Protein AF-A0A842VKE0-F1 (afdb_monomer)

Solvent-accessible surface area (backbone atoms only — not comparable to full-atom values): 25740 Å² total; per-residue (Å²): 112,68,68,59,53,50,50,53,44,30,73,75,45,34,48,90,88,30,70,62,23,48,52,52,50,49,55,47,57,77,56,53,68,71,59,68,65,58,60,49,49,53,45,48,61,54,52,69,76,48,68,92,90,58,60,30,87,66,55,62,84,63,56,46,56,62,47,73,67,57,23,67,75,67,74,49,94,67,90,42,69,61,60,73,86,52,48,69,65,57,55,67,43,54,47,73,57,69,68,56,36,36,77,73,55,70,41,77,45,66,69,55,44,37,72,53,48,46,63,59,53,27,58,64,70,34,57,50,35,91,43,70,69,58,27,49,50,52,30,52,52,49,40,52,60,72,69,52,85,79,83,90,69,62,96,85,56,80,73,91,52,75,76,67,35,74,67,48,53,60,53,59,72,59,52,52,93,59,80,70,53,29,55,56,30,46,51,50,44,40,50,53,52,36,51,46,48,73,77,41,46,34,57,74,80,38,58,70,39,47,53,52,49,46,52,33,25,53,67,32,69,70,57,64,71,73,69,75,81,81,57,34,87,74,55,83,82,70,48,49,42,59,54,50,56,32,23,35,53,28,24,73,73,38,58,93,29,53,47,27,61,50,68,70,53,64,38,76,60,53,61,67,57,76,77,62,74,86,57,96,74,74,83,52,46,32,70,68,57,34,49,51,22,40,60,75,42,70,61,54,90,84,60,71,62,92,43,50,66,58,36,38,19,28,51,47,37,50,36,62,55,24,52,64,36,51,52,58,48,54,76,74,32,71,37,61,74,75,41,48,86,52,50,80,46,41,36,58,51,14,50,54,49,43,54,64,54,59,66,58,80,62,94,45,70,71,54,40,53,54,51,47,52,48,44,30,38,13,49,54,39,21,45,51,52,58,40,71,48,53,74,66,58,46,49,60,44,53,58,50,49,54,61,54,55,70,73,51,55,66,74,42,45,74,74,41,42,47,38,51,41,20,49,53,52,42,54,50,33,68,70,67,75,46,89,72,94,73,76,92,31,41,64,78,56,40,76,70,96

Structure (mmCIF, N/CA/C/O backbone):
data_AF-A0A842VKE0-F1
#
_entry.id   AF-A0A842VKE0-F1
#
loop_
_atom_site.group_PDB
_atom_site.id
_atom_site.type_symbol
_atom_site.label_atom_id
_atom_site.label_alt_id
_atom_site.label_comp_id
_atom_site.label_asym_id
_atom_site.label_entity_id
_atom_site.label_seq_id
_atom_site.pdbx_PDB_ins_code
_atom_site.Cartn_x
_atom_site.Cartn_y
_atom_site.Cartn_z
_atom_site.occupancy
_atom_site.B_iso_or_equiv
_atom_site.auth_seq_id
_atom_site.auth_comp_id
_atom_site.auth_asym_id
_atom_site.auth_atom_id
_atom_site.pdbx_PDB_model_num
ATOM 1 N N . MET A 1 1 ? 1.644 34.536 -25.561 1.00 58.44 1 MET A N 1
ATOM 2 C CA . MET A 1 1 ? 2.258 33.204 -25.348 1.00 58.44 1 MET A CA 1
ATOM 3 C C . MET A 1 1 ? 3.563 33.027 -26.131 1.00 58.44 1 MET A C 1
ATOM 5 O O . MET A 1 1 ? 4.592 32.814 -25.507 1.00 58.44 1 MET A O 1
ATOM 9 N N . ILE A 1 2 ? 3.570 33.200 -27.461 1.00 60.00 2 ILE A N 1
ATOM 10 C CA . ILE A 1 2 ? 4.775 33.033 -28.307 1.00 60.00 2 ILE A CA 1
ATOM 11 C C . ILE A 1 2 ? 5.905 34.017 -27.944 1.00 60.00 2 ILE A C 1
ATOM 13 O O . ILE A 1 2 ? 7.046 33.600 -27.776 1.00 60.00 2 ILE A O 1
ATOM 17 N N . ARG A 1 3 ? 5.594 35.303 -27.715 1.00 69.88 3 ARG A N 1
ATOM 18 C CA . ARG A 1 3 ? 6.595 36.310 -27.303 1.00 69.88 3 ARG A CA 1
ATOM 19 C C . ARG A 1 3 ? 7.316 35.951 -25.998 1.00 69.88 3 ARG A C 1
ATOM 21 O O . ARG A 1 3 ? 8.517 36.154 -25.889 1.00 69.88 3 ARG A O 1
ATOM 28 N N . THR A 1 4 ? 6.602 35.371 -25.035 1.00 72.56 4 THR A N 1
ATOM 29 C CA . THR A 1 4 ? 7.164 34.947 -23.743 1.00 72.56 4 THR A CA 1
ATOM 30 C C . THR A 1 4 ? 8.094 33.745 -23.902 1.00 72.56 4 THR A C 1
ATOM 32 O O . THR A 1 4 ? 9.155 33.708 -23.287 1.00 72.56 4 THR A O 1
ATOM 35 N N . ILE A 1 5 ? 7.729 32.792 -24.767 1.00 71.81 5 ILE A N 1
ATOM 36 C CA . ILE A 1 5 ? 8.565 31.630 -25.100 1.00 71.81 5 ILE A CA 1
ATOM 37 C C . ILE A 1 5 ? 9.848 32.083 -25.803 1.00 71.81 5 ILE A C 1
ATOM 39 O O . ILE A 1 5 ? 10.933 31.645 -25.430 1.00 71.81 5 ILE A O 1
ATOM 43 N N . ILE A 1 6 ? 9.739 33.000 -26.769 1.00 79.19 6 ILE A N 1
ATOM 44 C CA . ILE A 1 6 ? 10.893 33.558 -27.485 1.00 79.19 6 ILE A CA 1
ATOM 45 C C . ILE A 1 6 ? 11.800 34.331 -26.521 1.00 79.19 6 ILE A C 1
ATOM 47 O O . ILE A 1 6 ? 13.007 34.113 -26.528 1.00 79.19 6 ILE A O 1
ATOM 51 N N . ALA A 1 7 ? 11.240 35.165 -25.639 1.00 81.75 7 ALA A N 1
ATOM 52 C CA . ALA A 1 7 ? 12.020 35.895 -24.642 1.00 81.75 7 ALA A CA 1
ATOM 53 C C . ALA A 1 7 ? 12.785 34.941 -23.712 1.00 81.75 7 ALA A C 1
ATOM 55 O O . ALA A 1 7 ? 13.997 35.063 -23.577 1.00 81.75 7 ALA A O 1
ATOM 56 N N . GLN A 1 8 ? 12.116 33.926 -23.154 1.00 78.69 8 GLN A N 1
ATOM 57 C CA . GLN A 1 8 ? 12.760 32.912 -22.309 1.00 78.69 8 GLN A CA 1
ATOM 58 C C . GLN A 1 8 ? 13.832 32.115 -23.062 1.00 78.69 8 GLN A C 1
ATOM 60 O O . GLN A 1 8 ? 14.882 31.798 -22.497 1.00 78.69 8 GLN A O 1
ATOM 65 N N . PHE A 1 9 ? 13.587 31.802 -24.337 1.00 80.38 9 PHE A N 1
ATOM 66 C CA . PHE A 1 9 ? 14.554 31.125 -25.191 1.00 80.38 9 PHE A CA 1
ATOM 67 C C . PHE A 1 9 ? 15.798 31.989 -25.411 1.00 80.38 9 PHE A C 1
ATOM 69 O O . PHE A 1 9 ? 16.907 31.503 -25.211 1.00 80.38 9 PHE A O 1
ATOM 76 N N . ILE A 1 10 ? 15.630 33.274 -25.731 1.00 87.31 10 ILE A N 1
ATOM 77 C CA . ILE A 1 10 ? 16.735 34.222 -25.922 1.00 87.31 10 ILE A CA 1
ATOM 78 C C . ILE A 1 10 ? 17.513 34.421 -24.613 1.00 87.31 10 ILE A C 1
ATOM 80 O O . ILE A 1 10 ? 18.742 34.385 -24.622 1.00 87.31 10 ILE A O 1
ATOM 84 N N . THR A 1 11 ? 16.839 34.547 -23.465 1.00 84.62 11 THR A N 1
ATOM 85 C CA . THR A 1 11 ? 17.511 34.677 -22.159 1.00 84.62 11 THR A CA 1
ATOM 86 C C . THR A 1 11 ? 18.370 33.446 -21.848 1.00 84.62 11 THR A C 1
ATOM 88 O O . THR A 1 11 ? 19.532 33.560 -21.436 1.00 84.62 11 THR A O 1
ATOM 91 N N . LYS A 1 12 ? 17.819 32.249 -22.082 1.00 74.69 12 LYS A N 1
ATOM 92 C CA . LYS A 1 12 ? 18.468 30.978 -21.744 1.00 74.69 12 LYS A CA 1
ATOM 93 C C . LYS A 1 12 ? 19.563 30.583 -22.736 1.00 74.69 12 LYS A C 1
ATOM 95 O O . LYS A 1 12 ? 20.639 30.170 -22.312 1.00 74.69 12 LYS A O 1
ATOM 100 N N . TYR A 1 13 ? 19.307 30.726 -24.032 1.00 73.88 13 TYR A N 1
ATOM 101 C CA . TYR A 1 13 ? 20.141 30.187 -25.110 1.00 73.88 13 TYR A CA 1
ATOM 102 C C . TYR A 1 13 ? 20.822 31.258 -25.975 1.00 73.88 13 TYR A C 1
ATOM 104 O O . TYR A 1 13 ? 21.561 30.903 -26.886 1.00 73.88 13 TYR A O 1
ATOM 112 N N . GLY A 1 14 ? 20.608 32.546 -25.702 1.00 86.44 14 GLY A N 1
ATOM 113 C CA . GLY A 1 14 ? 21.052 33.640 -26.569 1.00 86.44 14 GLY A CA 1
ATOM 114 C C . GLY A 1 14 ? 20.153 33.810 -27.7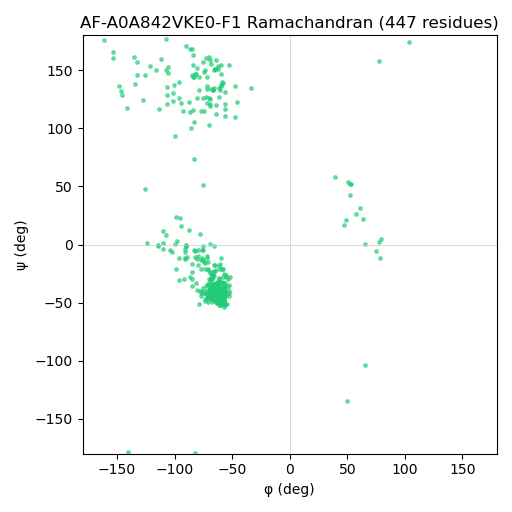97 1.00 86.44 14 GLY A C 1
ATOM 115 O O . GLY A 1 14 ? 19.449 32.883 -28.203 1.00 86.44 14 GLY A O 1
ATOM 116 N N . ALA A 1 15 ? 20.176 35.003 -28.395 1.00 86.81 15 ALA A N 1
ATOM 117 C CA . ALA A 1 15 ? 19.511 35.248 -29.674 1.00 86.81 15 ALA A CA 1
ATOM 118 C C . ALA A 1 15 ? 20.129 34.364 -30.775 1.00 86.81 15 ALA A C 1
ATOM 120 O O . ALA A 1 15 ? 21.317 34.027 -30.667 1.00 86.81 15 ALA A O 1
ATOM 121 N N . PRO A 1 16 ? 19.371 33.981 -31.818 1.00 81.25 16 PRO A N 1
ATOM 122 C CA . PRO A 1 16 ? 19.930 33.274 -32.968 1.00 81.25 16 PRO A CA 1
ATOM 123 C C . PRO A 1 16 ? 21.200 33.972 -33.469 1.00 81.25 16 PRO A C 1
ATOM 125 O O . PRO A 1 16 ? 21.240 35.198 -33.514 1.00 81.25 16 PRO A O 1
ATOM 128 N N . GLN A 1 17 ? 22.239 33.194 -33.782 1.00 80.88 17 GLN A N 1
ATOM 129 C CA . GLN A 1 17 ? 23.552 33.676 -34.250 1.00 80.88 17 GLN A CA 1
ATOM 130 C C . GLN A 1 17 ? 24.371 34.503 -33.238 1.00 80.88 17 GLN A C 1
ATOM 132 O O . GLN A 1 17 ? 25.493 34.902 -33.543 1.00 80.88 17 GLN A O 1
ATOM 137 N N . SER A 1 18 ? 23.880 34.731 -32.014 1.00 86.56 18 SER A N 1
ATOM 138 C CA . SER A 1 18 ? 24.685 35.370 -30.965 1.00 86.56 18 SER A CA 1
ATOM 139 C C . SER A 1 18 ? 25.830 34.465 -30.502 1.00 86.56 18 SER A C 1
ATOM 141 O O . SER A 1 18 ? 25.728 33.239 -30.542 1.00 86.56 18 SER A O 1
ATOM 143 N N . LYS A 1 19 ? 26.898 35.063 -29.961 1.00 83.62 19 LYS A N 1
ATOM 144 C CA . LYS A 1 19 ? 28.062 34.335 -29.430 1.00 83.62 19 LYS A CA 1
ATOM 145 C C . LYS A 1 19 ? 27.668 33.249 -28.414 1.00 83.62 19 LYS A C 1
ATOM 147 O O . LYS A 1 19 ? 28.083 32.106 -28.549 1.00 83.62 19 LYS A O 1
ATOM 152 N N . LYS A 1 20 ? 26.756 33.568 -27.485 1.00 81.69 20 LYS A N 1
ATOM 153 C CA . LYS A 1 20 ? 26.193 32.621 -26.500 1.00 81.69 20 LYS A CA 1
ATOM 154 C C . LYS A 1 20 ? 25.438 31.461 -27.163 1.00 81.69 20 LYS A C 1
ATOM 156 O O . LYS A 1 20 ? 25.545 30.320 -26.718 1.00 81.69 20 LYS A O 1
ATOM 161 N N . ASN A 1 21 ? 24.675 31.742 -28.219 1.00 85.25 21 ASN A N 1
ATOM 162 C CA . ASN A 1 21 ? 23.939 30.725 -28.967 1.00 85.25 21 ASN A CA 1
ATOM 163 C C . ASN A 1 21 ? 24.898 29.803 -29.725 1.00 85.25 21 ASN A C 1
ATOM 165 O O . ASN A 1 21 ? 24.792 28.587 -29.595 1.00 85.25 21 ASN A O 1
ATOM 169 N N . ASN A 1 22 ? 25.893 30.373 -30.405 1.00 81.81 22 ASN A N 1
ATOM 170 C CA . ASN A 1 22 ? 26.917 29.632 -31.138 1.00 81.81 22 ASN A CA 1
ATOM 171 C C . ASN A 1 22 ? 27.800 28.790 -30.206 1.00 81.81 22 ASN A C 1
ATOM 173 O O . ASN A 1 22 ? 28.094 27.650 -30.534 1.00 81.81 22 ASN A O 1
ATOM 177 N N . GLU A 1 23 ? 28.151 29.279 -29.013 1.00 81.06 23 GLU A N 1
ATOM 178 C CA . GLU A 1 23 ? 28.877 28.503 -27.994 1.00 81.06 23 GLU A CA 1
ATOM 179 C C . GLU A 1 23 ? 28.044 27.329 -27.453 1.00 81.06 23 GLU A C 1
ATOM 181 O O . GLU A 1 23 ? 28.564 26.231 -27.255 1.00 81.06 23 GLU A O 1
ATOM 186 N N . ILE A 1 24 ? 26.735 27.518 -27.242 1.00 76.50 24 ILE A N 1
ATOM 187 C CA . ILE A 1 24 ? 25.822 26.433 -26.848 1.00 76.50 24 ILE A CA 1
ATOM 188 C C . ILE A 1 24 ? 25.649 25.425 -27.989 1.00 76.50 24 ILE A C 1
ATOM 190 O O . ILE A 1 24 ? 25.610 24.224 -27.728 1.00 76.50 24 ILE A O 1
ATOM 194 N N . TYR A 1 25 ? 25.550 25.883 -29.238 1.00 70.25 25 TYR A N 1
ATOM 195 C CA . TYR A 1 25 ? 25.484 25.013 -30.412 1.00 70.25 25 TYR A CA 1
ATOM 196 C C . TYR A 1 25 ? 26.795 24.261 -30.648 1.00 70.25 25 TYR A C 1
ATOM 198 O O . TYR A 1 25 ? 26.734 23.072 -30.925 1.00 70.25 25 TYR A O 1
ATOM 206 N N . ALA A 1 26 ? 27.954 24.891 -30.447 1.00 68.44 26 ALA A N 1
ATOM 207 C CA . ALA A 1 26 ? 29.266 24.251 -30.525 1.00 68.44 26 ALA A CA 1
ATOM 208 C C . ALA A 1 26 ? 29.463 23.210 -29.410 1.00 68.44 26 ALA A C 1
ATOM 210 O O . ALA A 1 26 ? 29.939 22.108 -29.661 1.00 68.44 26 ALA A O 1
ATOM 211 N N . LYS A 1 27 ? 29.006 23.498 -28.181 1.00 64.56 27 LYS A N 1
ATOM 212 C CA . LYS A 1 27 ? 28.965 22.500 -27.097 1.00 64.56 27 LYS A CA 1
ATOM 213 C C . LYS A 1 27 ? 28.010 21.347 -27.417 1.00 64.56 27 LYS A C 1
ATOM 215 O O . LYS A 1 27 ? 28.341 20.197 -27.157 1.00 64.56 27 LYS A O 1
ATOM 220 N N . LYS A 1 28 ? 26.844 21.631 -28.007 1.00 60.09 28 LYS A N 1
ATOM 221 C CA . LYS A 1 28 ? 25.885 20.606 -28.457 1.00 60.09 28 LYS A CA 1
ATOM 222 C C . LYS A 1 28 ? 26.377 19.807 -29.661 1.00 60.09 28 LYS A C 1
ATOM 224 O O . LYS A 1 28 ? 25.973 18.660 -29.786 1.00 60.09 28 LYS A O 1
ATOM 229 N N . SER A 1 29 ? 27.201 20.386 -30.534 1.00 52.88 29 SER A N 1
ATOM 230 C CA . SER A 1 29 ? 27.765 19.698 -31.695 1.00 52.88 29 SER A CA 1
ATOM 231 C C . SER A 1 29 ? 28.983 18.854 -31.322 1.00 52.88 29 SER A C 1
ATOM 233 O O . SER A 1 29 ? 29.134 17.758 -31.841 1.00 52.88 29 SER A O 1
ATOM 235 N N . GLN A 1 30 ? 29.792 19.276 -30.348 1.00 53.59 30 GLN A N 1
ATOM 236 C CA . GLN A 1 30 ? 30.797 18.405 -29.722 1.00 53.59 30 GLN A CA 1
ATOM 237 C C . GLN A 1 30 ? 30.153 17.272 -28.909 1.00 53.59 30 GLN A C 1
ATOM 239 O O . GLN A 1 30 ? 30.709 16.185 -28.803 1.00 53.59 30 GLN A O 1
ATOM 244 N N . GLN A 1 31 ? 28.956 17.511 -28.370 1.00 49.97 31 GLN A N 1
ATOM 245 C CA . GLN A 1 31 ? 28.090 16.505 -27.755 1.00 49.97 31 GLN A CA 1
ATOM 246 C C . GLN A 1 31 ? 27.045 15.955 -28.732 1.00 49.97 31 GLN A C 1
ATOM 248 O O . GLN A 1 31 ? 26.003 15.493 -28.260 1.00 49.97 31 GLN A O 1
ATOM 253 N N . LEU A 1 32 ? 27.259 16.031 -30.060 1.00 48.62 32 LEU A N 1
ATOM 254 C CA . LEU A 1 32 ? 26.327 15.430 -31.014 1.00 48.62 32 LEU A CA 1
ATOM 255 C C . LEU A 1 32 ? 26.226 13.956 -30.624 1.00 48.62 32 LEU A C 1
ATOM 257 O O . LEU A 1 32 ? 27.218 13.231 -30.733 1.00 48.62 32 LEU A O 1
ATOM 261 N N . PRO A 1 33 ? 25.076 13.507 -30.093 1.00 56.03 33 PRO A N 1
ATOM 262 C CA . PRO A 1 33 ? 24.927 12.106 -29.792 1.00 56.03 33 PRO A CA 1
ATOM 263 C C . PRO A 1 33 ? 25.130 11.386 -31.121 1.00 56.03 33 PRO A C 1
ATOM 265 O O . PRO A 1 33 ? 24.614 11.843 -32.148 1.00 56.03 33 PRO A O 1
ATOM 268 N N . LEU A 1 34 ? 25.830 10.247 -31.098 1.00 60.06 34 LEU A N 1
ATOM 269 C CA . LEU A 1 34 ? 25.581 9.202 -32.088 1.00 60.06 34 LEU A CA 1
ATOM 270 C C . LEU A 1 34 ? 24.095 9.233 -32.427 1.00 60.06 34 LEU A C 1
ATOM 272 O O . LEU A 1 34 ? 23.281 9.350 -31.501 1.00 60.06 34 LEU A O 1
ATOM 276 N N . ASN A 1 35 ? 23.744 9.162 -33.713 1.00 72.38 35 ASN A N 1
ATOM 277 C CA . ASN A 1 35 ? 22.347 9.150 -34.120 1.00 72.38 35 ASN A CA 1
ATOM 278 C C . ASN A 1 35 ? 21.634 8.130 -33.226 1.00 72.38 35 ASN A C 1
ATOM 280 O O . ASN A 1 35 ? 21.928 6.940 -33.283 1.00 72.38 35 ASN A O 1
ATOM 284 N N . ARG A 1 36 ? 20.780 8.606 -32.310 1.00 78.94 36 ARG A N 1
ATOM 285 C CA . ARG A 1 36 ? 20.167 7.788 -31.250 1.00 78.94 36 ARG A CA 1
ATOM 286 C C . ARG A 1 36 ? 19.504 6.543 -31.843 1.00 78.94 36 ARG A C 1
ATOM 288 O O . ARG A 1 36 ? 19.414 5.514 -31.182 1.00 78.94 36 ARG A O 1
ATOM 295 N N . LYS A 1 37 ? 19.067 6.666 -33.096 1.00 82.62 37 LYS A N 1
ATOM 296 C CA . LYS A 1 37 ? 18.563 5.596 -33.942 1.00 82.62 37 LYS A CA 1
ATOM 297 C C . LYS A 1 37 ? 19.587 4.473 -34.159 1.00 82.62 37 LYS A C 1
ATOM 299 O O . LYS A 1 37 ? 19.248 3.334 -33.896 1.00 82.62 37 LYS A O 1
ATOM 304 N N . ILE A 1 38 ? 20.830 4.788 -34.523 1.00 86.19 38 ILE A N 1
ATOM 305 C CA . ILE A 1 38 ? 21.912 3.814 -34.753 1.00 86.19 38 ILE A CA 1
ATOM 306 C C . ILE A 1 38 ? 22.204 3.000 -33.487 1.00 86.19 38 ILE A C 1
ATOM 308 O O . ILE A 1 38 ? 22.204 1.776 -33.536 1.00 86.19 38 ILE A O 1
ATOM 312 N N . ILE A 1 39 ? 22.388 3.646 -32.327 1.00 86.56 39 ILE A N 1
ATOM 313 C CA . ILE A 1 39 ? 22.603 2.899 -31.071 1.00 86.56 39 ILE A CA 1
ATOM 314 C C . ILE A 1 39 ? 21.383 2.051 -30.714 1.00 86.56 39 ILE A C 1
ATOM 316 O O . ILE A 1 39 ? 21.537 0.916 -30.272 1.00 86.56 39 ILE A O 1
ATOM 320 N N . ALA A 1 40 ? 20.171 2.574 -30.913 1.00 89.38 40 ALA A N 1
ATOM 321 C CA . ALA A 1 40 ? 18.965 1.790 -30.687 1.00 89.38 40 ALA A CA 1
ATOM 322 C C . ALA A 1 40 ? 18.908 0.560 -31.610 1.00 89.38 40 ALA A C 1
ATOM 324 O O . ALA A 1 40 ? 18.595 -0.520 -31.128 1.00 89.38 40 ALA A O 1
ATOM 325 N N . GLU A 1 41 ? 19.257 0.697 -32.890 1.00 90.62 41 GLU A N 1
ATOM 326 C CA . GLU A 1 41 ? 19.316 -0.412 -33.852 1.00 90.62 41 GLU A CA 1
ATOM 327 C C . GLU A 1 41 ? 20.370 -1.458 -33.467 1.00 90.62 41 GLU A C 1
ATOM 329 O O . GLU A 1 41 ? 20.082 -2.651 -33.529 1.00 90.62 41 GLU A O 1
ATOM 334 N N . ILE A 1 42 ? 21.551 -1.033 -33.001 1.00 91.88 42 ILE A N 1
ATOM 335 C CA . ILE A 1 42 ? 22.578 -1.945 -32.472 1.00 91.88 42 ILE A CA 1
ATOM 336 C C . ILE A 1 42 ? 22.023 -2.733 -31.279 1.00 91.88 42 ILE A C 1
ATOM 338 O O . ILE A 1 42 ? 22.126 -3.958 -31.246 1.00 91.88 42 ILE A O 1
ATOM 342 N N . LEU A 1 43 ? 21.400 -2.054 -30.310 1.00 93.50 43 LEU A N 1
ATOM 343 C CA . LEU A 1 43 ? 20.818 -2.716 -29.138 1.00 93.50 43 LEU A CA 1
ATOM 344 C C . LEU A 1 43 ? 19.682 -3.673 -29.525 1.00 93.50 43 LEU A C 1
ATOM 346 O O . LEU A 1 43 ? 19.618 -4.772 -28.982 1.00 93.50 43 LEU A O 1
ATOM 350 N N . VAL A 1 44 ? 18.827 -3.299 -30.483 1.00 93.31 44 VAL A N 1
ATOM 351 C CA . VAL A 1 44 ? 17.764 -4.172 -31.008 1.00 93.31 44 VAL A CA 1
ATOM 352 C C . VAL A 1 44 ? 18.362 -5.425 -31.645 1.00 93.31 44 VAL A C 1
ATOM 354 O O . VAL A 1 44 ? 17.975 -6.520 -31.260 1.00 93.31 44 VAL A O 1
ATOM 357 N N . GLN A 1 45 ? 19.367 -5.299 -32.516 1.00 93.12 45 GLN A N 1
ATOM 358 C CA . GLN A 1 45 ? 20.025 -6.460 -33.134 1.00 93.12 45 GLN A CA 1
ATOM 359 C C . GLN A 1 45 ? 20.725 -7.365 -32.117 1.00 93.12 45 GLN A C 1
ATOM 361 O O . GLN A 1 45 ? 20.810 -8.576 -32.313 1.00 93.12 45 GLN A O 1
ATOM 366 N N . ARG A 1 46 ? 21.257 -6.800 -31.026 1.00 94.12 46 ARG A N 1
ATOM 367 C CA . ARG A 1 46 ? 21.819 -7.597 -29.927 1.00 94.12 46 ARG A CA 1
ATOM 368 C C . ARG A 1 46 ? 20.728 -8.377 -29.195 1.00 94.12 46 ARG A C 1
ATOM 370 O O . ARG A 1 46 ? 20.942 -9.546 -28.898 1.00 94.12 46 ARG A O 1
ATOM 377 N N . LEU A 1 47 ? 19.581 -7.748 -28.935 1.00 93.50 47 LEU A N 1
ATOM 378 C CA . LEU A 1 47 ? 18.435 -8.364 -28.261 1.00 93.50 47 LEU A CA 1
ATOM 379 C C . LEU A 1 47 ? 17.722 -9.410 -29.130 1.00 93.50 47 LEU A C 1
ATOM 381 O O . LEU A 1 47 ? 17.284 -10.423 -28.603 1.00 93.50 47 LEU A O 1
ATOM 385 N N . GLU A 1 48 ? 17.659 -9.224 -30.451 1.00 93.38 48 GLU A N 1
ATOM 386 C CA . GLU A 1 48 ? 17.047 -10.178 -31.396 1.00 93.38 48 GLU A CA 1
ATOM 387 C C . GLU A 1 48 ? 17.708 -11.564 -31.398 1.00 93.38 48 GLU A C 1
ATOM 389 O O . GLU A 1 48 ? 17.108 -12.526 -31.869 1.00 93.38 48 GLU A O 1
ATOM 394 N N . LYS A 1 49 ? 18.925 -11.679 -30.854 1.00 92.12 49 LYS A N 1
ATOM 395 C CA . LYS A 1 49 ? 19.636 -12.955 -30.685 1.00 92.12 49 LYS A CA 1
ATOM 396 C C . LYS A 1 49 ? 19.107 -13.799 -29.525 1.00 92.12 49 LYS A C 1
ATOM 398 O O . LYS A 1 49 ? 19.508 -14.952 -29.404 1.00 92.12 49 LYS A O 1
ATOM 403 N N . TYR A 1 50 ? 18.268 -13.227 -28.666 1.00 91.50 50 TYR A N 1
ATOM 404 C CA . TYR A 1 50 ? 17.718 -13.896 -27.493 1.00 91.50 50 TYR A CA 1
ATOM 405 C C . TYR A 1 50 ? 16.244 -14.269 -27.715 1.00 91.50 50 TYR A C 1
ATOM 407 O O . TYR A 1 50 ? 15.547 -13.602 -28.490 1.00 91.50 50 TYR A O 1
ATOM 415 N N . PRO A 1 51 ? 15.742 -15.325 -27.048 1.00 89.31 51 PRO A N 1
ATOM 416 C CA . PRO A 1 51 ? 14.335 -15.701 -27.122 1.00 89.31 51 PRO A CA 1
ATOM 417 C C . PRO A 1 51 ? 13.418 -14.544 -26.705 1.00 89.31 51 PRO A C 1
ATOM 419 O O . PRO A 1 51 ? 13.588 -13.946 -25.650 1.00 89.31 51 PRO A O 1
ATOM 422 N N . LYS A 1 52 ? 12.395 -14.244 -27.515 1.00 84.44 52 LYS A N 1
ATOM 423 C CA . LYS A 1 52 ? 11.463 -13.126 -27.251 1.00 84.44 52 LYS A CA 1
ATOM 424 C C . LYS A 1 52 ? 10.490 -13.375 -26.090 1.00 84.44 52 LYS A C 1
ATOM 426 O O . LYS A 1 52 ? 9.784 -12.453 -25.697 1.00 84.44 52 LYS A O 1
ATOM 431 N N . HIS A 1 53 ? 10.408 -14.612 -25.604 1.00 80.69 53 HIS A N 1
ATOM 432 C CA . HIS A 1 53 ? 9.454 -15.056 -24.585 1.00 80.69 53 HIS A CA 1
ATOM 433 C C . HIS A 1 53 ? 10.104 -15.304 -23.213 1.00 80.69 53 HIS A C 1
ATOM 435 O O . HIS A 1 53 ? 9.440 -15.822 -22.322 1.00 80.69 53 HIS A O 1
ATOM 441 N N . GLN A 1 54 ? 11.382 -14.949 -23.043 1.00 82.25 54 GLN A N 1
ATOM 442 C CA . GLN A 1 54 ? 12.131 -15.090 -21.791 1.00 82.25 54 GLN A CA 1
ATOM 443 C C . GLN A 1 54 ? 12.876 -13.792 -21.481 1.00 82.25 54 GLN A C 1
ATOM 445 O O . GLN A 1 54 ? 13.116 -12.976 -22.379 1.00 82.25 54 GLN A O 1
ATOM 450 N N . GLY A 1 55 ? 13.207 -13.580 -20.209 1.00 86.94 55 GLY A N 1
ATOM 451 C CA . GLY A 1 55 ? 14.081 -12.482 -19.837 1.00 86.94 55 GLY A CA 1
ATOM 452 C C . GLY A 1 55 ? 15.551 -12.861 -20.026 1.00 86.94 55 GLY A C 1
ATOM 453 O O . GLY A 1 55 ? 15.909 -13.933 -20.509 1.00 86.94 55 GLY A O 1
ATOM 454 N N . LEU A 1 56 ? 16.429 -11.924 -19.695 1.00 91.62 56 LEU A N 1
ATOM 455 C CA . LEU A 1 56 ? 17.873 -12.072 -19.763 1.00 91.62 56 LEU A CA 1
ATOM 456 C C . LEU A 1 56 ? 18.414 -12.211 -18.345 1.00 91.62 56 LEU A C 1
ATOM 458 O O . LEU A 1 56 ? 18.184 -11.334 -17.518 1.00 91.62 56 LEU A O 1
ATOM 462 N N . GLU A 1 57 ? 19.224 -13.233 -18.087 1.00 90.06 57 GLU A N 1
ATOM 463 C CA . GLU A 1 57 ? 19.953 -13.358 -16.814 1.00 90.06 57 GLU A CA 1
ATOM 464 C C . GLU A 1 57 ? 20.923 -12.181 -16.585 1.00 90.06 57 GLU A C 1
ATOM 466 O O . GLU A 1 57 ? 21.209 -11.786 -15.457 1.00 90.06 57 GLU A O 1
ATOM 471 N N . SER A 1 58 ? 21.437 -11.611 -17.679 1.00 89.44 58 SER A N 1
ATOM 472 C CA . SER A 1 58 ? 22.474 -10.580 -17.693 1.00 89.44 58 SER A CA 1
ATOM 473 C C . SER A 1 58 ? 22.282 -9.633 -18.881 1.00 89.44 58 SER A C 1
ATOM 475 O O . SER A 1 58 ? 22.039 -10.054 -20.014 1.00 89.44 58 SER A O 1
ATOM 477 N N . VAL A 1 59 ? 22.429 -8.328 -18.636 1.00 91.88 59 VAL A N 1
ATOM 478 C CA . VAL A 1 59 ? 22.355 -7.282 -19.678 1.00 91.88 59 VAL A CA 1
ATOM 479 C C . VAL A 1 59 ? 23.720 -6.735 -20.079 1.00 91.88 59 VAL A C 1
ATOM 481 O O . VAL A 1 59 ? 23.818 -5.943 -21.017 1.00 91.88 59 VAL A O 1
ATOM 484 N N . GLU A 1 60 ? 24.793 -7.160 -19.420 1.00 91.88 60 GLU A N 1
ATOM 485 C CA . GLU A 1 60 ? 26.156 -6.680 -19.652 1.00 91.88 60 GLU A CA 1
ATOM 486 C C . GLU A 1 60 ? 26.603 -6.963 -21.091 1.00 91.88 60 GLU A C 1
ATOM 488 O O . GLU A 1 60 ? 27.217 -6.113 -21.734 1.00 91.88 60 GLU A O 1
ATOM 493 N N . ARG A 1 61 ? 26.212 -8.118 -21.647 1.00 90.38 61 ARG A N 1
ATOM 494 C CA . ARG A 1 61 ? 26.477 -8.472 -23.053 1.00 90.38 61 ARG A CA 1
ATOM 495 C C . ARG A 1 61 ? 25.749 -7.563 -24.044 1.00 90.38 61 ARG A C 1
ATOM 497 O O . ARG A 1 61 ? 26.224 -7.377 -25.160 1.00 90.38 61 ARG A O 1
ATOM 504 N N . ILE A 1 62 ? 24.615 -6.986 -23.648 1.00 92.75 62 ILE A N 1
ATOM 505 C CA . ILE A 1 62 ? 23.847 -6.050 -24.478 1.00 92.75 62 ILE A CA 1
ATOM 506 C C . ILE A 1 62 ? 24.385 -4.626 -24.331 1.00 92.75 62 ILE A C 1
ATOM 508 O O . ILE A 1 62 ? 24.409 -3.876 -25.304 1.00 92.75 62 ILE A O 1
ATOM 512 N N . LEU A 1 63 ? 24.838 -4.261 -23.131 1.00 92.88 63 LEU A N 1
ATOM 513 C CA . LEU A 1 63 ? 25.338 -2.928 -22.786 1.00 92.88 63 LEU A CA 1
ATOM 514 C C . LEU A 1 63 ? 26.844 -2.749 -23.013 1.00 92.88 63 LEU A C 1
ATOM 516 O O . LEU A 1 63 ? 27.361 -1.652 -22.792 1.00 92.88 63 LEU A O 1
ATOM 520 N N . CYS A 1 64 ? 27.548 -3.786 -23.472 1.00 91.12 64 CYS A N 1
ATOM 521 C CA . CYS A 1 64 ? 28.971 -3.706 -23.775 1.00 91.12 64 CYS A CA 1
ATOM 522 C C . CYS A 1 64 ? 29.257 -2.643 -24.858 1.00 91.12 64 CYS A C 1
ATOM 524 O O . CYS A 1 64 ? 28.381 -2.342 -25.677 1.00 91.12 64 CYS A O 1
ATOM 526 N N . PRO A 1 65 ? 30.466 -2.057 -24.901 1.00 89.50 65 PRO A N 1
ATOM 527 C CA . PRO A 1 65 ? 30.830 -1.102 -25.946 1.00 89.50 65 PRO A CA 1
ATOM 528 C C . PRO A 1 65 ? 30.590 -1.643 -27.367 1.00 89.50 65 PRO A C 1
ATOM 530 O O . PRO A 1 65 ? 30.583 -2.853 -27.599 1.00 89.50 65 PRO A O 1
ATOM 533 N N . VAL A 1 66 ? 30.385 -0.744 -28.330 1.00 87.56 66 VAL A N 1
ATOM 534 C CA . VAL A 1 66 ? 30.194 -1.099 -29.746 1.00 87.56 66 VAL A CA 1
ATOM 535 C C . VAL A 1 66 ? 31.444 -1.816 -30.276 1.00 87.56 66 VAL A C 1
ATOM 537 O O . VAL A 1 66 ? 32.560 -1.306 -30.129 1.00 87.56 66 VAL A O 1
ATOM 540 N N . ASN A 1 67 ? 31.263 -2.999 -30.870 1.00 87.69 67 ASN A N 1
ATOM 541 C CA . ASN A 1 67 ? 32.362 -3.834 -31.371 1.00 87.69 67 ASN A CA 1
ATOM 542 C C . ASN A 1 67 ? 32.805 -3.426 -32.791 1.00 87.69 67 ASN A C 1
ATOM 544 O O . ASN A 1 67 ? 32.117 -2.674 -33.476 1.00 87.69 67 ASN A O 1
ATOM 548 N N . GLU A 1 68 ? 33.947 -3.935 -33.262 1.00 84.62 68 GLU A N 1
ATOM 549 C CA . GLU A 1 68 ? 34.510 -3.563 -34.574 1.00 84.62 68 GLU A CA 1
ATOM 550 C C . GLU A 1 68 ? 33.600 -3.906 -35.766 1.00 84.62 68 GLU A C 1
ATOM 552 O O . GLU A 1 68 ? 33.580 -3.183 -36.761 1.00 84.62 68 GLU A O 1
ATOM 557 N N . HIS A 1 69 ? 32.809 -4.978 -35.676 1.00 84.94 69 HIS A N 1
ATOM 558 C CA . HIS A 1 69 ? 31.870 -5.346 -36.736 1.00 84.94 69 HIS A CA 1
ATOM 559 C C . HIS A 1 69 ? 30.708 -4.346 -36.826 1.00 84.94 69 HIS A C 1
ATOM 561 O O . HIS A 1 69 ? 30.347 -3.891 -37.910 1.00 84.94 69 HIS A O 1
ATOM 567 N N . GLU A 1 70 ? 30.134 -3.969 -35.684 1.00 87.56 70 GLU A N 1
ATOM 568 C CA . GLU A 1 70 ? 29.094 -2.942 -35.595 1.00 87.56 70 GLU A CA 1
ATOM 569 C C . GLU A 1 70 ? 29.626 -1.576 -36.039 1.00 87.56 70 GLU A C 1
ATOM 571 O O . GLU A 1 70 ? 28.926 -0.856 -36.747 1.00 87.56 70 GLU A O 1
ATOM 576 N N . LYS A 1 71 ? 30.880 -1.245 -35.702 1.00 82.38 71 LYS A N 1
ATOM 577 C CA . LYS A 1 71 ? 31.524 -0.017 -36.179 1.00 82.38 71 LYS A CA 1
ATOM 578 C C . LYS A 1 71 ? 31.607 0.042 -37.696 1.00 82.38 71 LYS A C 1
ATOM 580 O O . LYS A 1 71 ? 31.201 1.041 -38.273 1.00 82.38 71 LYS A O 1
ATOM 585 N N . LYS A 1 72 ? 32.067 -1.036 -38.339 1.00 84.25 72 LYS A N 1
ATOM 586 C CA . LYS A 1 72 ? 32.130 -1.124 -39.807 1.00 84.25 72 LYS A CA 1
ATOM 587 C C . LYS A 1 72 ? 30.744 -1.056 -40.446 1.00 84.25 72 LYS A C 1
ATOM 589 O O . LYS A 1 72 ? 30.567 -0.367 -41.440 1.00 84.25 72 LYS A O 1
ATOM 594 N N . LYS A 1 73 ? 29.754 -1.742 -39.866 1.00 84.88 73 LYS A N 1
ATOM 595 C CA . LYS A 1 73 ? 28.376 -1.777 -40.382 1.00 84.88 73 LYS A CA 1
ATOM 596 C C . LYS A 1 73 ? 27.685 -0.410 -40.340 1.00 84.88 73 LYS A C 1
ATOM 598 O O . LYS A 1 73 ? 26.876 -0.119 -41.215 1.00 84.88 73 LYS A O 1
ATOM 603 N N . TYR A 1 74 ? 27.973 0.394 -39.319 1.00 79.69 74 TYR A N 1
ATOM 604 C CA . TYR A 1 74 ? 27.312 1.678 -39.070 1.00 79.69 74 TYR A CA 1
ATOM 605 C C . TYR A 1 74 ? 28.212 2.902 -39.304 1.00 79.69 74 TYR A C 1
ATOM 607 O O . TYR A 1 74 ? 27.823 4.003 -38.919 1.00 79.69 74 TYR A O 1
ATOM 615 N N . ASP A 1 75 ? 29.386 2.707 -39.915 1.00 77.50 75 ASP A N 1
ATOM 616 C CA . ASP A 1 75 ? 30.392 3.743 -40.201 1.00 77.50 75 ASP A CA 1
ATOM 617 C C . ASP A 1 75 ? 30.753 4.598 -38.964 1.00 77.50 75 ASP A C 1
ATOM 619 O O . ASP A 1 75 ? 30.616 5.822 -38.926 1.00 77.50 75 ASP A O 1
ATOM 623 N N . LEU A 1 76 ? 31.145 3.920 -37.877 1.00 74.56 76 LEU A N 1
ATOM 624 C CA . LEU A 1 76 ? 31.465 4.534 -36.585 1.00 74.56 76 LEU A CA 1
ATOM 625 C C . LEU A 1 76 ? 32.980 4.526 -36.326 1.00 74.56 76 LEU A C 1
ATOM 627 O O . LEU A 1 76 ? 33.591 3.470 -36.188 1.00 74.56 76 LEU A O 1
ATOM 631 N N . ASN A 1 77 ? 33.575 5.707 -36.144 1.00 63.47 77 ASN A N 1
ATOM 632 C CA . ASN A 1 77 ? 35.037 5.874 -36.110 1.00 63.47 77 ASN A CA 1
ATOM 633 C C . ASN A 1 77 ? 35.714 5.750 -34.723 1.00 63.47 77 ASN A C 1
ATOM 635 O O . ASN A 1 77 ? 36.934 5.862 -34.640 1.00 63.47 77 ASN A O 1
ATOM 639 N N . LEU A 1 78 ? 34.986 5.525 -33.617 1.00 63.91 78 LEU A N 1
ATOM 640 C CA . LEU A 1 78 ? 35.566 5.468 -32.257 1.00 63.91 78 LEU A CA 1
ATOM 641 C C . LEU A 1 78 ? 35.034 4.288 -31.428 1.00 63.91 78 LEU A C 1
ATOM 643 O O . LEU A 1 78 ? 34.001 3.695 -31.733 1.00 63.91 78 LEU A O 1
ATOM 647 N N . ARG A 1 79 ? 35.749 3.922 -30.353 1.00 61.00 79 ARG A N 1
ATOM 648 C CA . ARG A 1 79 ? 35.255 2.980 -29.332 1.00 61.00 79 ARG A CA 1
ATOM 649 C C . ARG A 1 79 ? 34.142 3.671 -28.543 1.00 61.00 79 ARG A C 1
ATOM 651 O O . ARG A 1 79 ? 34.416 4.531 -27.714 1.00 61.00 79 ARG A O 1
ATOM 658 N N . PHE A 1 80 ? 32.895 3.313 -28.836 1.00 74.19 80 PHE A N 1
ATOM 659 C CA . PHE A 1 80 ? 31.725 3.942 -28.229 1.00 74.19 80 PHE A CA 1
ATOM 660 C C . PHE A 1 80 ? 31.146 3.077 -27.115 1.00 74.19 80 PHE A C 1
ATOM 662 O O . PHE A 1 80 ? 30.767 1.926 -27.333 1.00 74.19 80 PHE A O 1
ATOM 669 N N . GLU A 1 81 ? 31.049 3.654 -25.924 1.00 83.75 81 GLU A N 1
ATOM 670 C CA . GLU A 1 81 ? 30.244 3.098 -24.843 1.00 83.75 81 GLU A CA 1
ATOM 671 C C . GLU A 1 81 ? 28.756 3.326 -25.117 1.00 83.75 81 GLU A C 1
ATOM 673 O O . GLU A 1 81 ? 28.363 4.336 -25.711 1.00 83.75 81 GLU A O 1
ATOM 678 N N . ILE A 1 82 ? 27.910 2.398 -24.664 1.00 86.31 82 ILE A N 1
ATOM 679 C CA . ILE A 1 82 ? 26.460 2.576 -24.735 1.00 86.31 82 ILE A CA 1
ATOM 680 C C . ILE A 1 82 ? 26.051 3.681 -23.750 1.00 86.31 82 ILE A C 1
ATOM 682 O O . ILE A 1 82 ? 26.258 3.520 -22.542 1.00 86.31 82 ILE A O 1
ATOM 686 N N . PRO A 1 83 ? 25.424 4.779 -24.217 1.00 86.06 83 PRO A N 1
ATOM 687 C CA . PRO A 1 83 ? 25.046 5.879 -23.342 1.00 86.06 83 PRO A CA 1
ATOM 688 C C . PRO A 1 83 ? 24.127 5.443 -22.196 1.00 86.06 83 PRO A C 1
ATOM 690 O O . PRO A 1 83 ? 23.161 4.703 -22.400 1.00 86.06 83 PRO A O 1
ATOM 693 N N . SER A 1 84 ? 24.367 5.987 -21.001 1.00 86.62 84 SER A N 1
ATOM 694 C CA . SER A 1 84 ? 23.660 5.621 -19.762 1.00 86.62 84 SER A CA 1
ATOM 695 C C . SER A 1 84 ? 22.134 5.749 -19.839 1.00 86.62 84 SER A C 1
ATOM 697 O O . SER A 1 84 ? 21.419 5.019 -19.159 1.00 86.62 84 SER A O 1
ATOM 699 N N . TYR A 1 85 ? 21.597 6.612 -20.707 1.00 86.12 85 TYR A N 1
ATOM 700 C CA . TYR A 1 85 ? 20.150 6.767 -20.887 1.00 86.12 85 TYR A CA 1
ATOM 701 C C . TYR A 1 85 ? 19.468 5.574 -21.589 1.00 86.12 85 TYR A C 1
ATOM 703 O O . TYR A 1 85 ? 18.241 5.465 -21.534 1.00 86.12 85 TYR A O 1
ATOM 711 N N . PHE A 1 86 ? 20.221 4.675 -22.238 1.00 89.31 86 PHE A N 1
ATOM 712 C CA . PHE A 1 86 ? 19.697 3.405 -22.758 1.00 89.31 86 PHE A CA 1
ATOM 713 C C . PHE A 1 86 ? 19.681 2.292 -21.711 1.00 89.31 86 PHE A C 1
ATOM 715 O O . PHE A 1 86 ? 18.864 1.379 -21.821 1.00 89.31 86 PHE A O 1
ATOM 722 N N . HIS A 1 87 ? 20.522 2.381 -20.676 1.00 90.56 87 HIS A N 1
ATOM 723 C CA . HIS A 1 87 ? 20.667 1.322 -19.673 1.00 90.56 87 HIS A CA 1
ATOM 724 C C . HIS A 1 87 ? 19.337 0.976 -18.995 1.00 90.56 87 HIS A C 1
ATOM 726 O O . HIS A 1 87 ? 19.016 -0.208 -18.955 1.00 90.56 87 HIS A O 1
ATOM 732 N N . PRO A 1 88 ? 18.499 1.940 -18.549 1.00 89.88 88 PRO A N 1
ATOM 733 C CA . PRO A 1 88 ? 17.210 1.611 -17.947 1.00 89.88 88 PRO A CA 1
ATOM 734 C C . PRO A 1 88 ? 16.285 0.828 -18.876 1.00 89.88 88 PRO A C 1
ATOM 736 O O . PRO A 1 88 ? 15.513 0.019 -18.391 1.00 89.88 88 PRO A O 1
ATOM 739 N N . LYS A 1 89 ? 16.357 1.053 -20.196 1.00 91.31 89 LYS A N 1
ATOM 740 C CA . LYS A 1 89 ? 15.506 0.356 -21.169 1.00 91.31 89 LYS A CA 1
ATOM 741 C C . LYS A 1 89 ? 15.950 -1.081 -21.384 1.00 91.31 89 LYS A C 1
ATOM 743 O O . LYS A 1 89 ? 15.105 -1.957 -21.452 1.00 91.31 89 LYS A O 1
ATOM 748 N N . VAL A 1 90 ? 17.259 -1.305 -21.477 1.00 92.50 90 VAL A N 1
ATOM 749 C CA . VAL A 1 90 ? 17.818 -2.654 -21.626 1.00 92.50 90 VAL A CA 1
ATOM 750 C C . VAL A 1 90 ? 17.632 -3.456 -20.337 1.00 92.50 90 VAL A C 1
ATOM 752 O O . VAL A 1 90 ? 17.293 -4.628 -20.396 1.00 92.50 90 VAL A O 1
ATOM 755 N N . LYS A 1 91 ? 17.757 -2.814 -19.168 1.00 92.06 91 LYS A N 1
ATOM 756 C CA . LYS A 1 91 ? 17.492 -3.444 -17.865 1.00 92.06 91 LYS A CA 1
ATOM 757 C C . LYS A 1 91 ? 16.057 -3.952 -17.699 1.00 92.06 91 LYS A C 1
ATOM 759 O O . LYS A 1 91 ? 15.853 -4.837 -16.884 1.00 92.06 91 LYS A O 1
ATOM 764 N N . LEU A 1 92 ? 15.081 -3.459 -18.472 1.00 89.94 92 LEU A N 1
ATOM 765 C CA . LEU A 1 92 ? 13.720 -4.020 -18.469 1.00 89.94 92 LEU A CA 1
ATOM 766 C C . LEU A 1 92 ? 13.665 -5.462 -18.986 1.00 89.94 92 LEU A C 1
ATOM 768 O O . LEU A 1 92 ? 12.672 -6.138 -18.753 1.00 89.94 92 LEU A O 1
ATOM 772 N N . CYS A 1 93 ? 14.700 -5.917 -19.694 1.00 91.38 93 CYS A N 1
ATOM 773 C CA . CYS A 1 93 ? 14.802 -7.290 -20.165 1.00 91.38 93 CYS A CA 1
ATOM 774 C C . CYS A 1 93 ? 15.326 -8.249 -19.091 1.00 91.38 93 CYS A C 1
ATOM 776 O O . CYS A 1 93 ? 15.399 -9.431 -19.382 1.00 91.38 93 CYS A O 1
ATOM 778 N N . LEU A 1 94 ? 15.736 -7.781 -17.905 1.00 91.44 94 LEU A N 1
ATOM 779 C CA . LEU A 1 94 ? 16.310 -8.652 -16.877 1.00 91.44 94 LEU A CA 1
ATOM 780 C C . LEU A 1 94 ? 15.277 -9.635 -16.318 1.00 91.44 94 LEU A C 1
ATOM 782 O O . LEU A 1 94 ? 14.181 -9.236 -15.928 1.00 91.44 94 LEU A O 1
ATOM 786 N N . GLU A 1 95 ? 15.676 -10.898 -16.225 1.00 91.31 95 GLU A N 1
ATOM 787 C CA . GLU A 1 95 ? 14.976 -11.934 -15.473 1.00 91.31 95 GLU A CA 1
ATOM 788 C C . GLU A 1 95 ? 15.587 -12.032 -14.078 1.00 91.31 95 GLU A C 1
ATOM 790 O O . GLU A 1 95 ? 16.798 -12.208 -13.928 1.00 91.31 95 GLU A O 1
ATOM 795 N N . ASN A 1 96 ? 14.773 -11.846 -13.040 1.00 90.69 96 ASN A N 1
ATOM 796 C CA . ASN A 1 96 ? 15.225 -11.962 -11.658 1.00 90.69 96 ASN A CA 1
ATOM 797 C C . ASN A 1 96 ? 14.045 -12.162 -10.698 1.00 90.69 96 ASN A C 1
ATOM 799 O O . ASN A 1 96 ? 12.884 -12.080 -11.109 1.00 90.69 96 ASN A O 1
ATOM 803 N N . SER A 1 97 ? 14.337 -12.369 -9.410 1.00 91.44 97 SER A N 1
ATOM 804 C CA . SER A 1 97 ? 13.308 -12.346 -8.368 1.00 91.44 97 SER A CA 1
ATOM 805 C C . SER A 1 97 ? 12.641 -10.971 -8.280 1.00 91.44 97 SER A C 1
ATOM 807 O O . SER A 1 97 ? 13.238 -9.941 -8.616 1.00 91.44 97 SER A O 1
ATOM 809 N N . MET A 1 98 ? 11.393 -10.929 -7.808 1.00 92.12 98 MET A N 1
ATOM 810 C CA . MET A 1 98 ? 10.660 -9.665 -7.695 1.00 92.12 98 MET A CA 1
ATOM 811 C C . MET A 1 98 ? 11.367 -8.672 -6.770 1.00 92.12 98 MET A C 1
ATOM 813 O O . MET A 1 98 ? 11.445 -7.491 -7.104 1.00 92.12 98 MET A O 1
ATOM 817 N N . GLU A 1 99 ? 11.934 -9.137 -5.657 1.00 92.62 99 GLU A N 1
ATOM 818 C CA . GLU A 1 99 ? 12.753 -8.342 -4.739 1.00 92.62 99 GLU A CA 1
ATOM 819 C C . GLU A 1 99 ? 13.902 -7.659 -5.478 1.00 92.62 99 GLU A C 1
ATOM 821 O O . GLU A 1 99 ? 14.034 -6.435 -5.417 1.00 92.62 99 GLU A O 1
ATOM 826 N N . MET A 1 100 ? 14.679 -8.421 -6.251 1.00 92.50 100 MET A N 1
ATOM 827 C CA . MET A 1 100 ? 15.812 -7.885 -7.006 1.00 92.50 100 MET A CA 1
ATOM 828 C C . MET A 1 100 ? 15.354 -6.878 -8.063 1.00 92.50 100 MET A C 1
ATOM 830 O O . MET A 1 100 ? 15.960 -5.814 -8.216 1.00 92.50 100 MET A O 1
ATOM 834 N N . LEU A 1 101 ? 14.241 -7.144 -8.754 1.00 93.44 101 LEU A N 1
ATOM 835 C CA . LEU A 1 101 ? 13.666 -6.200 -9.718 1.00 93.44 101 LEU A CA 1
ATOM 836 C C . LEU A 1 101 ? 13.196 -4.896 -9.047 1.00 93.44 101 LEU A C 1
ATOM 838 O O . LEU A 1 101 ? 13.286 -3.818 -9.650 1.00 93.44 101 LEU A O 1
ATOM 842 N N . ILE A 1 102 ? 12.720 -4.950 -7.801 1.00 94.75 102 ILE A N 1
ATOM 843 C CA . ILE A 1 102 ? 12.361 -3.760 -7.020 1.00 94.75 102 ILE A CA 1
ATOM 844 C C . ILE A 1 102 ? 13.616 -2.995 -6.580 1.00 94.75 102 ILE A C 1
ATOM 846 O O . ILE A 1 102 ? 13.692 -1.774 -6.755 1.00 94.75 102 ILE A O 1
ATOM 850 N N . GLU A 1 103 ? 14.623 -3.688 -6.046 1.00 92.00 103 GLU A N 1
ATOM 851 C CA . GLU A 1 103 ? 15.888 -3.092 -5.595 1.00 92.00 103 GLU A CA 1
ATOM 852 C C . GLU A 1 103 ? 16.643 -2.402 -6.736 1.00 92.00 103 GLU A C 1
ATOM 854 O O . GLU A 1 103 ? 17.145 -1.281 -6.585 1.00 92.00 103 GLU A O 1
ATOM 859 N N . GLN A 1 104 ? 16.625 -3.010 -7.923 1.00 89.94 104 GLN A N 1
ATOM 860 C CA . GLN A 1 104 ? 17.186 -2.448 -9.151 1.00 89.94 104 GLN A CA 1
ATOM 861 C C . GLN A 1 104 ? 16.326 -1.332 -9.768 1.00 89.94 104 GLN A C 1
ATOM 863 O O . GLN A 1 104 ? 16.728 -0.720 -10.763 1.00 89.94 104 GLN A O 1
ATOM 868 N N . LYS A 1 105 ? 15.174 -1.009 -9.161 1.00 90.94 105 LYS A N 1
ATOM 869 C CA . LYS A 1 105 ? 14.218 0.023 -9.599 1.00 90.94 105 LYS A CA 1
ATOM 870 C C . LYS A 1 105 ? 13.633 -0.244 -10.989 1.00 90.94 105 LYS A C 1
ATOM 872 O O . LYS A 1 105 ? 13.306 0.705 -11.704 1.00 90.94 105 LYS A O 1
ATOM 877 N N . ILE A 1 106 ? 13.490 -1.513 -11.361 1.00 91.62 106 ILE A N 1
ATOM 878 C CA . ILE A 1 106 ? 12.704 -1.939 -12.525 1.00 91.62 106 ILE A CA 1
ATOM 879 C C . ILE A 1 106 ? 11.223 -1.910 -12.136 1.00 91.62 106 ILE A C 1
ATOM 881 O O . ILE A 1 106 ? 10.423 -1.213 -12.764 1.00 91.62 106 ILE A O 1
ATOM 885 N N . ILE A 1 107 ? 10.876 -2.549 -11.014 1.00 93.69 107 ILE A N 1
ATOM 886 C CA . ILE A 1 107 ? 9.560 -2.418 -10.383 1.00 93.69 107 ILE A CA 1
ATOM 887 C C . ILE A 1 107 ? 9.594 -1.194 -9.463 1.00 93.69 107 ILE A C 1
ATOM 889 O O . ILE A 1 107 ? 10.136 -1.212 -8.362 1.00 93.69 107 ILE A O 1
ATOM 893 N N . THR A 1 108 ? 9.046 -0.078 -9.945 1.00 92.25 108 THR A N 1
ATOM 894 C CA . THR A 1 108 ? 9.174 1.232 -9.272 1.00 92.25 108 THR A CA 1
ATOM 895 C C . THR A 1 108 ? 8.002 1.604 -8.368 1.00 92.25 108 THR A C 1
ATOM 897 O O . THR A 1 108 ? 8.091 2.585 -7.622 1.00 92.25 108 THR A O 1
ATOM 900 N N . SER A 1 109 ? 6.897 0.866 -8.446 1.00 93.62 109 SER A N 1
ATOM 901 C CA . SER A 1 109 ? 5.680 1.123 -7.681 1.00 93.62 109 SER A CA 1
ATOM 902 C C . SER A 1 109 ? 4.881 -0.165 -7.483 1.00 93.62 109 SER A C 1
ATOM 904 O O . SER A 1 109 ? 5.037 -1.104 -8.270 1.00 93.62 109 SER A O 1
ATOM 906 N N . PRO A 1 110 ? 3.970 -0.201 -6.496 1.00 94.25 110 PRO A N 1
ATOM 907 C CA . PRO A 1 110 ? 3.079 -1.341 -6.335 1.00 94.25 110 PRO A CA 1
ATOM 908 C C . PRO A 1 110 ? 2.099 -1.495 -7.510 1.00 94.25 110 PRO A C 1
ATOM 910 O O . PRO A 1 110 ? 1.668 -2.607 -7.783 1.00 94.25 110 PRO A O 1
ATOM 913 N N . ASP A 1 111 ? 1.786 -0.427 -8.260 1.00 92.81 111 ASP A N 1
ATOM 914 C CA . ASP A 1 111 ? 0.998 -0.542 -9.502 1.00 92.81 111 ASP A CA 1
ATOM 915 C C . ASP A 1 111 ? 1.727 -1.361 -10.570 1.00 92.81 111 ASP A C 1
ATOM 917 O O . ASP A 1 111 ? 1.099 -2.124 -11.298 1.00 92.81 111 ASP A O 1
ATOM 921 N N . VAL A 1 112 ? 3.049 -1.180 -10.677 1.00 93.25 112 VAL A N 1
ATOM 922 C CA . VAL A 1 112 ? 3.887 -1.966 -11.586 1.00 93.25 112 VAL A CA 1
ATOM 923 C C . VAL A 1 112 ? 4.017 -3.386 -11.051 1.00 93.25 112 VAL A C 1
ATOM 925 O O . VAL A 1 112 ? 3.857 -4.322 -11.816 1.00 93.25 112 VAL A O 1
ATOM 928 N N . LEU A 1 113 ? 4.217 -3.570 -9.742 1.00 94.12 113 LEU A N 1
ATOM 929 C CA . LEU A 1 113 ? 4.243 -4.904 -9.133 1.00 94.12 113 LEU A CA 1
ATOM 930 C C . LEU A 1 113 ? 2.956 -5.688 -9.437 1.00 94.12 113 LEU A C 1
ATOM 932 O O . LEU A 1 113 ? 3.021 -6.847 -9.836 1.00 94.12 113 LEU A O 1
ATOM 936 N N . ALA A 1 114 ? 1.797 -5.031 -9.343 1.00 92.94 114 ALA A N 1
ATOM 937 C CA . ALA A 1 114 ? 0.490 -5.627 -9.607 1.00 92.94 114 ALA A CA 1
ATOM 938 C C . ALA A 1 114 ? 0.344 -6.222 -11.019 1.00 92.94 114 ALA A C 1
ATOM 940 O O . ALA A 1 114 ? -0.522 -7.066 -11.220 1.00 92.94 114 ALA A O 1
ATOM 941 N N . THR A 1 115 ? 1.159 -5.810 -12.000 1.00 90.62 115 THR A N 1
ATOM 942 C CA . THR A 1 115 ? 1.123 -6.408 -13.348 1.00 90.62 115 THR A CA 1
ATOM 943 C C . THR A 1 115 ? 1.862 -7.741 -13.436 1.00 90.62 115 THR A C 1
ATOM 945 O O . THR A 1 115 ? 1.645 -8.483 -14.387 1.00 90.62 115 THR A O 1
ATOM 948 N N . PHE A 1 116 ? 2.727 -8.049 -12.466 1.00 90.19 116 PHE A N 1
ATOM 949 C CA . PHE A 1 116 ? 3.491 -9.299 -12.411 1.00 90.19 116 PHE A CA 1
ATOM 950 C C . PHE A 1 116 ? 2.827 -10.349 -11.516 1.00 90.19 116 PHE A C 1
ATOM 952 O O . PHE A 1 116 ? 2.918 -11.537 -11.812 1.00 90.19 116 PHE A O 1
ATOM 959 N N . ILE A 1 117 ? 2.109 -9.923 -10.469 1.00 93.69 117 ILE A N 1
ATOM 960 C CA . ILE A 1 117 ? 1.473 -10.832 -9.500 1.00 93.69 117 ILE A CA 1
ATOM 961 C C . ILE A 1 117 ? 0.585 -11.913 -10.141 1.00 93.69 117 ILE A C 1
ATOM 963 O O . ILE A 1 117 ? 0.728 -13.066 -9.734 1.00 93.69 117 ILE A O 1
ATOM 967 N N . PRO A 1 118 ? -0.240 -11.635 -11.177 1.00 93.69 118 PRO A N 1
ATOM 968 C CA . PRO A 1 118 ? -1.050 -12.675 -11.808 1.00 93.69 118 PRO A CA 1
ATOM 969 C C . PRO A 1 118 ? -0.246 -13.877 -12.319 1.00 93.69 118 PRO A C 1
ATOM 971 O O . PRO A 1 118 ? -0.783 -14.979 -12.362 1.00 93.69 118 PRO A O 1
ATOM 974 N N . GLN A 1 119 ? 1.031 -13.694 -12.680 1.00 90.12 119 GLN A N 1
ATOM 975 C CA . GLN A 1 119 ? 1.897 -14.796 -13.110 1.00 90.12 119 GLN A CA 1
ATOM 976 C C . GLN A 1 119 ? 2.172 -15.772 -11.962 1.00 90.12 119 GLN A C 1
ATOM 978 O O . GLN A 1 119 ? 2.122 -16.980 -12.167 1.00 90.12 119 GLN A O 1
ATOM 983 N N . LEU A 1 120 ? 2.403 -15.261 -10.752 1.00 90.56 120 LEU A N 1
ATOM 984 C CA . LEU A 1 120 ? 2.616 -16.081 -9.558 1.00 90.56 120 LEU A CA 1
ATOM 985 C C . LEU A 1 120 ? 1.311 -16.701 -9.078 1.00 90.56 120 LEU A C 1
ATOM 987 O O . LEU A 1 120 ? 1.234 -17.910 -8.900 1.00 90.56 120 LEU A O 1
ATOM 991 N N . THR A 1 121 ? 0.269 -15.879 -8.961 1.00 91.62 121 THR A N 1
ATOM 992 C CA . THR A 1 121 ? -1.053 -16.317 -8.515 1.00 91.62 121 THR A CA 1
ATOM 993 C C . THR A 1 121 ? -1.619 -17.410 -9.421 1.00 91.62 121 THR A C 1
ATOM 995 O O . THR A 1 121 ? -2.162 -18.383 -8.912 1.00 91.62 121 THR A O 1
ATOM 998 N N . SER A 1 122 ? -1.434 -17.320 -10.745 1.00 91.75 122 SER A N 1
ATOM 999 C CA . SER A 1 122 ? -1.906 -18.362 -11.670 1.00 91.75 122 SER A CA 1
ATOM 1000 C C . SER A 1 122 ? -1.258 -19.731 -11.443 1.00 91.75 122 SER A C 1
ATOM 1002 O O . SER A 1 122 ? -1.962 -20.735 -11.477 1.00 91.75 122 SER A O 1
ATOM 1004 N N . LYS A 1 123 ? 0.049 -19.778 -11.142 1.00 87.38 123 LYS A N 1
ATOM 1005 C CA . LYS A 1 123 ? 0.766 -21.043 -10.916 1.00 87.38 123 LYS A CA 1
ATOM 1006 C C . LYS A 1 123 ? 0.222 -21.795 -9.706 1.00 87.38 123 LYS A C 1
ATOM 1008 O O . LYS A 1 123 ? 0.079 -23.007 -9.768 1.00 87.38 123 LYS A O 1
ATOM 1013 N N . THR A 1 124 ? -0.103 -21.079 -8.632 1.00 88.62 124 THR A N 1
ATOM 1014 C CA . THR A 1 124 ? -0.679 -21.692 -7.428 1.00 88.62 124 THR A CA 1
ATOM 1015 C C . THR A 1 124 ? -2.162 -22.015 -7.633 1.00 88.62 124 THR A C 1
ATOM 1017 O O . THR A 1 124 ? -2.603 -23.100 -7.276 1.00 88.62 124 THR A O 1
ATOM 1020 N N . LEU A 1 125 ? -2.939 -21.122 -8.269 1.00 87.31 125 LEU A N 1
ATOM 1021 C CA . LEU A 1 125 ? -4.390 -21.311 -8.468 1.00 87.31 125 LEU A CA 1
ATOM 1022 C C . LEU A 1 125 ? -4.721 -22.549 -9.283 1.00 87.31 125 LEU A C 1
ATOM 1024 O O . LEU A 1 125 ? -5.677 -23.248 -8.961 1.00 87.31 125 LEU A O 1
ATOM 1028 N N . PHE A 1 126 ? -3.961 -22.795 -10.343 1.00 89.44 126 PHE A N 1
ATOM 1029 C CA . PHE A 1 126 ? -4.287 -23.862 -11.276 1.00 89.44 126 PHE A CA 1
ATOM 1030 C C . PHE A 1 126 ? -3.506 -25.144 -11.009 1.00 89.44 126 PHE A C 1
ATOM 1032 O O . PHE A 1 126 ? -3.711 -26.106 -11.726 1.00 89.44 126 PHE A O 1
ATOM 1039 N N . LYS A 1 127 ? -2.677 -25.212 -9.960 1.00 87.38 127 LYS A N 1
ATOM 1040 C CA . LYS A 1 127 ? -1.879 -26.405 -9.632 1.00 87.38 127 LYS A CA 1
ATOM 1041 C C . LYS A 1 127 ? -2.721 -27.673 -9.455 1.00 87.38 127 LYS A C 1
ATOM 1043 O O . LYS A 1 127 ? -2.298 -28.740 -9.877 1.00 87.38 127 LYS A O 1
ATOM 1048 N N . SER A 1 128 ? -3.928 -27.542 -8.905 1.00 86.06 128 SER A N 1
ATOM 1049 C CA . SER A 1 128 ? -4.836 -28.670 -8.651 1.00 86.06 128 SER A CA 1
ATOM 1050 C C . SER A 1 128 ? -5.575 -29.173 -9.902 1.00 86.06 128 SER A C 1
ATOM 1052 O O . SER A 1 128 ? -6.501 -29.975 -9.810 1.00 86.06 128 SER A O 1
ATOM 1054 N N . TYR A 1 129 ? -5.206 -28.698 -11.093 1.00 87.69 129 TYR A N 1
ATOM 1055 C CA . TYR A 1 129 ? -5.723 -29.233 -12.347 1.00 87.69 129 TYR A CA 1
ATOM 1056 C C . TYR A 1 129 ? -4.948 -30.487 -12.773 1.00 87.69 129 TYR A C 1
ATOM 1058 O O . TYR A 1 129 ? -3.731 -30.536 -12.602 1.00 87.69 129 TYR A O 1
ATOM 1066 N N . PRO A 1 130 ? -5.623 -31.478 -13.380 1.00 85.25 130 PRO A N 1
ATOM 1067 C CA . PRO A 1 130 ? -5.073 -32.822 -13.567 1.00 85.25 130 PRO A CA 1
ATOM 1068 C C . PRO A 1 130 ? -3.940 -32.928 -14.598 1.00 85.25 130 PRO A C 1
ATOM 1070 O O . PRO A 1 130 ? -3.197 -33.902 -14.562 1.00 85.25 130 PRO A O 1
ATOM 1073 N N . ASP A 1 131 ? -3.821 -31.972 -15.524 1.00 88.56 131 ASP A N 1
ATOM 1074 C CA . ASP A 1 131 ? -2.870 -32.009 -16.642 1.00 88.56 131 ASP A CA 1
ATOM 1075 C C . ASP A 1 131 ? -2.151 -30.661 -16.806 1.00 88.56 131 ASP A C 1
ATOM 1077 O O . ASP A 1 131 ? -2.785 -29.604 -16.729 1.00 88.56 131 ASP A O 1
ATOM 1081 N N . GLU A 1 132 ? -0.842 -30.703 -17.067 1.00 90.81 132 GLU A N 1
ATOM 1082 C CA . GLU A 1 132 ? 0.041 -29.548 -17.257 1.00 90.81 132 GLU A CA 1
ATOM 1083 C C . GLU A 1 132 ? -0.431 -28.632 -18.395 1.00 90.81 132 GLU A C 1
ATOM 1085 O O . GLU A 1 132 ? -0.382 -27.406 -18.260 1.00 90.81 132 GLU A O 1
ATOM 1090 N N . ASP A 1 133 ? -0.961 -29.196 -19.486 1.00 92.06 133 ASP A N 1
ATOM 1091 C CA . ASP A 1 133 ? -1.487 -28.406 -20.606 1.00 92.06 133 ASP A CA 1
ATOM 1092 C C . ASP A 1 133 ? -2.704 -27.569 -20.178 1.00 92.06 133 ASP A C 1
ATOM 1094 O O . ASP A 1 133 ? -2.852 -26.402 -20.563 1.00 92.06 133 ASP A O 1
ATOM 1098 N N . LEU A 1 134 ? -3.560 -28.133 -19.320 1.00 91.12 134 LEU A N 1
ATOM 1099 C CA . LEU A 1 134 ? -4.730 -27.444 -18.782 1.00 91.12 134 LEU A CA 1
ATOM 1100 C C . LEU A 1 134 ? -4.331 -26.381 -17.751 1.00 91.12 134 LEU A C 1
ATOM 1102 O O . LEU A 1 134 ? -4.870 -25.270 -17.778 1.00 91.12 134 LEU A O 1
ATOM 1106 N N . GLN A 1 135 ? -3.342 -26.680 -16.901 1.00 91.81 135 GLN A N 1
ATOM 1107 C CA . GLN A 1 135 ? -2.732 -25.710 -15.983 1.00 91.81 135 GLN A CA 1
ATOM 1108 C C . GLN A 1 135 ? -2.165 -24.509 -16.747 1.00 91.81 135 GLN A C 1
ATOM 1110 O O . GLN A 1 135 ? -2.408 -23.350 -16.383 1.00 91.81 135 GLN A O 1
ATOM 1115 N N . TYR A 1 136 ? -1.437 -24.774 -17.835 1.00 92.62 136 TYR A N 1
ATOM 1116 C CA . TYR A 1 136 ? -0.865 -23.750 -18.697 1.00 92.62 136 TYR A CA 1
ATOM 1117 C C . TYR A 1 136 ? -1.954 -22.913 -19.371 1.00 92.62 136 TYR A C 1
ATOM 1119 O O . TYR A 1 136 ? -1.920 -21.682 -19.281 1.00 92.62 136 TYR A O 1
ATOM 1127 N N . LEU A 1 137 ? -2.953 -23.555 -19.987 1.00 92.69 137 LEU A N 1
ATOM 1128 C CA . LEU A 1 137 ? -4.071 -22.873 -20.639 1.00 92.69 137 LEU A CA 1
ATOM 1129 C C . LEU A 1 137 ? -4.801 -21.942 -19.662 1.00 92.69 137 LEU A C 1
ATOM 1131 O O . LEU A 1 137 ? -4.967 -20.754 -19.949 1.00 92.69 137 LEU A O 1
ATOM 1135 N N . MET A 1 138 ? -5.186 -22.449 -18.489 1.00 93.00 138 MET A N 1
ATOM 1136 C CA . MET A 1 138 ? -5.883 -21.662 -17.468 1.00 93.00 138 MET A CA 1
ATOM 1137 C C . MET A 1 138 ? -5.028 -20.506 -16.953 1.00 93.00 138 MET A C 1
ATOM 1139 O O . MET A 1 138 ? -5.521 -19.382 -16.820 1.00 93.00 138 MET A O 1
ATOM 1143 N N . SER A 1 139 ? -3.725 -20.735 -16.776 1.00 93.06 139 SER A N 1
ATOM 1144 C CA . SER A 1 139 ? -2.778 -19.684 -16.406 1.00 93.06 139 SER A CA 1
ATOM 1145 C C . SER A 1 139 ? -2.711 -18.570 -17.453 1.00 93.06 139 SER A C 1
ATOM 1147 O O . SER A 1 139 ? -2.764 -17.390 -17.097 1.00 93.06 139 SER A O 1
ATOM 1149 N N . GLN A 1 140 ? -2.655 -18.912 -18.744 1.00 92.69 140 GLN A N 1
ATOM 1150 C CA . GLN A 1 140 ? -2.629 -17.927 -19.831 1.00 92.69 140 GLN A CA 1
ATOM 1151 C C . GLN A 1 140 ? -3.940 -17.138 -19.932 1.00 92.69 140 GLN A C 1
ATOM 1153 O O . GLN A 1 140 ? -3.909 -15.910 -20.079 1.00 92.69 140 GLN A O 1
ATOM 1158 N N . ILE A 1 141 ? -5.094 -17.806 -19.810 1.00 93.38 141 ILE A N 1
ATOM 1159 C CA . ILE A 1 141 ? -6.406 -17.141 -19.814 1.00 93.38 141 ILE A CA 1
ATOM 1160 C C . ILE A 1 141 ? -6.495 -16.182 -18.622 1.00 93.38 141 ILE A C 1
ATOM 1162 O O . ILE A 1 141 ? -6.873 -15.024 -18.804 1.00 93.38 141 ILE A O 1
ATOM 1166 N N . TYR A 1 142 ? -6.088 -16.612 -17.424 1.00 93.75 142 TYR A N 1
ATOM 1167 C CA . TYR A 1 142 ? -6.098 -15.780 -16.220 1.00 93.75 142 TYR A CA 1
ATOM 1168 C C . TYR A 1 142 ? -5.214 -14.544 -16.363 1.00 93.75 142 TYR A C 1
ATOM 1170 O O . TYR A 1 142 ? -5.681 -13.419 -16.176 1.00 93.75 142 TYR A O 1
ATOM 1178 N N . GLN A 1 143 ? -3.953 -14.720 -16.761 1.00 92.38 143 GLN A N 1
ATOM 1179 C CA . GLN A 1 143 ? -3.017 -13.609 -16.943 1.00 92.38 143 GLN A CA 1
ATOM 1180 C C . GLN A 1 143 ? -3.511 -12.623 -18.010 1.00 92.38 143 GLN A C 1
ATOM 1182 O O . GLN A 1 143 ? -3.471 -11.406 -17.808 1.00 92.38 143 GLN A O 1
ATOM 1187 N N . THR A 1 144 ? -4.042 -13.131 -19.125 1.00 91.19 144 THR A N 1
ATOM 1188 C CA . THR A 1 144 ? -4.631 -12.299 -20.184 1.00 91.19 144 THR A CA 1
ATOM 1189 C C . THR A 1 144 ? -5.837 -11.522 -19.664 1.00 91.19 144 THR A C 1
ATOM 1191 O O . THR A 1 144 ? -5.945 -10.310 -19.869 1.00 91.19 144 THR A O 1
ATOM 1194 N N . PHE A 1 145 ? -6.718 -12.193 -18.923 1.00 91.75 145 PHE A N 1
ATOM 1195 C CA . PHE A 1 145 ? -7.906 -11.589 -18.340 1.00 91.75 145 PHE A CA 1
ATOM 1196 C C . PHE A 1 145 ? -7.551 -10.488 -17.337 1.00 91.75 145 PHE A C 1
ATOM 1198 O O . PHE A 1 145 ? -8.156 -9.416 -17.377 1.00 91.75 145 PHE A O 1
ATOM 1205 N N . ARG A 1 146 ? -6.545 -10.692 -16.478 1.00 90.44 146 ARG A N 1
ATOM 1206 C CA . ARG A 1 146 ? -6.073 -9.685 -15.509 1.00 90.44 146 ARG A CA 1
ATOM 1207 C C . ARG A 1 146 ? -5.406 -8.475 -16.163 1.00 90.44 146 ARG A C 1
ATOM 1209 O O . ARG A 1 146 ? -5.478 -7.368 -15.627 1.00 90.44 146 ARG A O 1
ATOM 1216 N N . ASN A 1 147 ? -4.826 -8.651 -17.347 1.00 85.12 147 ASN A N 1
ATOM 1217 C CA . ASN A 1 147 ? -4.222 -7.567 -18.120 1.00 85.12 147 ASN A CA 1
ATOM 1218 C C . ASN A 1 147 ? -5.224 -6.760 -18.961 1.00 85.12 147 ASN A C 1
ATOM 1220 O O . ASN A 1 147 ? -4.847 -5.742 -19.554 1.00 85.12 147 ASN A O 1
ATOM 1224 N N . ARG A 1 148 ? -6.505 -7.154 -18.993 1.00 87.31 148 ARG A N 1
ATOM 1225 C CA . ARG A 1 148 ? -7.533 -6.411 -19.729 1.00 87.31 148 ARG A CA 1
ATOM 1226 C C . ARG A 1 148 ? -7.752 -5.019 -19.138 1.00 87.31 148 ARG A C 1
ATOM 1228 O O . ARG A 1 148 ? -7.600 -4.777 -17.939 1.00 87.31 148 ARG A O 1
ATOM 1235 N N . ARG A 1 149 ? -8.158 -4.081 -19.992 1.00 81.50 149 ARG A N 1
ATOM 1236 C CA . ARG A 1 149 ? -8.668 -2.788 -19.525 1.00 81.50 149 ARG A CA 1
ATOM 1237 C C . ARG A 1 149 ? -10.076 -2.997 -18.987 1.00 81.50 149 ARG A C 1
ATOM 1239 O O . ARG A 1 149 ? -10.920 -3.528 -19.699 1.00 81.50 149 ARG A O 1
ATOM 1246 N N . SER A 1 150 ? -10.315 -2.576 -17.753 1.00 76.88 150 SER A N 1
ATOM 1247 C CA . SER A 1 150 ? -11.653 -2.541 -17.180 1.00 76.88 150 SER A CA 1
ATOM 1248 C C . SER A 1 150 ? -12.392 -1.274 -17.621 1.00 76.88 150 SER A C 1
ATOM 1250 O O . SER A 1 150 ? -11.791 -0.214 -17.810 1.00 76.88 150 SER A O 1
ATOM 1252 N N . LEU A 1 151 ? -13.707 -1.386 -17.779 1.00 77.75 151 LEU A N 1
ATOM 1253 C CA . LEU A 1 151 ? -14.621 -0.256 -17.918 1.00 77.75 151 LEU A CA 1
ATOM 1254 C C . LEU A 1 151 ? -14.854 0.424 -16.564 1.00 77.75 151 LEU A C 1
ATOM 1256 O O . LEU A 1 151 ? -14.674 -0.179 -15.506 1.00 77.75 151 LEU A O 1
ATOM 1260 N N . LEU A 1 152 ? -15.246 1.692 -16.597 1.00 76.81 152 LEU A N 1
ATOM 1261 C CA . LEU A 1 152 ? -15.701 2.395 -15.408 1.00 76.81 152 LEU A CA 1
ATOM 1262 C C . LEU A 1 152 ? -17.218 2.239 -15.339 1.00 76.81 152 LEU A C 1
ATOM 1264 O O . LEU A 1 152 ? -17.915 2.724 -16.227 1.00 76.81 152 LEU A O 1
ATOM 1268 N N . LEU A 1 153 ? -17.699 1.541 -14.314 1.00 77.56 153 LEU A N 1
ATOM 1269 C CA . LEU A 1 153 ? -19.125 1.349 -14.073 1.00 77.56 153 LEU A CA 1
ATOM 1270 C C . LEU A 1 153 ? -19.581 2.190 -12.877 1.00 77.56 153 LEU A C 1
ATOM 1272 O O . LEU A 1 153 ? -18.794 2.475 -11.970 1.00 77.56 153 LEU A O 1
ATOM 1276 N N . LEU A 1 154 ? -20.844 2.610 -12.903 1.00 75.19 154 LEU A N 1
ATOM 1277 C CA . LEU A 1 154 ? -21.485 3.402 -11.849 1.00 75.19 154 LEU A CA 1
ATOM 1278 C C . LEU A 1 154 ? -22.487 2.531 -11.080 1.00 75.19 154 LEU A C 1
ATOM 1280 O O . LEU A 1 154 ? -22.674 1.364 -11.404 1.00 75.19 154 LEU A O 1
ATOM 1284 N N . ASN A 1 155 ? -23.116 3.078 -10.035 1.00 71.19 155 ASN A N 1
ATOM 1285 C CA . ASN A 1 155 ? -24.179 2.401 -9.273 1.00 71.19 155 ASN A CA 1
ATOM 1286 C C . ASN A 1 155 ? -23.782 1.045 -8.664 1.00 71.19 155 ASN A C 1
ATOM 1288 O O . ASN A 1 155 ? -24.642 0.207 -8.408 1.00 71.19 155 ASN A O 1
ATOM 1292 N N . LEU A 1 156 ? -22.485 0.844 -8.400 1.00 66.81 156 LEU A N 1
ATOM 1293 C CA . LEU A 1 156 ? -21.936 -0.404 -7.857 1.00 66.81 156 LEU A CA 1
ATOM 1294 C C . LEU A 1 156 ? -22.115 -1.617 -8.795 1.00 66.81 156 LEU A C 1
ATOM 1296 O O . LEU A 1 156 ? -22.066 -2.760 -8.342 1.00 66.81 156 LEU A O 1
ATOM 1300 N N . GLU A 1 157 ? -22.295 -1.380 -10.096 1.00 74.19 157 GLU A N 1
ATOM 1301 C CA . GLU A 1 157 ? -22.284 -2.432 -11.112 1.00 74.19 157 GLU A CA 1
ATOM 1302 C C . GLU A 1 157 ? -20.896 -3.088 -11.227 1.00 74.19 157 GLU A C 1
ATOM 1304 O O . GLU A 1 157 ? -19.858 -2.459 -10.991 1.00 74.19 157 GLU A O 1
ATOM 1309 N N . HIS A 1 158 ? -20.867 -4.364 -11.619 1.00 77.88 158 HIS A N 1
ATOM 1310 C CA . HIS A 1 158 ? -19.638 -5.129 -11.828 1.00 77.88 158 HIS A CA 1
ATOM 1311 C C . HIS A 1 158 ? -19.495 -5.551 -13.291 1.00 77.88 158 HIS A C 1
ATOM 1313 O O . HIS A 1 158 ? -20.469 -5.737 -14.014 1.00 77.88 158 HIS A O 1
ATOM 1319 N N . GLN A 1 159 ? -18.246 -5.678 -13.734 1.00 84.94 159 GLN A N 1
ATOM 1320 C CA . GLN A 1 159 ? -17.929 -6.297 -15.018 1.00 84.94 159 GLN A CA 1
ATOM 1321 C C . GLN A 1 159 ? -17.859 -7.806 -14.875 1.00 84.94 159 GLN A C 1
ATOM 1323 O O . GLN A 1 159 ? -17.612 -8.298 -13.774 1.00 84.94 159 GLN A O 1
ATOM 1328 N N . VAL A 1 160 ? -17.934 -8.481 -16.026 1.00 86.94 160 VAL A N 1
ATOM 1329 C CA . VAL A 1 160 ? -17.685 -9.918 -16.142 1.00 86.94 160 VAL A CA 1
ATOM 1330 C C . VAL A 1 160 ? -16.415 -10.292 -15.372 1.00 86.94 160 VAL A C 1
ATOM 1332 O O . VAL A 1 160 ? -15.342 -9.716 -15.620 1.00 86.94 160 VAL A O 1
ATOM 1335 N N . GLN A 1 161 ? -16.557 -11.213 -14.424 1.00 89.62 161 GLN A N 1
ATOM 1336 C CA . GLN A 1 161 ? -15.504 -11.799 -13.597 1.00 89.62 161 GLN A CA 1
ATOM 1337 C C . GLN A 1 161 ? -14.868 -13.000 -14.304 1.00 89.62 161 GLN A C 1
ATOM 1339 O O . GLN A 1 161 ? -15.329 -13.443 -15.353 1.00 89.62 161 GLN A O 1
ATOM 1344 N N . PHE A 1 162 ? -13.738 -13.486 -13.790 1.00 90.69 162 PHE A N 1
ATOM 1345 C CA . PHE A 1 162 ? -12.979 -14.538 -14.476 1.00 90.69 162 PHE A CA 1
ATOM 1346 C C . PHE A 1 162 ? -13.775 -15.844 -14.506 1.00 90.69 162 PHE A C 1
ATOM 1348 O O . PHE A 1 162 ? -13.879 -16.509 -15.531 1.00 90.69 162 PHE A O 1
ATOM 1355 N N . GLU A 1 163 ? -14.404 -16.131 -13.377 1.00 89.25 163 GLU A N 1
ATOM 1356 C CA . GLU A 1 163 ? -15.234 -17.291 -13.083 1.00 89.25 163 GLU A CA 1
ATOM 1357 C C . GLU A 1 163 ? -16.585 -17.243 -13.820 1.00 89.25 163 GLU A C 1
ATOM 1359 O O . GLU A 1 163 ? -17.329 -18.219 -13.845 1.00 89.25 163 GLU A O 1
ATOM 1364 N N . GLU A 1 164 ? -16.923 -16.109 -14.438 1.00 91.38 164 GLU A N 1
ATOM 1365 C CA . GLU A 1 164 ? -18.133 -15.937 -15.252 1.00 91.38 164 GLU A CA 1
ATOM 1366 C C . GLU A 1 164 ? -17.889 -16.259 -16.733 1.00 91.38 164 GLU A C 1
ATOM 1368 O O . GLU A 1 164 ? -18.829 -16.284 -17.528 1.00 91.38 164 GLU A O 1
ATOM 1373 N N . LEU A 1 165 ? -16.638 -16.516 -17.130 1.00 93.19 165 LEU A N 1
ATOM 1374 C CA . LEU A 1 165 ? -16.324 -16.905 -18.500 1.00 93.19 165 LEU A CA 1
ATOM 1375 C C . LEU A 1 165 ? -16.857 -18.324 -18.775 1.00 93.19 165 LEU A C 1
ATOM 1377 O O . LEU A 1 165 ? -16.483 -19.256 -18.060 1.00 93.19 165 LEU A O 1
ATOM 1381 N N . PRO A 1 166 ? -17.665 -18.539 -19.836 1.00 93.44 166 PRO A N 1
ATOM 1382 C CA . PRO A 1 166 ? -18.328 -19.825 -20.059 1.00 93.44 166 PRO A CA 1
ATOM 1383 C C . PRO A 1 166 ? -17.375 -21.022 -20.135 1.00 93.44 166 PRO A C 1
ATOM 1385 O O . PRO A 1 166 ? -17.678 -22.087 -19.607 1.00 93.44 166 PRO A O 1
ATOM 1388 N N . TRP A 1 167 ? -16.211 -20.856 -20.771 1.00 91.19 167 TRP A N 1
ATOM 1389 C CA . TRP A 1 167 ? -15.201 -21.915 -20.870 1.00 91.19 167 TRP A CA 1
ATOM 1390 C C . TRP A 1 167 ? -14.472 -22.158 -19.545 1.00 91.19 167 TRP A C 1
ATOM 1392 O O . TRP A 1 167 ? -14.199 -23.311 -19.231 1.00 91.19 167 TRP A O 1
ATOM 1402 N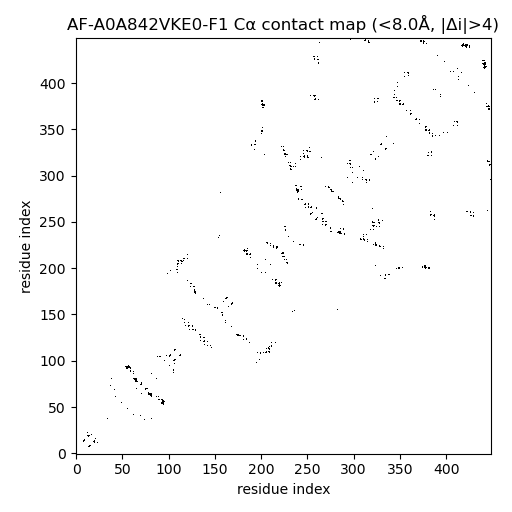 N . VAL A 1 168 ? -14.223 -21.114 -18.743 1.00 92.56 168 VAL A N 1
ATOM 1403 C CA . VAL A 1 168 ? -13.643 -21.253 -17.393 1.00 92.56 168 VAL A CA 1
ATOM 1404 C C . VAL A 1 168 ? -14.575 -22.083 -16.520 1.00 92.56 168 VAL A C 1
ATOM 1406 O O . VAL A 1 168 ? -14.133 -23.059 -15.935 1.00 92.56 168 VAL A O 1
ATOM 1409 N N . GLN A 1 169 ? -15.880 -21.803 -16.544 1.00 91.69 169 GLN A N 1
ATOM 1410 C CA . GLN A 1 169 ? -16.868 -22.572 -15.777 1.00 91.69 169 GLN A CA 1
ATOM 1411 C C . GLN A 1 169 ? -16.931 -24.056 -16.149 1.00 91.69 169 GLN A C 1
ATOM 1413 O O . GLN A 1 169 ? -17.255 -24.887 -15.303 1.00 91.69 169 GLN A O 1
ATOM 1418 N N . GLN A 1 170 ? -16.689 -24.409 -17.416 1.00 91.69 170 GLN A N 1
ATOM 1419 C CA . GLN A 1 170 ? -16.639 -25.820 -17.809 1.00 91.69 170 GLN A CA 1
ATOM 1420 C C . GLN A 1 170 ? -15.334 -26.479 -17.370 1.00 91.69 170 GLN A C 1
ATOM 1422 O O . GLN A 1 170 ? -15.363 -27.620 -16.918 1.00 91.69 170 GLN A O 1
ATOM 1427 N N . ILE A 1 171 ? -14.217 -25.762 -17.487 1.00 89.62 171 ILE A N 1
ATOM 1428 C CA . ILE A 1 171 ? -12.886 -26.254 -17.134 1.00 89.62 171 ILE A CA 1
ATOM 1429 C C . ILE A 1 171 ? -12.733 -26.402 -15.610 1.00 89.62 171 ILE A C 1
ATOM 1431 O O . ILE A 1 171 ? -12.211 -27.418 -15.162 1.00 89.62 171 ILE A O 1
ATOM 1435 N N . ASP A 1 172 ? -13.277 -25.476 -14.813 1.00 87.19 172 ASP A N 1
ATOM 1436 C CA . ASP A 1 172 ? -13.245 -25.506 -13.340 1.00 87.19 172 ASP A CA 1
ATOM 1437 C C . ASP A 1 172 ? -13.854 -26.794 -12.754 1.00 87.19 172 ASP A C 1
ATOM 1439 O O . ASP A 1 172 ? -13.463 -27.227 -11.672 1.00 87.19 172 ASP A O 1
ATOM 1443 N N . LYS A 1 173 ? -14.764 -27.465 -13.478 1.00 88.19 173 LYS A N 1
ATOM 1444 C CA . LYS A 1 173 ? -15.343 -28.760 -13.066 1.00 88.19 173 LYS A CA 1
ATOM 1445 C C . LYS A 1 173 ? -14.326 -29.901 -13.028 1.00 88.19 173 LYS A C 1
ATOM 1447 O O . LYS A 1 173 ? -14.620 -30.944 -12.454 1.00 88.19 173 LYS A O 1
ATOM 1452 N N . LEU A 1 174 ? -13.180 -29.727 -13.681 1.00 86.19 174 LEU A N 1
ATOM 1453 C CA . LEU A 1 174 ? -12.099 -30.709 -13.745 1.00 86.19 174 LEU A CA 1
ATOM 1454 C C . LEU A 1 174 ? -11.070 -30.521 -12.619 1.00 86.19 174 LEU A C 1
ATOM 1456 O O . LEU A 1 174 ? -10.135 -31.311 -12.527 1.00 86.19 174 LEU A O 1
ATOM 1460 N N . CYS A 1 175 ? -11.217 -29.481 -11.792 1.00 82.38 175 CYS A N 1
ATOM 1461 C CA . CYS A 1 175 ? -10.307 -29.182 -10.692 1.00 82.38 175 CYS A CA 1
ATOM 1462 C C . CYS A 1 175 ? -10.383 -30.262 -9.600 1.00 82.38 175 CYS A C 1
ATOM 1464 O O . CYS A 1 175 ? -11.473 -30.652 -9.171 1.00 82.38 175 CYS A O 1
ATOM 1466 N N . LEU A 1 176 ? -9.224 -30.733 -9.140 1.00 78.62 176 LEU A N 1
ATOM 1467 C CA . LEU A 1 176 ? -9.111 -31.680 -8.036 1.00 78.62 176 LEU A CA 1
ATOM 1468 C C . LEU A 1 176 ? -9.141 -30.925 -6.699 1.00 78.62 176 LEU A C 1
ATOM 1470 O O . LEU A 1 176 ? -8.627 -29.814 -6.582 1.00 78.62 176 LEU A O 1
ATOM 1474 N N . ILE A 1 177 ? -9.754 -31.518 -5.674 1.00 68.06 177 ILE A N 1
ATOM 1475 C CA . ILE A 1 177 ? -9.757 -30.945 -4.322 1.00 68.06 177 ILE A CA 1
ATOM 1476 C C . ILE A 1 177 ? -8.464 -31.374 -3.625 1.00 68.06 177 ILE A C 1
ATOM 1478 O O . ILE A 1 177 ? -8.275 -32.561 -3.371 1.00 68.06 177 ILE A O 1
ATOM 1482 N N . GLU A 1 178 ? -7.603 -30.415 -3.288 1.00 66.94 178 GLU A N 1
ATOM 1483 C CA . GLU A 1 178 ? -6.344 -30.655 -2.575 1.00 66.94 178 GLU A CA 1
ATOM 1484 C C . GLU A 1 178 ? -6.238 -29.750 -1.341 1.00 66.94 178 GLU A C 1
ATOM 1486 O O . GLU A 1 178 ? -6.318 -28.525 -1.447 1.00 66.94 178 GLU A O 1
ATOM 1491 N N . GLU A 1 179 ? -6.034 -30.346 -0.162 1.00 65.00 179 GLU A N 1
ATOM 1492 C CA . GLU A 1 179 ? -5.905 -29.610 1.108 1.00 65.00 179 GLU A CA 1
ATOM 1493 C C . GLU A 1 179 ? -4.618 -28.762 1.175 1.00 65.00 179 GLU A C 1
ATOM 1495 O O . GLU A 1 179 ? -4.638 -27.657 1.723 1.00 65.00 179 GLU A O 1
ATOM 1500 N N . ASP A 1 180 ? -3.523 -29.215 0.552 1.00 70.00 180 ASP A N 1
ATOM 1501 C CA . ASP A 1 180 ? -2.222 -28.521 0.562 1.00 70.00 180 ASP A CA 1
ATOM 1502 C C . ASP A 1 180 ? -2.246 -27.161 -0.163 1.00 70.00 180 ASP A C 1
ATOM 1504 O O . ASP A 1 180 ? -1.459 -26.260 0.150 1.00 70.00 180 ASP A O 1
ATOM 1508 N N . ASN A 1 181 ? -3.194 -26.954 -1.081 1.00 81.62 181 ASN A N 1
ATOM 1509 C CA . ASN A 1 181 ? -3.282 -25.730 -1.875 1.00 81.62 181 ASN A CA 1
ATOM 1510 C C . ASN A 1 181 ? -3.619 -24.499 -1.003 1.00 81.62 181 ASN A C 1
ATOM 1512 O O . ASN A 1 181 ? -3.046 -23.422 -1.171 1.00 81.62 181 ASN A O 1
ATOM 1516 N N . ALA A 1 182 ? -4.474 -24.648 0.016 1.00 86.19 182 ALA A N 1
ATOM 1517 C CA . ALA A 1 182 ? -4.859 -23.531 0.888 1.00 86.19 182 ALA A CA 1
ATOM 1518 C C . ALA A 1 182 ? -3.670 -22.950 1.683 1.00 86.19 182 ALA A C 1
ATOM 1520 O O . ALA A 1 182 ? -3.600 -21.735 1.925 1.00 86.19 182 ALA A O 1
ATOM 1521 N N . LYS A 1 183 ? -2.709 -23.803 2.061 1.00 88.75 183 LYS A N 1
ATOM 1522 C CA . LYS A 1 183 ? -1.490 -23.384 2.759 1.00 88.75 183 LYS A CA 1
ATOM 1523 C C . LYS A 1 183 ? -0.553 -22.617 1.826 1.00 88.75 183 LYS A C 1
ATOM 1525 O O . LYS A 1 183 ? -0.168 -21.500 2.168 1.00 88.75 183 LYS A O 1
ATOM 1530 N N . GLU A 1 184 ? -0.273 -23.148 0.633 1.00 90.50 184 GLU A N 1
ATOM 1531 C CA . GLU A 1 184 ? 0.544 -22.460 -0.383 1.00 90.50 184 GLU A CA 1
ATOM 1532 C C . GLU A 1 184 ? -0.048 -21.087 -0.752 1.00 90.50 184 GLU A C 1
ATOM 1534 O O . GLU A 1 184 ? 0.677 -20.102 -0.902 1.00 90.50 184 GLU A O 1
ATOM 1539 N N . MET A 1 185 ? -1.379 -20.982 -0.817 1.00 91.31 185 MET A N 1
ATOM 1540 C CA . MET A 1 185 ? -2.079 -19.713 -1.041 1.00 91.31 185 MET A CA 1
ATOM 1541 C C . MET A 1 185 ? -1.891 -18.712 0.096 1.00 91.31 185 MET A C 1
ATOM 1543 O O . MET A 1 185 ? -1.735 -17.515 -0.155 1.00 91.31 185 MET A O 1
ATOM 1547 N N . THR A 1 186 ? -1.903 -19.185 1.344 1.00 93.19 186 THR A N 1
ATOM 1548 C CA . THR A 1 186 ? -1.650 -18.343 2.522 1.00 93.19 186 THR A CA 1
ATOM 1549 C C . THR A 1 186 ? -0.210 -17.838 2.530 1.00 93.19 186 THR A C 1
ATOM 1551 O O . THR A 1 186 ? 0.022 -16.651 2.764 1.00 93.19 186 THR A O 1
ATOM 1554 N N . GLU A 1 187 ? 0.752 -18.706 2.217 1.00 93.75 187 GLU A N 1
ATOM 1555 C CA . GLU A 1 187 ? 2.170 -18.353 2.117 1.00 93.75 187 GLU A CA 1
ATOM 1556 C C . GLU A 1 187 ? 2.409 -17.334 0.998 1.00 93.75 187 GLU A C 1
ATOM 1558 O O . GLU A 1 187 ? 3.044 -16.304 1.231 1.00 93.75 187 GLU A O 1
ATOM 1563 N N . LEU A 1 188 ? 1.819 -17.545 -0.186 1.00 95.19 188 LEU A N 1
ATOM 1564 C CA . LEU A 1 188 ? 1.898 -16.599 -1.299 1.00 95.19 188 LEU A CA 1
ATOM 1565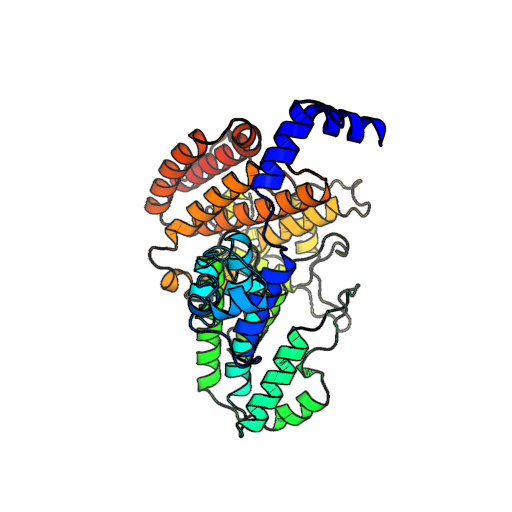 C C . LEU A 1 188 ? 1.241 -15.252 -0.955 1.00 95.19 188 LEU A C 1
ATOM 1567 O O . LEU A 1 188 ? 1.809 -14.195 -1.242 1.00 95.19 188 LEU A O 1
ATOM 1571 N N . LEU A 1 189 ? 0.068 -15.268 -0.314 1.00 96.50 189 LEU A N 1
ATOM 1572 C CA . LEU A 1 189 ? -0.615 -14.063 0.160 1.00 96.50 189 LEU A CA 1
ATOM 1573 C C . LEU A 1 189 ? 0.262 -13.278 1.143 1.00 96.50 189 LEU A C 1
ATOM 1575 O O . LEU A 1 189 ? 0.442 -12.068 0.980 1.00 96.50 189 LEU A O 1
ATOM 1579 N N . SER A 1 190 ? 0.832 -13.963 2.137 1.00 96.69 190 SER A N 1
ATOM 1580 C CA . SER A 1 190 ? 1.736 -13.367 3.120 1.00 96.69 190 SER A CA 1
ATOM 1581 C C . SER A 1 190 ? 2.985 -12.794 2.451 1.00 96.69 190 SER A C 1
ATOM 1583 O O . SER A 1 190 ? 3.341 -11.643 2.696 1.00 96.69 190 SER A O 1
ATOM 1585 N N . TYR A 1 191 ? 3.610 -13.549 1.547 1.00 96.06 191 TYR A N 1
ATOM 1586 C CA . TYR A 1 191 ? 4.785 -13.121 0.795 1.00 96.06 191 TYR A CA 1
ATOM 1587 C C . TYR A 1 191 ? 4.529 -11.832 -0.001 1.00 96.06 191 TYR A C 1
ATOM 1589 O O . TYR A 1 191 ? 5.283 -10.866 0.132 1.00 96.06 191 TYR A O 1
ATOM 1597 N N . ILE A 1 192 ? 3.435 -11.762 -0.770 1.00 96.56 192 ILE A N 1
ATOM 1598 C CA . ILE A 1 192 ? 3.105 -10.574 -1.575 1.00 96.56 192 ILE A CA 1
ATOM 1599 C C . ILE A 1 192 ? 2.821 -9.363 -0.675 1.00 96.56 192 ILE A C 1
ATOM 1601 O O . ILE A 1 192 ? 3.301 -8.261 -0.956 1.00 96.56 192 ILE A O 1
ATOM 1605 N N . CYS A 1 193 ? 2.066 -9.544 0.413 1.00 97.25 193 CYS A N 1
ATOM 1606 C CA . CYS A 1 193 ? 1.794 -8.477 1.377 1.00 97.25 193 CYS A CA 1
ATOM 1607 C C . CYS A 1 193 ? 3.087 -7.943 2.006 1.00 97.25 193 CYS A C 1
ATOM 1609 O O . CYS A 1 193 ? 3.321 -6.729 1.990 1.00 97.25 193 CYS A O 1
ATOM 1611 N N . THR A 1 194 ? 3.956 -8.838 2.485 1.00 97.31 194 THR A N 1
ATOM 1612 C CA . THR A 1 194 ? 5.264 -8.484 3.045 1.00 97.31 194 THR A CA 1
ATOM 1613 C C . THR A 1 194 ? 6.120 -7.753 2.019 1.00 97.31 194 THR A C 1
ATOM 1615 O O . THR A 1 194 ? 6.675 -6.706 2.339 1.00 97.31 194 THR A O 1
ATOM 1618 N N . LEU A 1 195 ? 6.185 -8.223 0.770 1.00 96.50 195 LEU A N 1
ATOM 1619 C CA . LEU A 1 195 ? 6.944 -7.577 -0.304 1.00 96.50 195 LEU A CA 1
ATOM 1620 C C . LEU A 1 195 ? 6.494 -6.127 -0.534 1.00 96.50 195 LEU A C 1
ATOM 1622 O O . LEU A 1 195 ? 7.307 -5.201 -0.631 1.00 96.50 195 LEU A O 1
ATOM 1626 N N . VAL A 1 196 ? 5.181 -5.907 -0.596 1.00 97.00 196 VAL A N 1
ATOM 1627 C CA . VAL A 1 196 ? 4.596 -4.583 -0.839 1.00 97.00 196 VAL A CA 1
ATOM 1628 C C . VAL A 1 196 ? 4.893 -3.643 0.320 1.00 97.00 196 VAL A C 1
ATOM 1630 O O . VAL A 1 196 ? 5.351 -2.522 0.094 1.00 97.00 196 VAL A O 1
ATOM 1633 N N . ILE A 1 197 ? 4.682 -4.097 1.554 1.00 97.62 197 ILE A N 1
ATOM 1634 C CA . ILE A 1 197 ? 4.900 -3.296 2.762 1.00 97.62 197 ILE A CA 1
ATOM 1635 C C . ILE A 1 197 ? 6.393 -3.020 2.960 1.00 97.62 197 ILE A C 1
ATOM 1637 O O . ILE A 1 197 ? 6.778 -1.874 3.198 1.00 97.62 197 ILE A O 1
ATOM 1641 N N . ARG A 1 198 ? 7.252 -4.025 2.753 1.00 96.88 198 ARG A N 1
ATOM 1642 C CA . ARG A 1 198 ? 8.712 -3.897 2.804 1.00 96.88 198 ARG A CA 1
ATOM 1643 C C . ARG A 1 198 ? 9.194 -2.839 1.833 1.00 96.88 198 ARG A C 1
ATOM 1645 O O . ARG A 1 198 ? 9.938 -1.948 2.228 1.00 96.88 198 ARG A O 1
ATOM 1652 N N . HIS A 1 199 ? 8.814 -2.890 0.558 1.00 96.56 199 HIS A N 1
ATOM 1653 C CA . HIS A 1 199 ? 9.426 -2.011 -0.443 1.00 96.56 199 HIS A CA 1
ATOM 1654 C C . HIS A 1 199 ? 8.686 -0.686 -0.651 1.00 96.56 199 HIS A C 1
ATOM 1656 O O . HIS A 1 199 ? 9.321 0.346 -0.918 1.00 96.56 199 HIS A O 1
ATOM 1662 N N . PHE A 1 200 ? 7.372 -0.670 -0.440 1.00 97.06 200 PHE A N 1
ATOM 1663 C CA . PHE A 1 200 ? 6.488 0.458 -0.715 1.00 97.06 200 PHE A CA 1
ATOM 1664 C C . PHE A 1 200 ? 5.637 0.886 0.500 1.00 97.06 200 PHE A C 1
ATOM 1666 O O . PHE A 1 200 ? 4.463 1.198 0.310 1.00 97.06 200 PHE A O 1
ATOM 1673 N N . PRO A 1 201 ? 6.207 1.063 1.714 1.00 97.50 201 PRO A N 1
ATOM 1674 C CA . PRO A 1 201 ? 5.435 1.329 2.944 1.00 97.50 201 PRO A CA 1
ATOM 1675 C C . PRO A 1 201 ? 4.694 2.677 2.963 1.00 97.50 201 PRO A C 1
ATOM 1677 O O . PRO A 1 201 ? 4.067 3.048 3.939 1.00 97.50 201 PRO A O 1
ATOM 1680 N N . HIS A 1 202 ? 4.829 3.484 1.919 1.00 96.94 202 HIS A N 1
ATOM 1681 C CA . HIS A 1 202 ? 4.222 4.807 1.793 1.00 96.94 202 HIS A CA 1
ATOM 1682 C C . HIS A 1 202 ? 3.107 4.833 0.739 1.00 96.94 202 HIS A C 1
ATOM 1684 O O . HIS A 1 202 ? 2.494 5.880 0.523 1.00 96.94 202 HIS A O 1
ATOM 1690 N N . PHE A 1 203 ? 2.887 3.718 0.037 1.00 95.25 203 PHE A N 1
ATOM 1691 C CA . PHE A 1 203 ? 1.875 3.589 -1.001 1.00 95.25 203 PHE A CA 1
ATOM 1692 C C . PHE A 1 203 ? 0.711 2.754 -0.514 1.00 95.25 203 PHE A C 1
ATOM 1694 O O . PHE A 1 203 ? 0.890 1.681 0.053 1.00 95.25 203 PHE A O 1
ATOM 1701 N N . ILE A 1 204 ? -0.496 3.229 -0.800 1.00 93.31 204 ILE A N 1
ATOM 1702 C CA . ILE A 1 204 ? -1.698 2.413 -0.684 1.00 93.31 204 ILE A CA 1
ATOM 1703 C C . ILE A 1 204 ? -1.581 1.191 -1.607 1.00 93.31 204 ILE A C 1
ATOM 1705 O O . ILE A 1 204 ? -0.966 1.286 -2.673 1.00 93.31 204 ILE A O 1
ATOM 1709 N N . ILE A 1 205 ? -2.152 0.058 -1.200 1.00 95.81 205 ILE A N 1
ATOM 1710 C CA . ILE A 1 205 ? -2.189 -1.142 -2.039 1.00 95.81 205 ILE A CA 1
ATOM 1711 C C . ILE A 1 205 ? -3.140 -0.857 -3.214 1.00 95.81 205 ILE A C 1
ATOM 1713 O O . ILE A 1 205 ? -4.313 -0.577 -2.973 1.00 95.81 205 ILE A O 1
ATOM 1717 N N . PRO A 1 206 ? -2.677 -0.891 -4.477 1.00 94.50 206 PRO A N 1
ATOM 1718 C CA . PRO A 1 206 ? -3.523 -0.556 -5.618 1.00 94.50 206 PRO A CA 1
ATOM 1719 C C . PRO A 1 206 ? -4.664 -1.554 -5.808 1.00 94.50 206 PRO A C 1
ATOM 1721 O O . PRO A 1 206 ? -4.484 -2.749 -5.581 1.00 94.50 206 PRO A O 1
ATOM 1724 N N . ASN A 1 207 ? -5.799 -1.104 -6.353 1.00 93.31 207 ASN A N 1
ATOM 1725 C CA . ASN A 1 207 ? -6.971 -1.963 -6.585 1.00 93.31 207 ASN A CA 1
ATOM 1726 C C . ASN A 1 207 ? -6.667 -3.233 -7.393 1.00 93.31 207 ASN A C 1
ATOM 1728 O O . ASN A 1 207 ? -7.216 -4.285 -7.092 1.00 93.31 207 ASN A O 1
ATOM 1732 N N . LYS A 1 208 ? -5.769 -3.167 -8.386 1.00 92.12 208 LYS A N 1
ATOM 1733 C CA . LYS A 1 208 ? -5.353 -4.359 -9.147 1.00 92.12 208 LYS A CA 1
ATOM 1734 C C . LYS A 1 208 ? -4.680 -5.404 -8.262 1.00 92.12 208 LYS A C 1
ATOM 1736 O O . LYS A 1 208 ? -4.938 -6.588 -8.410 1.00 92.12 208 LYS A O 1
ATOM 1741 N N . LEU A 1 209 ? -3.843 -4.953 -7.334 1.00 94.75 209 LEU A N 1
ATOM 1742 C CA . LEU A 1 209 ? -3.194 -5.832 -6.379 1.00 94.75 209 LEU A CA 1
ATOM 1743 C C . LEU A 1 209 ? -4.198 -6.348 -5.343 1.00 94.75 209 LEU A C 1
ATOM 1745 O O . LEU A 1 209 ? -4.215 -7.540 -5.072 1.00 94.75 209 LEU A O 1
ATOM 1749 N N . LEU A 1 210 ? -5.090 -5.489 -4.833 1.00 95.06 210 LEU A N 1
ATOM 1750 C CA . LEU A 1 210 ? -6.158 -5.902 -3.913 1.00 95.06 210 LEU A CA 1
ATOM 1751 C C . LEU A 1 210 ? -7.053 -6.999 -4.504 1.00 95.06 210 LEU A C 1
ATOM 1753 O O . LEU A 1 210 ? -7.466 -7.885 -3.767 1.00 95.06 210 LEU A O 1
ATOM 1757 N N . GLN A 1 211 ? -7.323 -6.979 -5.812 1.00 92.19 211 GLN A N 1
ATOM 1758 C CA . GLN A 1 211 ? -8.077 -8.046 -6.481 1.00 92.19 211 GLN A CA 1
ATOM 1759 C C . GLN A 1 211 ? -7.369 -9.405 -6.396 1.00 92.19 211 GLN A C 1
ATOM 1761 O O . GLN A 1 211 ? -8.028 -10.407 -6.120 1.00 92.19 211 GLN A O 1
ATOM 1766 N N . GLU A 1 212 ? -6.049 -9.443 -6.597 1.00 94.12 212 GLU A N 1
ATOM 1767 C CA . GLU A 1 212 ? -5.260 -10.673 -6.445 1.00 94.12 212 GLU A CA 1
ATOM 1768 C C . GLU A 1 212 ? -5.212 -11.118 -4.979 1.00 94.12 212 GLU A C 1
ATOM 1770 O O . GLU A 1 212 ? -5.483 -12.279 -4.682 1.00 94.12 212 GLU A O 1
ATOM 1775 N N . LEU A 1 213 ? -4.960 -10.192 -4.046 1.00 95.56 213 LEU A N 1
ATOM 1776 C CA . LEU A 1 213 ? -4.931 -10.496 -2.610 1.00 95.56 213 LEU A CA 1
ATOM 1777 C C . LEU A 1 213 ? -6.285 -11.014 -2.109 1.00 95.56 213 LEU A C 1
ATOM 1779 O O . LEU A 1 213 ? -6.330 -11.959 -1.328 1.00 95.56 213 LEU A O 1
ATOM 1783 N N . GLN A 1 214 ? -7.395 -10.438 -2.579 1.00 93.88 214 GLN A N 1
ATOM 1784 C CA . GLN A 1 214 ? -8.739 -10.900 -2.237 1.00 93.88 214 GLN A CA 1
ATOM 1785 C C . GLN A 1 214 ? -8.995 -12.306 -2.784 1.00 93.88 214 GLN A C 1
ATOM 1787 O O . GLN A 1 214 ? -9.574 -13.125 -2.073 1.00 93.88 214 GLN A O 1
ATOM 1792 N N . LYS A 1 215 ? -8.554 -12.603 -4.017 1.00 91.38 215 LYS A N 1
ATOM 1793 C CA . LYS A 1 215 ? -8.684 -13.943 -4.603 1.00 91.38 215 LYS A CA 1
ATOM 1794 C C . LYS A 1 215 ? -7.892 -14.968 -3.791 1.00 91.38 215 LYS A C 1
ATOM 1796 O O . LYS A 1 215 ? -8.477 -15.964 -3.379 1.00 91.38 215 LYS A O 1
ATOM 1801 N N . LEU A 1 216 ? -6.619 -14.691 -3.503 1.00 93.75 216 LE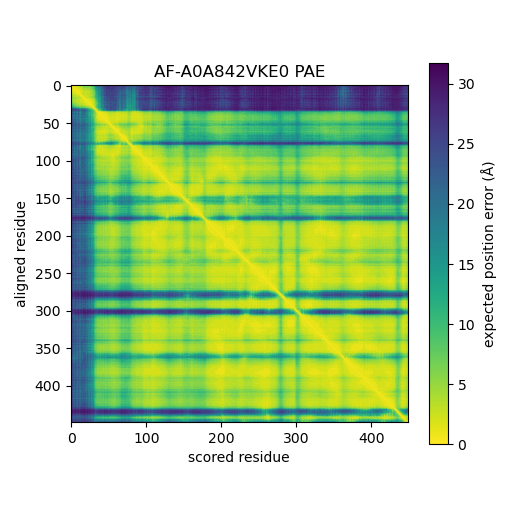U A N 1
ATOM 1802 C CA . LEU A 1 216 ? -5.774 -15.548 -2.662 1.00 93.75 216 LEU A CA 1
ATOM 1803 C C . LEU A 1 216 ? -6.385 -15.748 -1.273 1.00 93.75 216 LEU A C 1
ATOM 1805 O O . LEU A 1 216 ? -6.465 -16.869 -0.795 1.00 93.75 216 LEU A O 1
ATOM 1809 N N . SER A 1 217 ? -6.889 -14.676 -0.660 1.00 94.12 217 SER A N 1
ATOM 1810 C CA . SER A 1 217 ? -7.480 -14.724 0.675 1.00 94.12 217 SER A CA 1
ATOM 1811 C C . SER A 1 217 ? -8.760 -15.559 0.761 1.00 94.12 217 SER A C 1
ATOM 1813 O O . SER A 1 217 ? -8.999 -16.197 1.784 1.00 94.12 217 SER A O 1
ATOM 1815 N N . VAL A 1 218 ? -9.592 -15.550 -0.284 1.00 91.12 218 VAL A N 1
ATOM 1816 C CA . VAL A 1 218 ? -10.786 -16.407 -0.344 1.00 91.12 218 VAL A CA 1
ATOM 1817 C C . VAL A 1 218 ? -10.381 -17.864 -0.556 1.00 91.12 218 VAL A C 1
ATOM 1819 O O . VAL A 1 218 ? -10.889 -18.741 0.133 1.00 91.12 218 VAL A O 1
ATOM 1822 N N . GLN A 1 219 ? -9.446 -18.120 -1.475 1.00 87.81 219 GLN A N 1
ATOM 1823 C CA . GLN A 1 219 ? -8.985 -19.477 -1.793 1.00 87.81 219 GLN A CA 1
ATOM 1824 C C . GLN A 1 219 ? -8.208 -20.124 -0.642 1.00 87.81 219 GLN A C 1
ATOM 1826 O O . GLN A 1 219 ? -8.284 -21.330 -0.455 1.00 87.81 219 GLN A O 1
ATOM 1831 N N . SER A 1 220 ? -7.521 -19.327 0.174 1.00 89.75 220 SER A N 1
ATOM 1832 C CA . SER A 1 220 ? -6.845 -19.815 1.372 1.00 89.75 220 SER A CA 1
ATOM 1833 C C . SER A 1 220 ? -7.769 -20.024 2.577 1.00 89.75 220 SER A C 1
ATOM 1835 O O . SER A 1 220 ? -7.312 -20.447 3.634 1.00 89.75 220 SER A O 1
ATOM 1837 N N . GLY A 1 221 ? -9.057 -19.671 2.476 1.00 89.69 221 GLY A N 1
ATOM 1838 C CA . GLY A 1 221 ? -10.011 -19.735 3.590 1.00 89.69 221 GLY A CA 1
ATOM 1839 C C . GLY A 1 221 ? -9.845 -18.635 4.649 1.00 89.69 221 GLY A C 1
ATOM 1840 O O . GLY A 1 221 ? -10.698 -18.494 5.527 1.00 89.69 221 GLY A O 1
ATOM 1841 N N . VAL A 1 222 ? -8.808 -17.798 4.543 1.00 91.06 222 VAL A N 1
ATOM 1842 C CA . VAL A 1 222 ? -8.504 -16.718 5.497 1.00 91.06 222 VAL A CA 1
ATOM 1843 C C . VAL A 1 222 ? -9.564 -15.603 5.462 1.00 91.06 222 VAL A C 1
ATOM 1845 O O . VAL A 1 222 ? -9.896 -15.016 6.491 1.00 91.06 222 VAL A O 1
ATOM 1848 N N . ASN A 1 223 ? -10.136 -15.322 4.286 1.00 90.62 223 ASN A N 1
ATOM 1849 C CA . ASN A 1 223 ? -11.282 -14.422 4.095 1.00 90.62 223 ASN A CA 1
ATOM 1850 C C . ASN A 1 223 ? -11.116 -13.012 4.716 1.00 90.62 223 ASN A C 1
ATOM 1852 O O . ASN A 1 223 ? -11.978 -12.505 5.448 1.00 90.62 223 ASN A O 1
ATOM 1856 N N . ILE A 1 224 ? -10.011 -12.337 4.391 1.00 93.06 224 ILE A N 1
ATOM 1857 C CA . ILE A 1 224 ? -9.740 -10.949 4.777 1.00 93.06 224 ILE A CA 1
ATOM 1858 C C . ILE A 1 224 ? -10.705 -10.021 4.011 1.00 93.06 224 ILE A C 1
ATOM 1860 O O . ILE A 1 224 ? -10.753 -10.064 2.778 1.00 93.06 224 ILE A O 1
ATOM 1864 N N . PRO A 1 225 ? -11.479 -9.154 4.695 1.00 90.81 225 PRO A N 1
ATOM 1865 C CA . PRO A 1 225 ? -12.429 -8.253 4.043 1.00 90.81 225 PRO A CA 1
ATOM 1866 C C . PRO A 1 225 ? -11.731 -6.978 3.535 1.00 90.81 225 PRO A C 1
ATOM 1868 O O . PRO A 1 225 ? -11.880 -5.906 4.120 1.00 90.81 225 PRO A O 1
ATOM 1871 N N . LEU A 1 226 ? -10.960 -7.091 2.449 1.00 94.44 226 LEU A N 1
ATOM 1872 C CA . LEU A 1 226 ? -10.105 -6.014 1.926 1.00 94.44 226 LEU A CA 1
ATOM 1873 C C . LEU A 1 226 ? -10.894 -4.949 1.158 1.00 94.44 226 LEU A C 1
ATOM 1875 O O . LEU A 1 226 ? -11.414 -5.243 0.092 1.00 94.44 226 LEU A O 1
ATOM 1879 N N . VAL A 1 227 ? -10.961 -3.705 1.626 1.00 95.31 227 VAL A N 1
ATOM 1880 C CA . VAL A 1 227 ? -11.680 -2.604 0.953 1.00 95.31 227 VAL A CA 1
ATOM 1881 C C . VAL A 1 227 ? -10.876 -1.954 -0.174 1.00 95.31 227 VAL A C 1
ATOM 1883 O O . VAL A 1 227 ? -9.657 -1.836 -0.092 1.00 95.31 227 VAL A O 1
ATOM 1886 N N . GLU A 1 228 ? -11.566 -1.492 -1.214 1.00 93.56 228 GLU A N 1
ATOM 1887 C CA . GLU A 1 228 ? -10.974 -0.874 -2.401 1.00 93.56 228 GLU A CA 1
ATOM 1888 C C . GLU A 1 228 ? -10.686 0.621 -2.213 1.00 93.56 228 GLU A C 1
ATOM 1890 O O . GLU A 1 228 ? -11.341 1.339 -1.449 1.00 93.56 228 GLU A O 1
ATOM 1895 N N . GLU A 1 229 ? -9.713 1.132 -2.964 1.00 92.81 229 GLU A N 1
ATOM 1896 C CA . GLU A 1 229 ? -9.490 2.563 -3.125 1.00 92.81 229 GLU A CA 1
ATOM 1897 C C . GLU A 1 229 ? -10.568 3.152 -4.047 1.00 92.81 229 GLU A C 1
ATOM 1899 O O . GLU A 1 229 ? -10.629 2.842 -5.239 1.00 92.81 229 GLU A O 1
ATOM 1904 N N . LEU A 1 230 ? -11.416 4.025 -3.501 1.00 91.44 230 LEU A N 1
ATOM 1905 C CA . LEU A 1 230 ? -12.484 4.680 -4.257 1.00 91.44 230 LEU A CA 1
ATOM 1906 C C . LEU A 1 230 ? -11.984 5.933 -4.986 1.00 91.44 230 LEU A C 1
ATOM 1908 O O . LEU A 1 230 ? -11.145 6.683 -4.479 1.00 91.44 230 LEU A O 1
ATOM 1912 N N . ALA A 1 231 ? -12.549 6.189 -6.166 1.00 87.38 231 ALA A N 1
ATOM 1913 C CA . ALA A 1 231 ? -12.263 7.375 -6.964 1.00 87.38 231 ALA A CA 1
ATOM 1914 C C . ALA A 1 231 ? -13.318 8.471 -6.718 1.00 87.38 231 ALA A C 1
ATOM 1916 O O . ALA A 1 231 ? -14.523 8.241 -6.809 1.00 87.38 231 ALA A O 1
ATOM 1917 N N . ALA A 1 232 ? -12.858 9.672 -6.356 1.00 86.69 232 ALA A N 1
ATOM 1918 C CA . ALA A 1 232 ? -13.717 10.757 -5.873 1.00 86.69 232 ALA A CA 1
ATOM 1919 C C . ALA A 1 232 ? -14.673 11.332 -6.933 1.00 86.69 232 ALA A C 1
ATOM 1921 O O . ALA A 1 232 ? -15.728 11.859 -6.590 1.00 86.69 232 ALA A O 1
ATOM 1922 N N . ASP A 1 233 ? -14.309 11.233 -8.207 1.00 85.19 233 ASP A N 1
ATOM 1923 C CA . ASP A 1 233 ? -15.088 11.669 -9.368 1.00 85.19 233 ASP A CA 1
ATOM 1924 C C . ASP A 1 233 ? -16.279 10.758 -9.689 1.00 85.19 233 ASP A C 1
ATOM 1926 O O . ASP A 1 233 ? -17.186 11.186 -10.394 1.00 85.19 233 ASP A O 1
ATOM 1930 N N . ILE A 1 234 ? -16.309 9.543 -9.140 1.00 82.62 234 ILE A N 1
ATOM 1931 C CA . ILE A 1 234 ? -17.390 8.564 -9.357 1.00 82.62 234 ILE A CA 1
ATOM 1932 C C . ILE A 1 234 ? -18.036 8.096 -8.051 1.00 82.62 234 ILE A C 1
ATOM 1934 O O . ILE A 1 234 ? -18.925 7.248 -8.048 1.00 82.62 234 ILE A O 1
ATOM 1938 N N . PHE A 1 235 ? -17.581 8.635 -6.921 1.00 86.88 235 PHE A N 1
ATOM 1939 C CA . PHE A 1 235 ? -18.119 8.302 -5.614 1.00 86.88 235 PHE A CA 1
ATOM 1940 C C . PHE A 1 235 ? -19.507 8.914 -5.427 1.00 86.88 235 PHE A C 1
ATOM 1942 O O . PHE A 1 235 ? -19.704 10.120 -5.578 1.00 86.88 235 PHE A O 1
ATOM 1949 N N . MET A 1 236 ? -20.464 8.064 -5.060 1.00 82.75 236 MET A N 1
ATOM 1950 C CA . MET A 1 236 ? -21.881 8.420 -4.941 1.00 82.75 236 MET A CA 1
ATOM 1951 C C . MET A 1 236 ? -22.294 8.811 -3.513 1.00 82.75 236 MET A C 1
ATOM 1953 O O . MET A 1 236 ? -23.477 8.809 -3.191 1.00 82.75 236 MET A O 1
ATOM 1957 N N . GLY A 1 237 ? -21.334 9.106 -2.631 1.00 84.06 237 GLY A N 1
ATOM 1958 C CA . GLY A 1 237 ? -21.621 9.519 -1.252 1.00 84.06 237 GLY A CA 1
ATOM 1959 C C . GLY A 1 237 ? -21.965 8.375 -0.291 1.00 84.06 237 GLY A C 1
ATOM 1960 O O . GLY A 1 237 ? -22.288 8.639 0.863 1.00 84.06 237 GLY A O 1
ATOM 1961 N N . THR A 1 238 ? -21.884 7.113 -0.724 1.00 87.12 238 THR A N 1
ATOM 1962 C CA . THR A 1 238 ? -22.206 5.947 0.111 1.00 87.12 238 THR A CA 1
ATOM 1963 C C . THR A 1 238 ? -21.143 4.860 0.024 1.00 87.12 238 THR A C 1
ATOM 1965 O O . THR A 1 238 ? -20.560 4.627 -1.034 1.00 87.12 238 THR A O 1
ATOM 1968 N N . PHE A 1 239 ? -20.930 4.157 1.134 1.00 88.81 239 PHE A N 1
ATOM 1969 C CA . PHE A 1 239 ? -20.061 2.992 1.233 1.00 88.81 239 PHE A CA 1
ATOM 1970 C C . PHE A 1 239 ? -20.878 1.702 1.327 1.00 88.81 239 PHE A C 1
ATOM 1972 O O . PHE A 1 239 ? -21.965 1.669 1.914 1.00 88.81 239 PHE A O 1
ATOM 1979 N N . SER A 1 240 ? -20.335 0.616 0.775 1.00 88.62 240 SER A N 1
ATOM 1980 C CA . SER A 1 240 ? -20.874 -0.724 1.004 1.00 88.62 240 SER A CA 1
ATOM 1981 C C . SER A 1 240 ? -20.623 -1.169 2.450 1.00 88.62 240 SER A C 1
ATOM 1983 O O . SER A 1 240 ? -19.713 -0.687 3.130 1.00 88.62 240 SER A O 1
ATOM 1985 N N . SER A 1 241 ? -21.406 -2.134 2.927 1.00 89.00 241 SER A N 1
ATOM 1986 C CA . SER A 1 241 ? -21.304 -2.712 4.274 1.00 89.00 241 SER A CA 1
ATOM 1987 C C . SER A 1 241 ? -19.933 -3.333 4.568 1.00 89.00 241 SER A C 1
ATOM 1989 O O . SER A 1 241 ? -19.530 -3.427 5.728 1.00 89.00 241 SER A O 1
ATOM 1991 N N . LYS A 1 242 ? -19.179 -3.683 3.519 1.00 90.62 242 LYS A N 1
ATOM 1992 C CA . LYS A 1 242 ? -17.781 -4.123 3.585 1.00 90.62 242 LYS A CA 1
ATOM 1993 C C . LYS A 1 242 ? -16.881 -3.101 4.287 1.00 90.62 242 LYS A C 1
ATOM 1995 O O . LYS A 1 242 ? -16.053 -3.499 5.100 1.00 90.62 242 LYS A O 1
ATOM 2000 N N . PHE A 1 243 ? -17.078 -1.802 4.041 1.00 94.12 243 PHE A N 1
ATOM 2001 C CA . PHE A 1 243 ? -16.298 -0.746 4.696 1.00 94.12 243 PHE A CA 1
ATOM 2002 C C . PHE A 1 243 ? -16.573 -0.670 6.196 1.00 94.12 243 PHE A C 1
ATOM 2004 O O . PHE A 1 243 ? -15.629 -0.559 6.976 1.00 94.12 243 PHE A O 1
ATOM 2011 N N . LEU A 1 244 ? -17.838 -0.811 6.608 1.00 94.44 244 LEU A N 1
ATOM 2012 C CA . LEU A 1 244 ? -18.182 -0.911 8.025 1.00 94.44 244 LEU A CA 1
ATOM 2013 C C . LEU A 1 244 ? -17.540 -2.155 8.653 1.00 94.44 244 LEU A C 1
ATOM 2015 O O . LEU A 1 244 ? -16.929 -2.059 9.712 1.00 94.44 244 LEU A O 1
ATOM 2019 N N . GLY A 1 245 ? -17.639 -3.313 7.994 1.00 93.62 245 GLY A N 1
ATOM 2020 C CA . GLY A 1 245 ? -17.040 -4.554 8.487 1.00 93.62 245 GLY A CA 1
ATOM 2021 C C . GLY A 1 245 ? -15.522 -4.453 8.669 1.00 93.62 245 GLY A C 1
ATOM 2022 O O . GLY A 1 245 ? -14.998 -4.904 9.687 1.00 93.62 245 GLY A O 1
ATOM 2023 N N . ALA A 1 246 ? -14.827 -3.819 7.720 1.00 95.75 246 ALA A N 1
ATOM 2024 C CA . ALA A 1 246 ? -13.402 -3.527 7.828 1.00 95.75 246 ALA A CA 1
ATOM 2025 C C . ALA A 1 246 ? -13.108 -2.568 8.992 1.00 95.75 246 ALA A C 1
ATOM 2027 O O . ALA A 1 246 ? -12.269 -2.881 9.829 1.00 95.75 246 ALA A O 1
ATOM 2028 N N . ALA A 1 247 ? -13.846 -1.459 9.108 1.00 97.00 247 ALA A N 1
ATOM 2029 C CA . ALA A 1 247 ? -13.663 -0.484 10.184 1.00 97.00 247 ALA A CA 1
ATOM 2030 C C . ALA A 1 247 ? -13.918 -1.078 11.579 1.00 97.00 247 ALA A C 1
ATOM 2032 O O . ALA A 1 247 ? -13.185 -0.777 12.512 1.00 97.00 247 ALA A O 1
ATOM 2033 N N . GLN A 1 248 ? -14.906 -1.965 11.727 1.00 96.12 248 GLN A N 1
ATOM 2034 C CA . GLN A 1 248 ? -15.177 -2.671 12.985 1.00 96.12 248 GLN A CA 1
ATOM 2035 C C . GLN A 1 248 ? -14.047 -3.626 13.378 1.00 96.12 248 GLN A C 1
ATOM 2037 O O . GLN A 1 248 ? -13.730 -3.751 14.557 1.00 96.12 248 GLN A O 1
ATOM 2042 N N . LYS A 1 249 ? -13.431 -4.311 12.410 1.00 96.31 249 LYS A N 1
ATOM 2043 C CA . LYS A 1 249 ? -12.250 -5.141 12.679 1.00 96.31 249 LYS A CA 1
ATOM 2044 C C . LYS A 1 249 ? -11.038 -4.271 13.029 1.00 96.31 249 LYS A C 1
ATOM 2046 O O . LYS A 1 249 ? -10.379 -4.545 14.021 1.00 96.31 249 LYS A O 1
ATOM 2051 N N . THR A 1 250 ? -10.804 -3.185 12.291 1.00 97.62 250 THR A N 1
ATOM 2052 C CA . THR A 1 250 ? -9.763 -2.194 12.607 1.00 97.62 250 THR A CA 1
ATOM 2053 C C . THR A 1 250 ? -9.941 -1.606 14.007 1.00 97.62 250 THR A C 1
ATOM 2055 O O . THR A 1 250 ? -8.956 -1.451 14.721 1.00 97.62 250 THR A O 1
ATOM 2058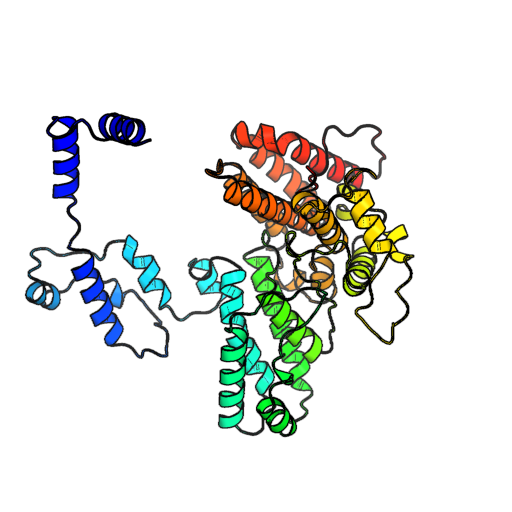 N N . ALA A 1 251 ? -11.181 -1.329 14.420 1.00 97.00 251 ALA A N 1
ATOM 2059 C CA . ALA A 1 251 ? -11.502 -0.822 15.749 1.00 97.00 251 ALA A CA 1
ATOM 2060 C C . ALA A 1 251 ? -11.008 -1.759 16.855 1.00 97.00 251 ALA A C 1
ATOM 2062 O O . ALA A 1 251 ? -10.334 -1.307 17.772 1.00 97.00 251 ALA A O 1
ATOM 2063 N N . LYS A 1 252 ? -11.246 -3.068 16.719 1.00 95.88 252 LYS A N 1
ATOM 2064 C CA . LYS A 1 252 ? -10.769 -4.069 17.685 1.00 95.88 252 LYS A CA 1
ATOM 2065 C C . LYS A 1 252 ? -9.246 -4.112 17.807 1.00 95.88 252 LYS A C 1
ATOM 2067 O O . LYS A 1 252 ? -8.741 -4.356 18.893 1.00 95.88 252 LYS A O 1
ATOM 2072 N N . ILE A 1 253 ? -8.543 -3.877 16.698 1.00 96.44 253 ILE A N 1
ATOM 2073 C CA . ILE A 1 253 ? -7.078 -3.960 16.617 1.00 96.44 253 ILE A CA 1
ATOM 2074 C C . ILE A 1 253 ? -6.418 -2.686 17.164 1.00 96.44 253 ILE A C 1
ATOM 2076 O O . ILE A 1 253 ? -5.387 -2.754 17.820 1.00 96.44 253 ILE A O 1
ATOM 2080 N N . LEU A 1 254 ? -6.990 -1.509 16.882 1.00 97.31 254 LEU A N 1
ATOM 2081 C CA . LEU A 1 254 ? -6.324 -0.220 17.118 1.00 97.31 254 LEU A CA 1
ATOM 2082 C C . LEU A 1 254 ? -6.912 0.616 18.253 1.00 97.31 254 LEU A C 1
ATOM 2084 O O . LEU A 1 254 ? -6.426 1.721 18.511 1.00 97.31 254 LEU A O 1
ATOM 2088 N N . LYS A 1 255 ? -7.931 0.119 18.945 1.00 95.69 255 LYS A N 1
ATOM 2089 C CA . LYS A 1 255 ? -8.460 0.755 20.150 1.00 95.69 255 LYS A CA 1
ATOM 2090 C C . LYS A 1 255 ? -7.388 0.852 21.236 1.00 95.69 255 LYS A C 1
ATOM 2092 O O . LYS A 1 255 ? -6.674 -0.103 21.513 1.00 95.69 255 LYS A O 1
ATOM 2097 N N . GLY A 1 256 ? -7.272 2.029 21.837 1.00 93.00 256 GLY A N 1
ATOM 2098 C CA . GLY A 1 256 ? -6.263 2.384 22.829 1.00 93.00 256 GLY A CA 1
ATOM 2099 C C . GLY A 1 256 ? -4.878 2.697 22.256 1.00 93.00 256 GLY A C 1
ATOM 2100 O O . GLY A 1 256 ? -3.963 2.965 23.029 1.00 93.00 256 GLY A O 1
ATOM 2101 N N . THR A 1 257 ? -4.689 2.670 20.932 1.00 95.19 257 THR A N 1
ATOM 2102 C CA . THR A 1 257 ? -3.367 2.887 20.318 1.00 95.19 257 THR A CA 1
ATOM 2103 C C . THR A 1 257 ? -3.087 4.359 19.994 1.00 95.19 257 THR A C 1
ATOM 2105 O O . THR A 1 257 ? -3.975 5.223 19.996 1.00 95.19 257 THR A O 1
ATOM 2108 N N . LEU A 1 258 ? -1.833 4.640 19.618 1.00 95.81 258 LEU A N 1
ATOM 2109 C CA . LEU A 1 258 ? -1.426 5.922 19.039 1.00 95.81 258 LEU A CA 1
ATOM 2110 C C . LEU A 1 258 ? -2.303 6.314 17.838 1.00 95.81 258 LEU A C 1
ATOM 2112 O O . LEU A 1 258 ? -2.586 7.496 17.666 1.00 95.81 258 LEU A O 1
ATOM 2116 N N . TYR A 1 259 ? -2.766 5.351 17.034 1.00 97.69 259 TYR A N 1
ATOM 2117 C CA . TYR A 1 259 ? -3.576 5.617 15.845 1.00 97.69 259 TYR A CA 1
ATOM 2118 C C . TYR A 1 259 ? -4.932 6.230 16.206 1.00 97.69 259 TYR A C 1
ATOM 2120 O O . TYR A 1 259 ? -5.342 7.222 15.598 1.00 97.69 259 TYR A O 1
ATOM 2128 N N . GLU A 1 260 ? -5.613 5.651 17.202 1.00 95.81 260 GLU A N 1
ATOM 2129 C CA . GLU A 1 260 ? -6.898 6.150 17.707 1.00 95.81 260 GLU A CA 1
ATOM 2130 C C . GLU A 1 260 ? -6.749 7.582 18.224 1.00 95.81 260 GLU A C 1
ATOM 2132 O O . GLU A 1 260 ? -7.507 8.475 17.834 1.00 95.81 260 GLU A O 1
ATOM 2137 N N . THR A 1 261 ? -5.713 7.801 19.037 1.00 94.44 261 THR A N 1
ATOM 2138 C CA . THR A 1 261 ? -5.431 9.094 19.667 1.00 94.44 261 THR A CA 1
ATOM 2139 C C . THR A 1 261 ? -5.063 10.148 18.623 1.00 94.44 261 THR A C 1
ATOM 2141 O O . THR A 1 261 ? -5.626 11.240 18.631 1.00 94.44 261 THR A O 1
ATOM 2144 N N . TYR A 1 262 ? -4.174 9.817 17.678 1.00 95.75 262 TYR A N 1
ATOM 2145 C CA . TYR A 1 262 ? -3.701 10.742 16.645 1.00 95.75 262 TYR A CA 1
ATOM 2146 C C . TYR A 1 262 ? -4.842 11.252 15.766 1.00 95.75 262 TYR A C 1
ATOM 2148 O O . TYR A 1 262 ? -4.917 12.438 15.455 1.00 95.75 262 TYR A O 1
ATOM 2156 N N . TYR A 1 263 ? -5.746 10.363 15.353 1.00 95.06 263 TYR A N 1
ATOM 2157 C CA . TYR A 1 263 ? -6.853 10.721 14.470 1.00 95.06 263 TYR A CA 1
ATOM 2158 C C . TYR A 1 263 ? -8.125 11.153 15.209 1.00 95.06 263 TYR A C 1
ATOM 2160 O O . TYR A 1 263 ? -9.115 11.476 14.541 1.00 95.06 263 TYR A O 1
ATOM 2168 N N . GLY A 1 264 ? -8.129 11.152 16.546 1.00 92.81 264 GLY A N 1
ATOM 2169 C CA . GLY A 1 264 ? -9.311 11.452 17.355 1.00 92.81 264 GLY A CA 1
ATOM 2170 C C . GLY A 1 264 ? -10.499 10.580 16.950 1.00 92.81 264 GLY A C 1
ATOM 2171 O O . GLY A 1 264 ? -11.548 11.093 16.552 1.00 92.81 264 GLY A O 1
ATOM 2172 N N . ILE A 1 265 ? -10.293 9.265 16.902 1.00 94.56 265 ILE A N 1
ATOM 2173 C CA . ILE A 1 265 ? -11.331 8.288 16.553 1.00 94.56 265 ILE A CA 1
ATOM 2174 C C . ILE A 1 265 ? -11.919 7.742 17.856 1.00 94.56 265 ILE A C 1
ATOM 2176 O O . ILE A 1 265 ? -11.180 7.506 18.799 1.00 94.56 265 ILE A O 1
ATOM 2180 N N . ASP A 1 266 ? -13.235 7.540 17.914 1.00 94.44 266 ASP A N 1
ATOM 2181 C CA . ASP A 1 266 ? -13.852 6.721 18.961 1.00 94.44 266 ASP A CA 1
ATOM 2182 C C . ASP A 1 266 ? -14.118 5.333 18.375 1.00 94.44 266 ASP A C 1
ATOM 2184 O O . ASP A 1 266 ? -15.138 5.098 17.716 1.00 94.44 266 ASP A O 1
ATOM 2188 N N . PHE A 1 267 ? -13.179 4.401 18.559 1.00 95.69 267 PHE A N 1
ATOM 2189 C CA . PHE A 1 267 ? -13.368 3.043 18.051 1.00 95.69 267 PHE A CA 1
ATOM 2190 C C . PHE A 1 267 ? -14.482 2.299 18.800 1.00 95.69 267 PHE A C 1
ATOM 2192 O O . PHE A 1 267 ? -15.126 1.426 18.216 1.00 95.69 267 PHE A O 1
ATOM 2199 N N . SER A 1 268 ? -14.797 2.695 20.039 1.00 94.12 268 SER A N 1
ATOM 2200 C CA . SER A 1 268 ? -15.903 2.109 20.808 1.00 94.12 268 SER A CA 1
ATOM 2201 C C . SER A 1 268 ? -17.275 2.454 20.228 1.00 94.12 268 SER A C 1
ATOM 2203 O O . SER A 1 268 ? -18.219 1.683 20.402 1.00 94.12 268 SER A O 1
ATOM 2205 N N . GLU A 1 269 ? -17.417 3.605 19.568 1.00 93.62 269 GLU A N 1
ATOM 2206 C CA . GLU A 1 269 ? -18.633 3.972 18.833 1.00 93.62 269 GLU A CA 1
ATOM 2207 C C . GLU A 1 269 ? -18.819 3.073 17.599 1.00 93.62 269 GLU A C 1
ATOM 2209 O O . GLU A 1 269 ? -19.892 2.502 17.395 1.00 93.62 269 GLU A O 1
ATOM 2214 N N . ILE A 1 270 ? -17.754 2.877 16.817 1.00 93.38 270 ILE A N 1
ATOM 2215 C CA . ILE A 1 270 ? -17.777 2.121 15.551 1.00 93.38 270 ILE A CA 1
ATOM 2216 C C . ILE A 1 270 ? -18.127 0.644 15.780 1.00 93.38 270 ILE A C 1
ATOM 2218 O O . ILE A 1 270 ? -18.886 0.050 15.007 1.00 93.38 270 ILE A O 1
ATOM 2222 N N . GLU A 1 271 ? -17.623 0.051 16.865 1.00 92.06 271 GLU A N 1
ATOM 2223 C CA . GLU A 1 271 ? -17.946 -1.326 17.268 1.00 92.06 271 GLU A CA 1
ATOM 2224 C C . GLU A 1 271 ? -19.454 -1.549 17.481 1.00 92.06 271 GLU A C 1
ATOM 2226 O O . GLU A 1 271 ? -19.943 -2.659 17.276 1.00 92.06 271 GLU A O 1
ATOM 2231 N N . LYS A 1 272 ? -20.202 -0.500 17.852 1.00 91.81 272 LYS A N 1
ATOM 2232 C CA . LYS A 1 272 ? -21.638 -0.572 18.171 1.00 91.81 272 LYS A CA 1
ATOM 2233 C C . LYS A 1 272 ? -22.547 -0.377 16.958 1.00 91.81 272 LYS A C 1
ATOM 2235 O O . LYS A 1 272 ? -23.754 -0.597 17.070 1.00 91.81 272 LYS A O 1
ATOM 2240 N N . PHE A 1 273 ? -22.010 0.049 15.815 1.00 91.31 273 PHE A N 1
ATOM 2241 C CA . PHE A 1 273 ? -22.813 0.263 14.612 1.00 91.31 273 PHE A CA 1
ATOM 2242 C C . PHE A 1 273 ? -23.468 -1.034 14.140 1.00 91.31 273 PHE A C 1
ATOM 2244 O O . PHE A 1 273 ? -22.843 -2.099 14.072 1.00 91.31 273 PHE A O 1
ATOM 2251 N N . LYS A 1 274 ? -24.754 -0.941 13.796 1.00 84.31 274 LYS A N 1
ATOM 2252 C CA . LYS A 1 274 ? -25.518 -2.091 13.327 1.00 84.31 274 LYS A CA 1
ATOM 2253 C C . LYS A 1 274 ? -25.049 -2.464 11.929 1.00 84.31 274 LYS A C 1
ATOM 2255 O O . LYS A 1 274 ? -24.911 -1.615 11.050 1.00 84.31 274 LYS A O 1
ATOM 2260 N N . LYS A 1 275 ? -24.821 -3.758 11.708 1.00 77.31 275 LYS A N 1
ATOM 2261 C CA . LYS A 1 275 ? -24.638 -4.256 10.346 1.00 77.31 275 LYS A CA 1
ATOM 2262 C C . LYS A 1 275 ? -25.980 -4.139 9.619 1.00 77.31 275 LYS A C 1
ATOM 2264 O O . LYS A 1 275 ? -26.997 -4.518 10.205 1.00 77.31 275 LYS A O 1
ATOM 2269 N N . PRO A 1 276 ? -26.003 -3.625 8.382 1.00 73.06 276 PRO A N 1
ATOM 2270 C CA . PRO A 1 276 ? -27.240 -3.534 7.624 1.00 73.06 276 PRO A CA 1
ATOM 2271 C C . PRO A 1 276 ? -27.836 -4.930 7.427 1.00 73.06 276 PRO A C 1
ATOM 2273 O O . PRO A 1 276 ? -27.114 -5.889 7.143 1.00 73.06 276 PRO A O 1
ATOM 2276 N N . THR A 1 277 ? -29.154 -5.042 7.588 1.00 63.12 277 THR A N 1
ATOM 2277 C CA . THR A 1 277 ? -29.915 -6.238 7.211 1.00 63.12 277 THR A CA 1
ATOM 2278 C C . THR A 1 277 ? -29.743 -6.505 5.719 1.00 63.12 277 THR A C 1
ATOM 2280 O O . THR A 1 277 ? -29.782 -5.571 4.919 1.00 63.12 277 THR A O 1
ATOM 2283 N N . LEU A 1 278 ? -29.537 -7.775 5.355 1.00 60.69 278 LEU A N 1
ATOM 2284 C CA . LEU A 1 278 ? -29.389 -8.204 3.964 1.00 60.69 278 LEU A CA 1
ATOM 2285 C C . LEU A 1 278 ? -30.629 -7.772 3.167 1.00 60.69 278 LEU A C 1
ATOM 2287 O O . LEU A 1 278 ? -31.735 -8.223 3.459 1.00 60.69 278 LEU A O 1
ATOM 2291 N N . SER A 1 279 ? -30.457 -6.895 2.179 1.00 55.59 279 SER A N 1
ATOM 2292 C CA . SER A 1 279 ? -31.509 -6.620 1.200 1.00 55.59 279 SER A CA 1
ATOM 2293 C C . SER A 1 279 ? -31.547 -7.739 0.154 1.00 55.59 279 SER A C 1
ATOM 2295 O O . SER A 1 279 ? -30.502 -8.278 -0.215 1.00 55.59 279 SER A O 1
ATOM 2297 N N . SER A 1 280 ? -32.742 -8.096 -0.329 1.00 50.06 280 SER A N 1
ATOM 2298 C CA . SER A 1 280 ? -32.908 -9.039 -1.447 1.00 50.06 280 SER A CA 1
ATOM 2299 C C . SER A 1 280 ? -32.581 -8.415 -2.810 1.00 50.06 280 SER A C 1
ATOM 2301 O O . SER A 1 280 ? -32.419 -9.141 -3.786 1.00 50.06 280 SER A O 1
ATOM 2303 N N . TYR A 1 281 ? -32.455 -7.084 -2.874 1.00 47.22 281 TYR A N 1
ATOM 2304 C CA . TYR A 1 281 ? -32.171 -6.322 -4.086 1.00 47.22 281 TYR A CA 1
ATOM 2305 C C . TYR A 1 281 ? -31.209 -5.163 -3.782 1.00 47.22 281 TYR A C 1
ATOM 2307 O O . TYR A 1 281 ? -31.563 -4.234 -3.058 1.00 47.22 281 TYR A O 1
ATOM 2315 N N . GLY A 1 282 ? -30.020 -5.188 -4.392 1.00 58.66 282 GLY A N 1
ATOM 2316 C CA . GLY A 1 282 ? -29.028 -4.108 -4.325 1.00 58.66 282 GLY A CA 1
ATOM 2317 C C . GLY A 1 282 ? -27.845 -4.371 -3.385 1.00 58.66 282 GLY A C 1
ATOM 2318 O O . GLY A 1 282 ? -27.772 -5.377 -2.681 1.00 58.66 282 GLY A O 1
ATOM 2319 N N . VAL A 1 283 ? -26.867 -3.460 -3.398 1.00 65.62 283 VAL A N 1
ATOM 2320 C CA . VAL A 1 283 ? -25.684 -3.551 -2.530 1.00 65.62 283 VAL A CA 1
ATOM 2321 C C . VAL A 1 283 ? -26.030 -3.052 -1.132 1.00 65.62 283 VAL A C 1
ATOM 2323 O O . VAL A 1 283 ? -26.473 -1.919 -0.962 1.00 65.62 283 VAL A O 1
ATOM 2326 N N . ASN A 1 284 ? -25.765 -3.873 -0.117 1.00 78.62 284 ASN A N 1
ATOM 2327 C CA . ASN A 1 284 ? -25.957 -3.480 1.277 1.00 78.62 284 ASN A CA 1
ATOM 2328 C C . ASN A 1 284 ? -25.009 -2.322 1.635 1.00 78.62 284 ASN A C 1
ATOM 2330 O O . ASN A 1 284 ? -23.788 -2.473 1.555 1.00 78.62 284 ASN A O 1
ATOM 2334 N N . THR A 1 285 ? -25.555 -1.178 2.045 1.00 81.50 285 THR A N 1
ATOM 2335 C CA . THR A 1 285 ? -24.814 0.022 2.476 1.00 81.50 285 THR A CA 1
ATOM 2336 C C . THR A 1 285 ? -24.999 0.269 3.976 1.00 81.50 285 THR A C 1
ATOM 2338 O O . THR A 1 285 ? -25.934 -0.255 4.577 1.00 81.50 285 THR A O 1
ATOM 2341 N N . SER A 1 286 ? -24.104 1.039 4.610 1.00 83.06 286 SER A N 1
ATOM 2342 C CA . SER A 1 286 ? -24.249 1.433 6.025 1.00 83.06 286 SER A CA 1
ATOM 2343 C C . SER A 1 286 ? -24.464 2.937 6.158 1.00 83.06 286 SER A C 1
ATOM 2345 O O . SER A 1 286 ? -23.580 3.734 5.841 1.00 83.06 286 SER A O 1
ATOM 2347 N N . VAL A 1 287 ? -25.633 3.317 6.675 1.00 86.25 287 VAL A N 1
ATOM 2348 C CA . VAL A 1 287 ? -26.009 4.719 6.897 1.00 86.25 287 VAL A CA 1
ATOM 2349 C C . VAL A 1 287 ? -25.155 5.344 8.001 1.00 86.25 287 VAL A C 1
ATOM 2351 O O . VAL A 1 287 ? -24.678 6.467 7.850 1.00 86.25 287 VAL A O 1
ATOM 2354 N N . GLU A 1 288 ? -24.903 4.609 9.082 1.00 89.06 288 GLU A N 1
ATOM 2355 C CA . GLU A 1 288 ? -24.111 5.062 10.227 1.00 89.06 288 GLU A CA 1
ATOM 2356 C C . GLU A 1 288 ? -22.656 5.321 9.830 1.00 89.06 288 GLU A C 1
ATOM 2358 O O . GLU A 1 288 ? -22.099 6.375 10.144 1.00 89.06 288 GLU A O 1
ATOM 2363 N N . PHE A 1 289 ? -22.056 4.404 9.062 1.00 92.19 289 PHE A N 1
ATOM 2364 C CA . PHE A 1 289 ? -20.690 4.574 8.573 1.00 92.19 289 PHE A CA 1
ATOM 2365 C C . PHE A 1 289 ? -20.572 5.760 7.609 1.00 92.19 289 PHE A C 1
ATOM 2367 O O . PHE A 1 289 ? -19.630 6.551 7.709 1.00 92.19 289 PHE A O 1
ATOM 2374 N N . ASN A 1 290 ? -21.553 5.936 6.715 1.00 90.44 290 ASN A N 1
ATOM 2375 C CA . ASN A 1 290 ? -21.619 7.110 5.847 1.00 90.44 290 ASN A CA 1
ATOM 2376 C C . ASN A 1 290 ? -21.668 8.396 6.676 1.00 90.44 290 ASN A C 1
ATOM 2378 O O . ASN A 1 290 ? -20.874 9.308 6.436 1.00 90.44 290 ASN A O 1
ATOM 2382 N N . HIS A 1 291 ? -22.571 8.468 7.658 1.00 90.06 291 HIS A N 1
ATOM 2383 C CA . HIS A 1 291 ? -22.745 9.644 8.504 1.00 90.06 291 HIS A CA 1
ATOM 2384 C C . HIS A 1 291 ? -21.462 9.989 9.269 1.00 90.06 291 HIS A C 1
ATOM 2386 O O . HIS A 1 291 ? -21.039 11.146 9.261 1.00 90.06 291 HIS A O 1
ATOM 2392 N N . LEU A 1 292 ? -20.789 8.987 9.846 1.00 93.00 292 LEU A N 1
ATOM 2393 C CA . LEU A 1 292 ? -19.507 9.175 10.521 1.00 93.00 292 LEU A CA 1
ATOM 2394 C C . LEU A 1 292 ? -18.441 9.754 9.578 1.00 93.00 292 LEU A C 1
ATOM 2396 O O . LEU A 1 292 ? -17.775 10.728 9.933 1.00 93.00 292 LEU A O 1
ATOM 2400 N N . CYS A 1 293 ? -18.300 9.214 8.362 1.00 93.12 293 CYS A N 1
ATOM 2401 C CA . CYS A 1 293 ? -17.334 9.734 7.389 1.00 93.12 293 CYS A CA 1
ATOM 2402 C C . CYS A 1 293 ? -17.639 11.187 6.988 1.00 93.12 293 CYS A C 1
ATOM 2404 O O . CYS A 1 293 ? -16.717 11.994 6.884 1.00 93.12 293 CYS A O 1
ATOM 2406 N N . HIS A 1 294 ? -18.916 11.542 6.808 1.00 90.75 294 HIS A N 1
ATOM 2407 C CA . HIS A 1 294 ? -19.326 12.915 6.488 1.00 90.75 294 HIS A CA 1
ATOM 2408 C C . HIS A 1 294 ? -19.046 13.879 7.643 1.00 90.75 294 HIS A C 1
ATOM 2410 O O . HIS A 1 294 ? -18.460 14.939 7.427 1.00 90.75 294 HIS A O 1
ATOM 2416 N N . LYS A 1 295 ? -19.404 13.488 8.873 1.00 90.25 295 LYS A N 1
ATOM 2417 C CA . LYS A 1 295 ? -19.141 14.270 10.087 1.00 90.25 295 LYS A CA 1
ATOM 2418 C C . LYS A 1 295 ? -17.646 14.544 10.241 1.00 90.25 295 LYS A C 1
ATOM 2420 O O . LYS A 1 295 ? -17.242 15.685 10.435 1.00 90.25 295 LYS A O 1
ATOM 2425 N N . ARG A 1 296 ? -16.810 13.514 10.079 1.00 91.25 296 ARG A N 1
ATOM 2426 C CA . ARG A 1 296 ? -15.346 13.641 10.162 1.00 91.25 296 ARG A CA 1
ATOM 2427 C C . ARG A 1 296 ? -14.728 14.428 9.004 1.00 91.25 296 ARG A C 1
ATOM 2429 O O . ARG A 1 296 ? -13.648 14.986 9.160 1.00 91.25 296 ARG A O 1
ATOM 2436 N N . ALA A 1 297 ? -15.391 14.492 7.850 1.00 89.94 297 ALA A N 1
ATOM 2437 C CA . ALA A 1 297 ? -14.962 15.321 6.724 1.00 89.94 297 ALA A CA 1
ATOM 2438 C C . ALA A 1 297 ? -15.249 16.824 6.933 1.00 89.94 297 ALA A C 1
ATOM 2440 O O . ALA A 1 297 ? -14.831 17.628 6.096 1.00 89.94 297 ALA A O 1
ATOM 2441 N N . ASN A 1 298 ? -15.925 17.189 8.035 1.00 85.62 298 ASN A N 1
ATOM 2442 C CA . ASN A 1 298 ? -16.336 18.547 8.397 1.00 85.62 298 ASN A CA 1
ATOM 2443 C C . ASN A 1 298 ? -17.101 19.262 7.271 1.00 85.62 298 ASN A C 1
ATOM 2445 O O . ASN A 1 298 ? -16.830 20.419 6.960 1.00 85.62 298 ASN A O 1
ATOM 2449 N N . LEU A 1 299 ? -18.008 18.537 6.612 1.00 75.75 299 LEU A N 1
ATOM 2450 C CA . LEU A 1 299 ? -18.875 19.098 5.579 1.00 75.75 299 LEU A CA 1
ATOM 2451 C C . LEU A 1 299 ? -20.127 19.674 6.240 1.00 75.75 299 LEU A C 1
ATOM 2453 O O . LEU A 1 299 ? -20.839 18.956 6.948 1.00 75.75 299 LEU A O 1
ATOM 2457 N N . SER A 1 300 ? -20.388 20.964 6.025 1.00 60.34 300 SER A N 1
ATOM 2458 C CA . SER A 1 300 ? -21.590 21.617 6.555 1.00 60.34 300 SER A CA 1
ATOM 2459 C C . SER A 1 300 ? -22.853 21.170 5.803 1.00 60.34 300 SER A C 1
ATOM 2461 O O . SER A 1 300 ? -22.792 20.660 4.682 1.00 60.34 300 SER A O 1
ATOM 2463 N N . SER A 1 301 ? -24.027 21.359 6.415 1.00 56.06 301 SER A N 1
ATOM 2464 C CA . SER A 1 301 ? -25.333 21.015 5.827 1.00 56.06 301 SER A CA 1
ATOM 2465 C C . SER A 1 301 ? -25.566 21.630 4.440 1.00 56.06 301 SER A C 1
ATOM 2467 O O . SER A 1 301 ? -26.254 21.013 3.626 1.00 56.06 301 SER A O 1
ATOM 2469 N N . ASP A 1 302 ? -24.964 22.795 4.180 1.00 50.19 302 ASP A N 1
ATOM 2470 C CA . ASP A 1 302 ? -25.103 23.586 2.951 1.00 50.19 302 ASP A CA 1
ATOM 2471 C C . ASP A 1 302 ? -24.052 23.226 1.878 1.00 50.19 302 ASP A C 1
ATOM 2473 O O . ASP A 1 302 ? -24.212 23.548 0.703 1.00 50.19 302 ASP A O 1
ATOM 2477 N N . GLU A 1 303 ? -23.004 22.472 2.236 1.00 55.41 303 GLU A N 1
ATOM 2478 C CA . GLU A 1 303 ? -21.952 21.972 1.329 1.00 55.41 303 GLU A CA 1
ATOM 2479 C C . GLU A 1 303 ? -22.301 20.622 0.670 1.00 55.41 303 GLU A C 1
ATOM 2481 O O . GLU A 1 303 ? -21.451 19.980 0.046 1.00 55.41 303 GLU A O 1
ATOM 2486 N N . LYS A 1 304 ? -23.565 20.190 0.774 1.00 54.81 304 LYS A N 1
ATOM 2487 C CA . LYS A 1 304 ? -24.090 18.931 0.208 1.00 54.81 304 LYS A CA 1
ATOM 2488 C C . LYS A 1 304 ? -24.178 18.903 -1.324 1.00 54.81 304 LYS A C 1
ATOM 2490 O O . LYS A 1 304 ? -24.601 17.896 -1.889 1.00 54.81 304 LYS A O 1
ATOM 2495 N N . LEU A 1 305 ? -23.787 19.977 -2.012 1.00 60.84 305 LEU A N 1
ATOM 2496 C CA . LEU A 1 305 ? -23.653 19.967 -3.467 1.00 60.84 305 LEU A CA 1
ATOM 2497 C C . LEU A 1 305 ? -22.516 19.020 -3.877 1.00 60.84 305 LEU A C 1
ATOM 2499 O O . LEU A 1 305 ? -21.429 19.026 -3.292 1.00 60.84 305 LEU A O 1
ATOM 2503 N N . TRP A 1 306 ? -22.771 18.198 -4.896 1.00 72.25 306 TRP A N 1
ATOM 2504 C CA . TRP A 1 306 ? -21.805 17.225 -5.400 1.00 72.25 306 TRP A CA 1
ATOM 2505 C C . TRP A 1 306 ? -20.492 17.919 -5.796 1.00 72.25 306 TRP A C 1
ATOM 2507 O O . TRP A 1 306 ? -20.468 18.813 -6.642 1.00 72.25 306 TRP A O 1
ATOM 2517 N N . SER A 1 307 ? -19.387 17.511 -5.169 1.00 82.50 307 SER A N 1
ATOM 2518 C CA . SER A 1 307 ? -18.052 18.051 -5.425 1.00 82.50 307 SER A CA 1
ATOM 2519 C C . SER A 1 307 ? -17.007 16.958 -5.265 1.00 82.50 307 SER A C 1
ATOM 2521 O O . SER A 1 307 ? -16.914 16.314 -4.219 1.00 82.50 307 SER A O 1
ATOM 2523 N N . VAL A 1 308 ? -16.146 16.808 -6.274 1.00 82.88 308 VAL A N 1
ATOM 2524 C CA . VAL A 1 308 ? -15.014 15.863 -6.256 1.00 82.88 308 VAL A CA 1
ATOM 2525 C C . VAL A 1 308 ? -14.101 16.107 -5.049 1.00 82.88 308 VAL A C 1
ATOM 2527 O O . VAL A 1 308 ? -13.546 15.171 -4.480 1.00 82.88 308 VAL A O 1
ATOM 2530 N N . SER A 1 309 ? -13.964 17.365 -4.617 1.00 84.50 309 SER A N 1
ATOM 2531 C CA . SER A 1 309 ? -13.176 17.711 -3.431 1.00 84.50 309 SER A CA 1
ATOM 2532 C C . SER A 1 309 ? -13.831 17.205 -2.142 1.00 84.50 309 SER A C 1
ATOM 2534 O O . SER A 1 309 ? -13.138 16.658 -1.286 1.00 84.50 309 SER A O 1
ATOM 2536 N N . ASN A 1 310 ? -15.155 17.344 -2.014 1.00 88.06 310 ASN A N 1
ATOM 2537 C CA . ASN A 1 310 ? -15.905 16.870 -0.846 1.00 88.06 310 ASN A CA 1
ATOM 2538 C C . ASN A 1 310 ? -15.908 15.339 -0.789 1.00 88.06 310 ASN A C 1
ATOM 2540 O O . ASN A 1 310 ? -15.591 14.764 0.249 1.00 88.06 310 ASN A O 1
ATOM 2544 N N . ASN A 1 311 ? -16.120 14.683 -1.932 1.00 89.69 311 ASN A N 1
ATOM 2545 C CA . ASN A 1 311 ? -15.984 13.234 -2.063 1.00 89.69 311 ASN A CA 1
ATOM 2546 C C . ASN A 1 311 ? -14.586 12.756 -1.655 1.00 89.69 311 ASN A C 1
ATOM 2548 O O . ASN A 1 311 ? -14.461 11.796 -0.901 1.00 89.69 311 ASN A O 1
ATOM 2552 N N . GLY A 1 312 ? -13.531 13.458 -2.085 1.00 90.25 312 GLY A N 1
ATOM 2553 C CA . GLY A 1 312 ? -12.157 13.159 -1.683 1.00 90.25 312 GLY A CA 1
ATOM 2554 C C . GLY A 1 312 ? -11.947 13.221 -0.166 1.00 90.25 312 GLY A C 1
ATOM 2555 O O . GLY A 1 312 ? -11.310 12.330 0.391 1.00 90.25 312 GLY A O 1
ATOM 2556 N N . LYS A 1 313 ? -12.527 14.218 0.518 1.00 91.06 313 LYS A N 1
ATOM 2557 C CA . LYS A 1 313 ? -12.484 14.321 1.988 1.00 91.06 313 LYS A CA 1
ATOM 2558 C C . LYS A 1 313 ? -13.218 13.164 2.674 1.00 91.06 313 LYS A C 1
ATOM 2560 O O . LYS A 1 313 ? -12.686 12.600 3.624 1.00 91.06 313 LYS A O 1
ATOM 2565 N N . ILE A 1 314 ? -14.407 12.794 2.190 1.00 92.69 314 ILE A N 1
ATOM 2566 C CA . ILE A 1 314 ? -15.201 11.682 2.746 1.00 92.69 314 ILE A CA 1
ATOM 2567 C C . ILE A 1 314 ? -14.462 10.348 2.567 1.00 92.69 314 ILE A C 1
ATOM 2569 O O . ILE A 1 314 ? -14.351 9.568 3.513 1.00 92.69 314 ILE A O 1
ATOM 2573 N N . ILE A 1 315 ? -13.909 10.101 1.374 1.00 93.69 315 ILE A N 1
ATOM 2574 C CA . ILE A 1 315 ? -13.116 8.899 1.078 1.00 93.69 315 ILE A CA 1
ATOM 2575 C C . ILE A 1 315 ? -11.876 8.834 1.974 1.00 93.69 315 ILE A C 1
ATOM 2577 O O . ILE A 1 315 ? -11.570 7.767 2.500 1.00 93.69 315 ILE A O 1
ATOM 2581 N N . GLU A 1 316 ? -11.181 9.956 2.193 1.00 94.00 316 GLU A N 1
ATOM 2582 C CA . GLU A 1 316 ? -10.023 10.006 3.096 1.00 94.00 316 GLU A CA 1
ATOM 2583 C C . GLU A 1 316 ? -10.399 9.558 4.518 1.00 94.00 316 GLU A C 1
ATOM 2585 O O . GLU A 1 316 ? -9.664 8.782 5.125 1.00 94.00 316 GLU A O 1
ATOM 2590 N N . GLN A 1 317 ? -11.573 9.955 5.028 1.00 95.12 317 GLN A N 1
ATOM 2591 C CA . GLN A 1 317 ? -12.036 9.498 6.342 1.00 95.12 317 GLN A CA 1
ATOM 2592 C C . GLN A 1 317 ? -12.300 7.993 6.375 1.00 95.12 317 GLN A C 1
ATOM 2594 O O . GLN A 1 317 ? -11.857 7.325 7.305 1.00 95.12 317 GLN A O 1
ATOM 2599 N N . ALA A 1 318 ? -12.928 7.427 5.344 1.00 95.81 318 ALA A N 1
ATOM 2600 C CA . ALA A 1 318 ? -13.097 5.978 5.263 1.00 95.81 318 ALA A CA 1
ATOM 2601 C C . ALA A 1 318 ? -11.749 5.237 5.219 1.00 95.81 318 ALA A C 1
ATOM 2603 O O . ALA A 1 318 ? -11.593 4.199 5.862 1.00 95.81 318 ALA A O 1
ATOM 2604 N N . GLN A 1 319 ? -10.745 5.776 4.520 1.00 96.12 319 GLN A N 1
ATOM 2605 C CA . GLN A 1 319 ? -9.392 5.208 4.506 1.00 96.12 319 GLN A CA 1
ATOM 2606 C C . GLN A 1 319 ? -8.696 5.296 5.870 1.00 96.12 319 GLN A C 1
ATOM 2608 O O . GLN A 1 319 ? -7.984 4.366 6.241 1.00 96.12 319 GLN A O 1
ATOM 2613 N N . ILE A 1 320 ? -8.902 6.380 6.624 1.00 96.88 320 ILE A N 1
ATOM 2614 C CA . ILE A 1 320 ? -8.405 6.511 8.001 1.00 96.88 320 ILE A CA 1
ATOM 2615 C C . ILE A 1 320 ? -9.057 5.455 8.903 1.00 96.88 320 ILE A C 1
ATOM 2617 O O . ILE A 1 320 ? -8.340 4.718 9.576 1.00 96.88 320 ILE A O 1
ATOM 2621 N N . LEU A 1 321 ? -10.388 5.337 8.875 1.00 97.12 321 LEU A N 1
ATOM 2622 C CA . LEU A 1 321 ? -11.154 4.435 9.748 1.00 97.12 321 LEU A CA 1
ATOM 2623 C C . LEU A 1 321 ? -10.906 2.945 9.471 1.00 97.12 321 LEU A C 1
ATOM 2625 O O . LEU A 1 321 ? -11.052 2.119 10.363 1.00 97.12 321 LEU A O 1
ATOM 2629 N N . THR A 1 322 ? -10.528 2.599 8.243 1.00 97.44 322 THR A N 1
ATOM 2630 C CA . THR A 1 322 ? -10.246 1.213 7.825 1.00 97.44 322 THR A CA 1
ATOM 2631 C C . THR A 1 322 ? -8.755 0.887 7.792 1.00 97.44 322 THR A C 1
ATOM 2633 O O . THR A 1 322 ? -8.395 -0.200 7.344 1.00 97.44 322 THR A O 1
ATOM 2636 N N . THR A 1 323 ? -7.891 1.855 8.147 1.00 97.31 323 THR A N 1
ATOM 2637 C CA . THR A 1 323 ? -6.435 1.874 7.858 1.00 97.31 323 THR A CA 1
ATOM 2638 C C . THR A 1 323 ? -6.070 1.524 6.418 1.00 97.31 323 THR A C 1
ATOM 2640 O O . THR A 1 323 ? -4.925 1.199 6.103 1.00 97.31 323 THR A O 1
ATOM 2643 N N . HIS A 1 324 ? -7.062 1.592 5.534 1.00 95.75 324 HIS A N 1
ATOM 2644 C CA . HIS A 1 324 ? -7.048 1.009 4.213 1.00 95.75 324 HIS A CA 1
ATOM 2645 C C . HIS A 1 324 ? -6.372 -0.372 4.168 1.00 95.75 324 HIS A C 1
ATOM 2647 O O . HIS A 1 324 ? -5.398 -0.583 3.445 1.00 95.75 324 HIS A O 1
ATOM 2653 N N . ASN A 1 325 ? -6.921 -1.294 4.964 1.00 97.62 325 ASN A N 1
ATOM 2654 C CA . ASN A 1 325 ? -6.565 -2.712 5.077 1.00 97.62 325 ASN A CA 1
ATOM 2655 C C . ASN A 1 325 ? -5.318 -3.049 5.893 1.00 97.62 325 ASN A C 1
ATOM 2657 O O . ASN A 1 325 ? -5.152 -4.221 6.212 1.00 97.62 325 ASN A O 1
ATOM 2661 N N . LEU A 1 326 ? -4.468 -2.089 6.270 1.00 98.19 326 LEU A N 1
ATOM 2662 C CA . LEU A 1 326 ? -3.222 -2.421 6.971 1.00 98.19 326 LEU A CA 1
ATOM 2663 C C . LEU A 1 326 ? -3.460 -3.169 8.287 1.00 98.19 326 LEU A C 1
ATOM 2665 O O . LEU A 1 326 ? -2.837 -4.199 8.504 1.00 98.19 326 LEU A O 1
ATOM 2669 N N . ALA A 1 327 ? -4.408 -2.721 9.114 1.00 97.88 327 ALA A N 1
ATOM 2670 C CA . ALA A 1 327 ? -4.727 -3.412 10.367 1.00 97.88 327 ALA A CA 1
ATOM 2671 C C . ALA A 1 327 ? -5.179 -4.855 10.107 1.00 97.88 327 ALA A C 1
ATOM 2673 O O . ALA A 1 327 ? -4.702 -5.777 10.751 1.00 97.88 327 ALA A O 1
ATOM 2674 N N . LEU A 1 328 ? -6.044 -5.058 9.108 1.00 97.31 328 LEU A N 1
ATOM 2675 C CA . LEU A 1 328 ? -6.539 -6.388 8.754 1.00 97.31 328 LEU A CA 1
ATOM 2676 C C . LEU A 1 328 ? -5.419 -7.307 8.264 1.00 97.31 328 LEU A C 1
ATOM 2678 O O . LEU A 1 328 ? -5.410 -8.485 8.602 1.00 97.31 328 LEU A O 1
ATOM 2682 N N . LEU A 1 329 ? -4.497 -6.779 7.460 1.00 97.62 329 LEU A N 1
ATOM 2683 C CA . LEU A 1 329 ? -3.374 -7.545 6.931 1.00 97.62 329 LEU A CA 1
ATOM 2684 C C . LEU A 1 329 ? -2.402 -7.953 8.040 1.00 97.62 329 LEU A C 1
ATOM 2686 O O . LEU A 1 329 ? -2.034 -9.118 8.087 1.00 97.62 329 LEU A O 1
ATOM 2690 N N . PHE A 1 330 ? -2.028 -7.030 8.929 1.00 97.12 330 PHE A N 1
ATOM 2691 C CA . PHE A 1 330 ? -1.110 -7.313 10.039 1.00 97.12 330 PHE A CA 1
ATOM 2692 C C . PHE A 1 330 ? -1.711 -8.249 11.089 1.00 97.12 330 PHE A C 1
ATOM 2694 O O . PHE A 1 330 ? -0.998 -9.085 11.620 1.00 97.12 330 PHE A O 1
ATOM 2701 N N . GLU A 1 331 ? -3.013 -8.145 11.354 1.00 96.25 331 GLU A N 1
ATOM 2702 C CA . GLU A 1 331 ? -3.701 -9.050 12.282 1.00 96.25 331 GLU A CA 1
ATOM 2703 C C . GLU A 1 331 ? -3.787 -10.480 11.737 1.00 96.25 331 GLU A C 1
ATOM 2705 O O . GLU A 1 331 ? -3.752 -11.448 12.488 1.00 96.25 331 GLU A O 1
ATOM 2710 N N . THR A 1 332 ? -3.957 -10.625 10.420 1.00 95.75 332 THR A N 1
ATOM 2711 C CA . THR A 1 332 ? -4.299 -11.925 9.827 1.00 95.75 332 THR A CA 1
ATOM 2712 C C . THR A 1 332 ? -3.090 -12.666 9.252 1.00 95.75 332 THR A C 1
ATOM 2714 O O . THR A 1 332 ? -3.152 -13.875 9.042 1.00 95.75 332 THR A O 1
ATOM 2717 N N . LEU A 1 333 ? -2.006 -11.957 8.940 1.00 96.31 333 LEU A N 1
ATOM 2718 C CA . LEU A 1 333 ? -0.820 -12.510 8.291 1.00 96.31 333 LEU A CA 1
ATOM 2719 C C . LEU A 1 333 ? 0.420 -12.188 9.136 1.00 96.31 333 LEU A C 1
ATOM 2721 O O . LEU A 1 333 ? 0.498 -11.079 9.666 1.00 96.31 333 LEU A O 1
ATOM 2725 N N . PRO A 1 334 ? 1.431 -13.074 9.184 1.00 95.31 334 PRO A N 1
ATOM 2726 C CA . PRO A 1 334 ? 2.666 -12.871 9.950 1.00 95.31 334 PRO A CA 1
ATOM 2727 C C . PRO A 1 334 ? 3.616 -11.869 9.256 1.00 95.31 334 PRO A C 1
ATOM 2729 O O . PRO A 1 334 ? 4.782 -12.144 8.986 1.00 95.31 334 PRO A O 1
ATOM 2732 N N . ILE A 1 335 ? 3.106 -10.692 8.884 1.00 96.19 335 ILE A N 1
ATOM 2733 C CA . ILE A 1 335 ? 3.856 -9.659 8.156 1.00 96.19 335 ILE A CA 1
ATOM 2734 C C . ILE A 1 335 ? 4.942 -9.063 9.047 1.00 96.19 335 ILE A C 1
ATOM 2736 O O . ILE A 1 335 ? 6.057 -8.855 8.578 1.00 96.19 335 ILE A O 1
ATOM 2740 N N . GLU A 1 336 ? 4.626 -8.782 10.311 1.00 93.88 336 GLU A N 1
ATOM 2741 C CA . GLU A 1 336 ? 5.591 -8.231 11.266 1.00 93.88 336 GLU A CA 1
ATOM 2742 C C . GLU A 1 336 ? 6.764 -9.195 11.484 1.00 93.88 336 GLU A C 1
ATOM 2744 O O . GLU A 1 336 ? 7.915 -8.797 11.315 1.00 93.88 336 GLU A O 1
ATOM 2749 N N . GLU A 1 337 ? 6.471 -10.479 11.712 1.00 93.88 337 GLU A N 1
ATOM 2750 C CA . GLU A 1 337 ? 7.475 -11.544 11.846 1.00 93.88 337 GLU A CA 1
ATOM 2751 C C . GLU A 1 337 ? 8.370 -11.649 10.604 1.00 93.88 337 GLU A C 1
ATOM 2753 O O . GLU A 1 337 ? 9.591 -11.725 10.711 1.00 93.88 337 GLU A O 1
ATOM 2758 N N . HIS A 1 338 ? 7.786 -11.584 9.402 1.00 95.50 338 HIS A N 1
ATOM 2759 C CA . HIS A 1 338 ? 8.553 -11.636 8.157 1.00 95.50 338 HIS A CA 1
ATOM 2760 C C . HIS A 1 338 ? 9.384 -10.379 7.874 1.00 95.50 338 HIS A C 1
ATOM 2762 O O . HIS A 1 338 ? 10.310 -10.435 7.058 1.00 95.50 338 HIS A O 1
ATOM 2768 N N . LEU A 1 339 ? 9.031 -9.234 8.464 1.00 95.44 339 LEU A N 1
ATOM 2769 C CA . LEU A 1 339 ? 9.787 -7.988 8.347 1.00 95.44 339 LEU A CA 1
ATOM 2770 C C . LEU A 1 339 ? 10.928 -7.912 9.363 1.00 95.44 339 LEU A C 1
ATOM 2772 O O . LEU A 1 339 ? 11.943 -7.282 9.052 1.00 95.44 339 LEU A O 1
ATOM 2776 N N . ASP A 1 340 ? 10.773 -8.544 10.528 1.00 91.56 340 ASP A N 1
ATOM 2777 C CA . ASP A 1 340 ? 11.772 -8.591 11.599 1.00 91.56 340 ASP A CA 1
ATOM 2778 C C . ASP A 1 340 ? 12.307 -7.171 11.917 1.00 91.56 340 ASP A C 1
ATOM 2780 O O . ASP A 1 340 ? 11.545 -6.196 11.950 1.00 91.56 340 ASP A O 1
ATOM 2784 N N . ALA A 1 341 ? 13.622 -6.988 12.063 1.00 90.06 341 ALA A N 1
ATOM 2785 C CA . ALA A 1 341 ? 14.256 -5.699 12.335 1.00 90.06 341 ALA A CA 1
ATOM 2786 C C . ALA A 1 341 ? 13.999 -4.611 11.264 1.00 90.06 341 ALA A C 1
ATOM 2788 O O . ALA A 1 341 ? 14.319 -3.432 11.471 1.00 90.06 341 ALA A O 1
ATOM 2789 N N . GLU A 1 342 ? 13.456 -4.951 10.089 1.00 93.12 342 GLU A N 1
ATOM 2790 C CA . GLU A 1 342 ? 13.067 -3.949 9.096 1.00 93.12 342 GLU A CA 1
ATOM 2791 C C . GLU A 1 342 ? 11.760 -3.236 9.436 1.00 93.12 342 GLU A C 1
ATOM 2793 O O . GLU A 1 342 ? 11.547 -2.118 8.946 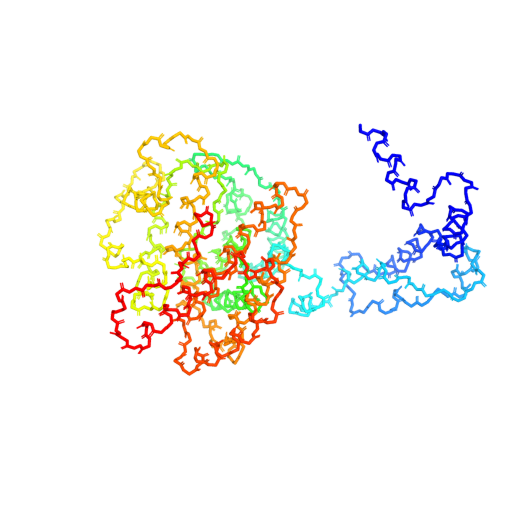1.00 93.12 342 GLU A O 1
ATOM 2798 N N . PHE A 1 343 ? 10.913 -3.834 10.276 1.00 95.50 343 PHE A N 1
ATOM 2799 C CA . PHE A 1 343 ? 9.625 -3.265 10.654 1.00 95.50 343 PHE A CA 1
ATOM 2800 C C . PHE A 1 343 ? 9.777 -1.868 11.275 1.00 95.50 343 PHE A C 1
ATOM 2802 O O . PHE A 1 343 ? 9.189 -0.892 10.797 1.00 95.50 343 PHE A O 1
ATOM 2809 N N . GLU A 1 344 ? 10.698 -1.716 12.230 1.00 95.50 344 GLU A N 1
ATOM 2810 C CA . GLU A 1 344 ? 11.003 -0.432 12.879 1.00 95.50 344 GLU A CA 1
ATOM 2811 C C . GLU A 1 344 ? 11.527 0.639 11.904 1.00 95.50 344 GLU A C 1
ATOM 2813 O O . GLU A 1 344 ? 11.515 1.847 12.174 1.00 95.50 344 GLU A O 1
ATOM 2818 N N . ARG A 1 345 ? 11.999 0.226 10.721 1.00 96.31 345 ARG A N 1
ATOM 2819 C CA . ARG A 1 345 ? 12.488 1.141 9.683 1.00 96.31 345 ARG A CA 1
ATOM 2820 C C . ARG A 1 345 ? 11.361 1.668 8.799 1.00 96.31 345 ARG A C 1
ATOM 2822 O O . ARG A 1 345 ? 11.582 2.679 8.118 1.00 96.31 345 ARG A O 1
ATOM 2829 N N . LEU A 1 346 ? 10.174 1.053 8.790 1.00 98.00 346 LEU A N 1
ATOM 2830 C CA . LEU A 1 346 ? 9.066 1.464 7.922 1.00 98.00 346 LEU A CA 1
ATOM 2831 C C . LEU A 1 346 ? 8.611 2.911 8.177 1.00 98.00 346 LEU A C 1
ATOM 2833 O O . LEU A 1 346 ? 8.605 3.680 7.206 1.00 98.00 346 LEU A O 1
ATOM 2837 N N . PRO A 1 347 ? 8.356 3.369 9.425 1.00 98.19 347 PRO A N 1
ATOM 2838 C CA . PRO A 1 347 ? 8.000 4.768 9.674 1.00 98.19 347 PRO A CA 1
ATOM 2839 C C . PRO A 1 347 ? 9.059 5.749 9.159 1.00 98.19 347 PRO A C 1
ATOM 2841 O O . PRO A 1 347 ? 8.744 6.750 8.506 1.00 98.19 347 PRO A O 1
ATOM 2844 N N . ARG A 1 348 ? 10.346 5.430 9.369 1.00 98.06 348 ARG A N 1
ATOM 2845 C CA . ARG A 1 348 ? 11.474 6.248 8.892 1.00 98.06 348 ARG A CA 1
ATOM 2846 C C . ARG A 1 348 ? 11.489 6.333 7.365 1.00 98.06 348 ARG A C 1
ATOM 2848 O O . ARG A 1 348 ? 11.768 7.396 6.803 1.00 98.06 348 ARG A O 1
ATOM 2855 N N . ARG A 1 349 ? 11.180 5.236 6.665 1.00 97.75 349 ARG A N 1
ATOM 2856 C CA . ARG A 1 349 ? 11.077 5.205 5.196 1.00 97.75 349 ARG A CA 1
ATOM 2857 C C . ARG A 1 349 ? 9.904 6.041 4.692 1.00 97.75 349 ARG A C 1
ATOM 2859 O O . ARG A 1 349 ? 10.095 6.798 3.735 1.00 97.75 349 ARG A O 1
ATOM 2866 N N . CYS A 1 350 ? 8.747 5.967 5.348 1.00 98.25 350 CYS A N 1
ATOM 2867 C CA . CYS A 1 350 ? 7.600 6.821 5.042 1.00 98.25 350 CYS A CA 1
ATOM 2868 C C . CYS A 1 350 ? 7.961 8.298 5.188 1.00 98.25 350 CYS A C 1
ATOM 2870 O O . CYS A 1 350 ? 7.792 9.066 4.240 1.00 98.25 350 CYS A O 1
ATOM 2872 N N . PHE A 1 351 ? 8.564 8.687 6.314 1.00 97.69 351 PHE A N 1
ATOM 2873 C CA . PHE A 1 351 ? 8.937 10.078 6.559 1.00 97.69 351 PHE A CA 1
ATOM 2874 C C . PHE A 1 351 ? 9.988 10.602 5.575 1.00 97.69 351 PHE A C 1
ATOM 2876 O O . PHE A 1 351 ? 9.819 11.672 4.988 1.00 97.69 351 PHE A O 1
ATOM 2883 N N . LYS A 1 352 ? 11.042 9.821 5.292 1.00 97.25 352 LYS A N 1
ATOM 2884 C CA . LYS A 1 352 ? 12.032 10.162 4.250 1.00 97.25 352 LYS A CA 1
ATOM 2885 C C . LYS A 1 352 ? 11.356 10.398 2.898 1.00 97.25 352 LYS A C 1
ATOM 2887 O O . LYS A 1 352 ? 11.709 11.334 2.172 1.00 97.25 352 LYS A O 1
ATOM 2892 N N . TRP A 1 353 ? 10.378 9.563 2.547 1.00 96.62 353 TRP A N 1
ATOM 2893 C CA . TRP A 1 353 ? 9.619 9.724 1.315 1.00 96.62 353 TRP A CA 1
ATOM 2894 C C . TRP A 1 353 ? 8.754 10.993 1.329 1.00 96.62 353 TRP A C 1
ATOM 2896 O O . TRP A 1 353 ? 8.796 11.748 0.352 1.00 96.62 353 TRP A O 1
ATOM 2906 N N . ILE A 1 354 ? 8.054 11.269 2.436 1.00 95.75 354 ILE A N 1
ATOM 2907 C CA . ILE A 1 354 ? 7.248 12.481 2.656 1.00 95.75 354 ILE A CA 1
ATOM 2908 C C . ILE A 1 354 ? 8.116 13.728 2.486 1.00 95.75 354 ILE A C 1
ATOM 2910 O O . ILE A 1 354 ? 7.768 14.603 1.696 1.00 95.75 354 ILE A O 1
ATOM 2914 N N . CYS A 1 355 ? 9.289 13.788 3.122 1.00 94.56 355 CYS A N 1
ATOM 2915 C CA . CYS A 1 355 ? 10.226 14.902 2.971 1.00 94.56 355 CYS A CA 1
ATOM 2916 C C . CYS A 1 355 ? 10.698 15.068 1.522 1.00 94.56 355 CYS A C 1
ATOM 2918 O O . CYS A 1 355 ? 10.702 16.177 0.985 1.00 94.56 355 CYS A O 1
ATOM 2920 N N . ARG A 1 356 ? 11.073 13.973 0.848 1.00 92.56 356 ARG A N 1
ATOM 2921 C CA . ARG A 1 356 ? 11.525 14.018 -0.552 1.00 92.56 356 ARG A CA 1
ATOM 2922 C C . ARG A 1 356 ? 10.436 14.535 -1.491 1.00 92.56 356 ARG A C 1
ATOM 2924 O O . ARG A 1 356 ? 10.735 15.308 -2.398 1.00 92.56 356 ARG A O 1
ATOM 2931 N N . LYS A 1 357 ? 9.187 14.111 -1.296 1.00 90.19 357 LYS A N 1
ATOM 2932 C CA . LYS A 1 357 ? 8.049 14.527 -2.129 1.00 90.19 357 LYS A CA 1
ATOM 2933 C C . LYS A 1 357 ? 7.549 15.919 -1.778 1.00 90.19 357 LYS A C 1
ATOM 2935 O O . LYS A 1 357 ? 7.289 16.706 -2.681 1.00 90.19 357 LYS A O 1
ATOM 2940 N N . GLY A 1 358 ? 7.496 16.249 -0.492 1.00 83.50 358 GLY A N 1
ATOM 2941 C CA . GLY A 1 358 ? 7.060 17.542 0.023 1.00 83.50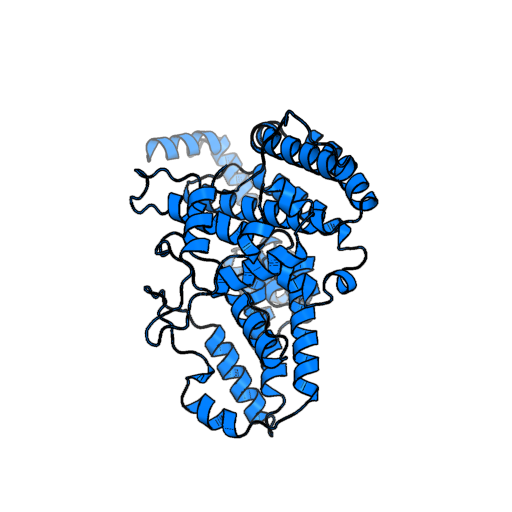 358 GLY A CA 1
ATOM 2942 C C . GLY A 1 358 ? 7.956 18.710 -0.393 1.00 83.50 358 GLY A C 1
ATOM 2943 O O . GLY A 1 358 ? 7.473 19.834 -0.437 1.00 83.50 358 GLY A O 1
ATOM 2944 N N . LYS A 1 359 ? 9.220 18.459 -0.765 1.00 83.56 359 LYS A N 1
ATOM 2945 C CA . LYS A 1 359 ? 10.136 19.472 -1.325 1.00 83.56 359 LYS A CA 1
ATOM 2946 C C . LYS A 1 359 ? 9.820 19.879 -2.765 1.00 83.56 359 LYS A C 1
ATOM 2948 O O . LYS A 1 359 ? 10.274 20.928 -3.214 1.00 83.56 359 LYS A O 1
ATOM 2953 N N . ILE A 1 360 ? 9.096 19.051 -3.519 1.00 81.50 360 ILE A N 1
ATOM 2954 C CA . ILE A 1 360 ? 8.860 19.295 -4.943 1.00 81.50 360 ILE A CA 1
ATOM 2955 C C . ILE A 1 360 ? 7.631 20.189 -5.091 1.00 81.50 360 ILE A C 1
ATOM 2957 O O . ILE A 1 360 ? 6.511 19.768 -4.806 1.00 81.50 360 ILE A O 1
ATOM 2961 N N . LYS A 1 361 ? 7.823 21.417 -5.583 1.00 78.31 361 LYS A N 1
ATOM 2962 C CA . LYS A 1 361 ? 6.706 22.301 -5.929 1.00 78.31 361 LYS A CA 1
ATOM 2963 C C . LYS A 1 361 ? 6.019 21.765 -7.196 1.00 78.31 361 LYS A C 1
ATOM 2965 O O . LYS A 1 361 ? 6.690 21.621 -8.217 1.00 78.31 361 LYS A O 1
ATOM 2970 N N . PRO A 1 362 ? 4.715 21.442 -7.166 1.00 80.12 362 PRO A N 1
ATOM 2971 C CA . PRO A 1 362 ? 4.030 20.890 -8.327 1.00 80.12 362 PRO A CA 1
ATOM 2972 C C . PRO A 1 362 ? 3.837 21.960 -9.407 1.00 80.12 362 PRO A C 1
ATOM 2974 O O . PRO A 1 362 ? 3.415 23.079 -9.125 1.00 80.12 362 PRO A O 1
ATOM 2977 N N . ASN A 1 363 ? 4.099 21.590 -10.661 1.00 84.25 363 ASN A N 1
ATOM 2978 C CA . ASN A 1 363 ? 4.045 22.516 -11.800 1.00 84.25 363 ASN A CA 1
ATOM 2979 C C . ASN A 1 363 ? 2.619 22.720 -12.345 1.00 84.25 363 ASN A C 1
ATOM 2981 O O . ASN A 1 363 ? 2.411 23.566 -13.209 1.00 84.25 363 ASN A O 1
ATOM 2985 N N . ASN A 1 364 ? 1.647 21.913 -11.906 1.00 87.62 364 ASN A N 1
ATOM 2986 C CA . ASN A 1 364 ? 0.245 22.021 -12.307 1.00 87.62 364 ASN A CA 1
ATOM 2987 C C . ASN A 1 364 ? -0.702 21.470 -11.227 1.00 87.62 364 ASN A C 1
ATOM 2989 O O . ASN A 1 364 ? -0.282 20.768 -10.302 1.00 87.62 364 ASN A O 1
ATOM 2993 N N . TRP A 1 365 ? -1.992 21.786 -11.364 1.00 81.56 365 TRP A N 1
ATOM 2994 C CA . TRP A 1 365 ? -3.020 21.441 -10.380 1.00 81.56 365 TRP A CA 1
ATOM 2995 C C . TRP A 1 365 ? -3.255 19.927 -10.254 1.00 81.56 365 TRP A C 1
ATOM 2997 O O . TRP A 1 365 ? -3.344 19.424 -9.137 1.00 81.56 365 TRP A O 1
ATOM 3007 N N . LYS A 1 366 ? -3.272 19.175 -11.368 1.00 83.50 366 LYS A N 1
ATOM 3008 C CA . LYS A 1 366 ? -3.469 17.710 -11.351 1.00 83.50 366 LYS A CA 1
ATOM 3009 C C . LYS A 1 366 ? -2.373 17.012 -10.547 1.00 83.50 366 LYS A C 1
ATOM 3011 O O . LYS A 1 366 ? -2.646 16.152 -9.714 1.00 83.50 366 LYS A O 1
ATOM 3016 N N . ARG A 1 367 ? -1.120 17.422 -10.760 1.00 84.06 367 ARG A N 1
ATOM 3017 C CA . ARG A 1 367 ? 0.039 16.922 -10.018 1.00 84.06 367 ARG A CA 1
ATOM 3018 C C . ARG A 1 367 ? -0.016 17.333 -8.552 1.00 84.06 367 ARG A C 1
ATOM 3020 O O . ARG A 1 367 ? 0.265 16.498 -7.705 1.00 84.06 367 ARG A O 1
ATOM 3027 N N . LYS A 1 368 ? -0.444 18.563 -8.247 1.00 85.31 368 LYS A N 1
ATOM 3028 C CA . LYS A 1 368 ? -0.649 19.023 -6.863 1.00 85.31 368 LYS A CA 1
ATOM 3029 C C . LYS A 1 368 ? -1.641 18.132 -6.107 1.00 85.31 368 LYS A C 1
ATOM 3031 O O . LYS A 1 368 ? -1.348 17.748 -4.980 1.00 85.31 368 LYS A O 1
ATOM 3036 N N . LEU A 1 369 ? -2.770 17.775 -6.725 1.00 83.75 369 LEU A N 1
ATOM 3037 C CA . LEU A 1 369 ? -3.757 16.870 -6.121 1.00 83.75 369 LEU A CA 1
ATOM 3038 C C . LEU A 1 369 ? -3.192 15.462 -5.920 1.00 83.75 369 LEU A C 1
ATOM 3040 O O . LEU A 1 369 ? -3.293 14.916 -4.825 1.00 83.75 369 LEU A O 1
ATOM 3044 N N . LYS A 1 370 ? -2.535 14.898 -6.942 1.00 85.62 370 LYS A N 1
ATOM 3045 C CA . LYS A 1 370 ? -1.886 13.582 -6.837 1.00 85.62 370 LYS A CA 1
ATOM 3046 C C . LYS A 1 370 ? -0.824 13.554 -5.733 1.00 85.62 370 LYS A C 1
ATOM 3048 O O . LYS A 1 370 ? -0.765 12.599 -4.967 1.00 85.62 370 LYS A O 1
ATOM 3053 N N . ASP A 1 371 ? -0.002 14.596 -5.637 1.00 87.75 371 ASP A N 1
ATOM 3054 C CA . ASP A 1 371 ? 1.038 14.700 -4.615 1.00 87.75 371 ASP A CA 1
ATOM 3055 C C . ASP A 1 371 ? 0.426 14.841 -3.212 1.00 87.75 371 ASP A C 1
ATOM 3057 O O . ASP A 1 371 ? 0.887 14.164 -2.298 1.00 87.75 371 ASP A O 1
ATOM 3061 N N . ARG A 1 372 ? -0.643 15.637 -3.035 1.00 88.12 372 ARG A N 1
ATOM 3062 C CA . ARG A 1 372 ? -1.381 15.722 -1.758 1.00 88.12 372 ARG A CA 1
ATOM 3063 C C . ARG A 1 372 ? -1.940 14.362 -1.346 1.00 88.12 372 ARG A C 1
ATOM 3065 O O . ARG A 1 372 ? -1.716 13.943 -0.218 1.00 88.12 372 ARG A O 1
ATOM 3072 N N . LYS A 1 373 ? -2.585 13.656 -2.277 1.00 88.56 373 LYS A N 1
ATOM 3073 C CA . LYS A 1 373 ? -3.134 12.316 -2.049 1.00 88.56 373 LYS A CA 1
ATOM 3074 C C . LYS A 1 373 ? -2.057 11.330 -1.592 1.00 88.56 373 LYS A C 1
ATOM 3076 O O . LYS A 1 373 ? -2.200 10.684 -0.564 1.00 88.56 373 LYS A O 1
ATOM 3081 N N . ASN A 1 374 ? -0.939 11.263 -2.309 1.00 91.81 374 ASN A N 1
ATOM 3082 C CA . ASN A 1 374 ? 0.122 10.326 -1.949 1.00 91.81 374 ASN A CA 1
ATOM 3083 C C . ASN A 1 374 ? 0.831 10.710 -0.634 1.00 91.81 374 ASN A C 1
ATOM 3085 O O . ASN A 1 374 ? 1.311 9.830 0.072 1.00 91.81 374 ASN A O 1
ATOM 3089 N N . LEU A 1 375 ? 0.913 12.004 -0.297 1.00 93.75 375 LEU A N 1
ATOM 3090 C CA . LEU A 1 375 ? 1.419 12.458 1.006 1.00 93.75 375 LEU A CA 1
ATOM 3091 C C . LEU A 1 375 ? 0.487 12.034 2.148 1.00 93.75 375 LEU A C 1
ATOM 3093 O O . LEU A 1 375 ? 0.987 11.573 3.168 1.00 93.75 375 LEU A O 1
ATOM 3097 N N . ALA A 1 376 ? -0.834 12.130 1.958 1.00 93.44 376 ALA A N 1
ATOM 3098 C CA . ALA A 1 376 ? -1.828 11.616 2.904 1.00 93.44 376 ALA A CA 1
ATOM 3099 C C . ALA A 1 376 ? -1.654 10.112 3.142 1.00 93.44 376 ALA A C 1
ATOM 3101 O O . ALA A 1 376 ? -1.592 9.675 4.288 1.00 93.44 376 ALA A O 1
ATOM 3102 N N . TYR A 1 377 ? -1.456 9.335 2.071 1.00 95.00 377 TYR A N 1
ATOM 3103 C CA . TYR A 1 377 ? -1.229 7.890 2.177 1.00 95.00 377 TYR A CA 1
ATOM 3104 C C . TYR A 1 377 ? 0.035 7.583 2.967 1.00 95.00 377 TYR A C 1
ATOM 3106 O O . TYR A 1 377 ? -0.023 6.853 3.951 1.00 95.00 377 TYR A O 1
ATOM 3114 N N . ALA A 1 378 ? 1.157 8.192 2.586 1.00 97.00 378 ALA A N 1
ATOM 3115 C CA . ALA A 1 378 ? 2.430 7.971 3.257 1.00 97.00 378 ALA A CA 1
ATOM 3116 C C . ALA A 1 378 ? 2.380 8.340 4.744 1.00 97.00 378 ALA A C 1
ATOM 3118 O O . ALA A 1 378 ? 2.954 7.633 5.571 1.00 97.00 378 ALA A O 1
ATOM 3119 N N . TRP A 1 379 ? 1.696 9.436 5.083 1.00 97.38 379 TRP A N 1
ATOM 3120 C CA . TRP A 1 379 ? 1.548 9.872 6.466 1.00 97.38 379 TRP A CA 1
ATOM 3121 C C . TRP A 1 379 ? 0.686 8.899 7.264 1.00 97.38 379 TRP A C 1
ATOM 3123 O O . TRP A 1 379 ? 1.117 8.430 8.308 1.00 97.38 379 TRP A O 1
ATOM 3133 N N . ARG A 1 380 ? -0.486 8.516 6.746 1.00 97.50 380 ARG A N 1
ATOM 3134 C CA . ARG A 1 380 ? -1.380 7.560 7.412 1.00 97.50 380 ARG A CA 1
ATOM 3135 C C . ARG A 1 380 ? -0.707 6.217 7.675 1.00 97.50 380 ARG A C 1
ATOM 3137 O O . ARG A 1 380 ? -0.826 5.687 8.775 1.00 97.50 380 ARG A O 1
ATOM 3144 N N . GLN A 1 381 ? 0.033 5.691 6.699 1.00 97.94 381 GLN A N 1
ATOM 3145 C CA . GLN A 1 381 ? 0.775 4.443 6.892 1.00 97.94 381 GLN A CA 1
ATOM 3146 C C . GLN A 1 381 ? 1.881 4.594 7.933 1.00 97.94 381 GLN A C 1
ATOM 3148 O O . GLN A 1 381 ? 2.048 3.717 8.768 1.00 97.94 381 GLN A O 1
ATOM 3153 N N . MET A 1 382 ? 2.590 5.728 7.942 1.00 98.38 382 MET A N 1
ATOM 3154 C CA . MET A 1 382 ? 3.559 6.029 8.997 1.00 98.38 382 MET A CA 1
ATOM 3155 C C . MET A 1 382 ? 2.911 5.995 10.384 1.00 98.38 382 MET A C 1
ATOM 3157 O O . MET A 1 382 ? 3.449 5.333 11.261 1.00 98.38 382 MET A O 1
ATOM 3161 N N . ILE A 1 383 ? 1.764 6.659 10.578 1.00 98.38 383 ILE A N 1
ATOM 3162 C CA . ILE A 1 383 ? 1.050 6.645 11.866 1.00 98.38 383 ILE A CA 1
ATOM 3163 C C . ILE A 1 383 ? 0.626 5.224 12.243 1.00 98.38 383 ILE A C 1
ATOM 3165 O O . ILE A 1 383 ? 0.806 4.833 13.392 1.00 98.38 383 ILE A O 1
ATOM 3169 N N . PHE A 1 384 ? 0.122 4.435 11.289 1.00 98.38 384 PHE A N 1
ATOM 3170 C CA . PHE A 1 384 ? -0.210 3.029 11.526 1.00 98.38 384 PHE A CA 1
ATOM 3171 C C . PHE A 1 384 ? 1.000 2.235 12.032 1.00 98.38 384 PHE A C 1
ATOM 3173 O O . PHE A 1 384 ? 0.924 1.665 13.113 1.00 98.38 384 PHE A O 1
ATOM 3180 N N . TYR A 1 385 ? 2.136 2.269 11.327 1.00 98.38 385 TYR A N 1
ATOM 3181 C CA . TYR A 1 385 ? 3.335 1.544 11.761 1.00 98.38 385 TYR A CA 1
ATOM 3182 C C . TYR A 1 385 ? 3.849 2.029 13.122 1.00 98.38 385 TYR A C 1
ATOM 3184 O O . TYR A 1 385 ? 4.222 1.212 13.950 1.00 98.38 385 TYR A O 1
ATOM 3192 N N . LEU A 1 386 ? 3.823 3.342 13.388 1.00 98.06 386 LEU A N 1
ATOM 3193 C CA . LEU A 1 386 ? 4.195 3.889 14.701 1.00 98.06 386 LEU A CA 1
ATOM 3194 C C . LEU A 1 386 ? 3.297 3.379 15.831 1.00 98.06 386 LEU A C 1
ATOM 3196 O O . LEU A 1 386 ? 3.747 3.300 16.966 1.00 98.06 386 LEU A O 1
ATOM 3200 N N . SER A 1 387 ? 2.044 3.049 15.524 1.00 97.31 387 SER A N 1
ATOM 3201 C CA . SER A 1 387 ? 1.069 2.574 16.510 1.00 97.31 387 SER A CA 1
ATOM 3202 C C . SER A 1 387 ? 1.275 1.121 16.919 1.00 97.31 387 SER A C 1
ATOM 3204 O O . SER A 1 387 ? 0.683 0.696 17.904 1.00 97.31 387 SER A O 1
ATOM 3206 N N . LEU A 1 388 ? 2.099 0.390 16.171 1.00 96.19 388 LEU A N 1
ATOM 3207 C CA . LEU A 1 388 ? 2.480 -0.993 16.443 1.00 96.19 388 LEU A CA 1
ATOM 3208 C C . LEU A 1 388 ? 3.887 -1.100 17.056 1.00 96.19 388 LEU A C 1
ATOM 3210 O O . LEU A 1 388 ? 4.308 -2.184 17.438 1.00 96.19 388 LEU A O 1
ATOM 3214 N N . LEU A 1 389 ? 4.636 0.005 17.142 1.00 95.38 389 LEU A N 1
ATOM 3215 C CA . LEU A 1 389 ? 5.970 -0.010 17.739 1.00 95.38 389 LEU A CA 1
ATOM 3216 C C . LEU A 1 389 ? 5.912 -0.145 19.261 1.00 95.38 389 LEU A C 1
ATOM 3218 O O . LEU A 1 389 ? 5.027 0.397 19.926 1.00 95.38 389 LEU A O 1
ATOM 3222 N N . THR A 1 390 ? 6.949 -0.768 19.817 1.00 93.44 390 THR A N 1
ATOM 3223 C CA . THR A 1 390 ? 7.237 -0.709 21.251 1.00 93.44 390 THR A CA 1
ATOM 3224 C C . THR A 1 390 ? 7.570 0.723 21.684 1.00 93.44 390 THR A C 1
ATOM 3226 O O . THR A 1 390 ? 7.990 1.564 20.881 1.00 93.44 390 THR A O 1
ATOM 3229 N N . SER A 1 391 ? 7.435 1.013 22.981 1.00 91.69 391 SER A N 1
ATOM 3230 C CA . SER A 1 391 ? 7.766 2.333 23.536 1.00 91.69 391 SER A CA 1
ATOM 3231 C C . SER A 1 391 ? 9.216 2.752 23.254 1.00 91.69 391 SER A C 1
ATOM 3233 O O . SER A 1 391 ? 9.447 3.908 22.898 1.00 91.69 391 SER A O 1
ATOM 3235 N N . GLU A 1 392 ? 10.166 1.813 23.341 1.00 93.12 392 GLU A N 1
ATOM 3236 C CA . GLU A 1 392 ? 11.593 2.042 23.067 1.00 93.12 392 GLU A CA 1
ATOM 3237 C C . GLU A 1 392 ? 11.846 2.377 21.589 1.00 93.12 392 GLU A C 1
ATOM 3239 O O . GLU A 1 392 ? 12.497 3.378 21.271 1.00 93.12 392 GLU A O 1
ATOM 3244 N N . ALA A 1 393 ? 11.268 1.602 20.664 1.00 94.69 393 ALA A N 1
ATOM 3245 C CA . ALA A 1 393 ? 11.369 1.886 19.234 1.00 94.69 393 ALA A CA 1
ATOM 3246 C C . ALA A 1 393 ? 10.722 3.239 18.881 1.00 94.69 393 ALA A C 1
ATOM 3248 O O . ALA A 1 393 ? 11.224 3.980 18.028 1.00 94.69 393 ALA A O 1
ATOM 3249 N N . LEU A 1 394 ? 9.641 3.608 19.577 1.00 95.31 394 LEU A N 1
ATOM 3250 C CA . LEU A 1 394 ? 8.986 4.904 19.429 1.00 95.31 394 LEU A CA 1
ATOM 3251 C C . LEU A 1 394 ? 9.862 6.065 19.939 1.00 95.31 394 LEU A C 1
ATOM 3253 O O . LEU A 1 394 ? 9.897 7.107 19.286 1.00 95.31 394 LEU A O 1
ATOM 3257 N N . ASP A 1 395 ? 10.604 5.905 21.044 1.00 94.44 395 ASP A N 1
ATOM 3258 C CA . ASP A 1 395 ? 11.625 6.879 21.488 1.00 94.44 395 ASP A CA 1
ATOM 3259 C C . ASP A 1 395 ? 12.732 7.054 20.443 1.00 94.44 395 ASP A C 1
ATOM 3261 O O . ASP A 1 395 ? 12.982 8.167 19.972 1.00 94.44 395 ASP A O 1
ATOM 3265 N N . SER A 1 396 ? 13.303 5.941 19.973 1.00 96.00 396 SER A N 1
ATOM 3266 C CA . SER A 1 396 ? 14.321 5.941 18.914 1.00 96.00 396 SER A CA 1
ATOM 3267 C C . SER A 1 396 ? 13.825 6.609 17.623 1.00 96.00 396 SER A C 1
ATOM 3269 O O . SER A 1 396 ? 14.588 7.231 16.870 1.00 96.00 396 SER A O 1
ATOM 3271 N N . PHE A 1 397 ? 12.532 6.485 17.316 1.00 97.12 397 PHE A N 1
ATOM 3272 C CA . PHE A 1 397 ? 11.918 7.195 16.202 1.00 97.12 397 PHE A CA 1
ATOM 3273 C C . PHE A 1 397 ? 11.784 8.697 16.470 1.00 97.12 397 PHE A C 1
ATOM 3275 O O . PHE A 1 397 ? 12.104 9.480 15.574 1.00 97.12 397 PHE A O 1
ATOM 3282 N N . VAL A 1 398 ? 11.330 9.102 17.661 1.00 96.81 398 VAL A N 1
ATOM 3283 C CA . VAL A 1 398 ? 11.142 10.512 18.047 1.00 96.81 398 VAL A CA 1
ATOM 3284 C C . VAL A 1 398 ? 12.457 11.291 17.993 1.00 96.81 398 VAL A C 1
ATOM 3286 O O . VAL A 1 398 ? 12.489 12.395 17.440 1.00 96.81 398 VAL A O 1
ATOM 3289 N N . ASP A 1 399 ? 13.546 10.720 18.499 1.00 96.44 399 ASP A N 1
ATOM 3290 C CA . ASP A 1 399 ? 14.862 11.362 18.438 1.00 96.44 399 ASP A CA 1
ATOM 3291 C C . ASP A 1 399 ? 15.319 11.523 16.987 1.00 96.44 399 ASP A C 1
ATOM 3293 O O . ASP A 1 399 ? 15.663 12.617 16.527 1.00 96.44 399 ASP A O 1
ATOM 3297 N N . TRP A 1 400 ? 15.198 10.447 16.207 1.00 97.88 400 TRP A N 1
ATOM 3298 C CA . TRP A 1 400 ? 15.557 10.462 14.796 1.00 97.88 400 TRP A CA 1
ATOM 3299 C C . TRP A 1 400 ? 14.728 11.464 13.975 1.00 97.88 400 TRP A C 1
ATOM 3301 O O . TRP A 1 400 ? 15.276 12.168 13.119 1.00 97.88 400 TRP A O 1
ATOM 3311 N N . ILE A 1 401 ? 13.407 11.529 14.179 1.00 97.50 401 ILE A N 1
ATOM 3312 C CA . ILE A 1 401 ? 12.524 12.369 13.359 1.00 97.50 401 ILE A CA 1
ATOM 3313 C C . ILE A 1 401 ? 12.741 13.855 13.655 1.00 97.50 401 ILE A C 1
ATOM 3315 O O . ILE A 1 401 ? 12.706 14.651 12.715 1.00 97.50 401 ILE A O 1
ATOM 3319 N N . LYS A 1 402 ? 13.041 14.235 14.907 1.00 96.50 402 LYS A N 1
ATOM 3320 C CA . LYS A 1 402 ? 13.417 15.611 15.279 1.00 96.50 402 LYS A CA 1
ATOM 3321 C C . LYS A 1 402 ? 14.672 16.055 14.530 1.00 96.50 402 LYS A C 1
ATOM 3323 O O . LYS A 1 402 ? 14.634 17.055 13.805 1.00 96.50 402 LYS A O 1
ATOM 3328 N N . ASP A 1 403 ? 15.734 15.256 14.593 1.00 96.81 403 ASP A N 1
ATOM 3329 C CA . ASP A 1 403 ? 16.982 15.517 13.871 1.00 96.81 403 ASP A CA 1
ATOM 3330 C C . ASP A 1 403 ? 16.775 15.587 12.358 1.00 96.81 403 ASP A C 1
ATOM 3332 O O . ASP A 1 403 ? 17.328 16.449 11.661 1.00 96.81 403 ASP A O 1
ATOM 3336 N N . TYR A 1 404 ? 15.967 14.672 11.818 1.00 96.62 404 TYR A N 1
ATOM 3337 C CA . TYR A 1 404 ? 15.689 14.637 10.390 1.00 96.62 404 TYR A CA 1
ATOM 3338 C C . TYR A 1 404 ? 14.847 15.840 9.948 1.00 96.62 404 TYR A C 1
ATOM 3340 O O . TYR A 1 404 ? 15.110 16.397 8.879 1.00 96.62 404 TYR A O 1
ATOM 3348 N N . PHE A 1 405 ? 13.871 16.277 10.749 1.00 94.88 405 PHE A N 1
ATOM 3349 C CA . PHE A 1 405 ? 13.011 17.426 10.458 1.00 94.88 405 PHE A CA 1
ATOM 3350 C C . PHE A 1 405 ? 13.788 18.749 10.477 1.00 94.88 405 PHE A C 1
ATOM 3352 O O . PHE A 1 405 ? 13.632 19.568 9.566 1.00 94.88 405 PHE A O 1
ATOM 3359 N N . ILE A 1 406 ? 14.703 18.939 11.437 1.00 94.12 406 ILE A N 1
ATOM 3360 C CA . ILE A 1 406 ? 15.558 20.137 11.525 1.00 94.12 406 ILE A CA 1
ATOM 3361 C C . ILE A 1 406 ? 16.412 20.311 10.261 1.00 94.12 406 ILE A C 1
ATOM 3363 O O . ILE A 1 406 ? 16.611 21.438 9.804 1.00 94.12 406 ILE A O 1
ATOM 3367 N N . LYS A 1 407 ? 16.840 19.215 9.626 1.00 94.25 407 LYS A N 1
ATOM 3368 C CA . LYS A 1 407 ? 17.624 19.235 8.37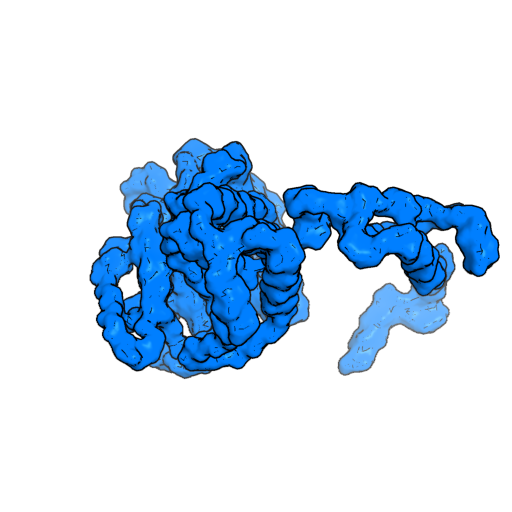6 1.00 94.25 407 LYS A CA 1
ATOM 3369 C C . LYS A 1 407 ? 16.793 19.557 7.123 1.00 94.25 407 LYS A C 1
ATOM 3371 O O . LYS A 1 407 ? 17.349 19.665 6.029 1.00 94.25 407 LYS A O 1
ATOM 3376 N N . GLN A 1 408 ? 15.468 19.687 7.227 1.00 93.81 408 GLN A N 1
ATOM 3377 C CA . GLN A 1 408 ? 14.619 20.030 6.083 1.00 93.81 408 GLN A CA 1
ATOM 3378 C C . GLN A 1 408 ? 14.629 21.539 5.789 1.00 93.81 408 GLN A C 1
ATOM 3380 O O . GLN A 1 408 ? 14.817 22.371 6.675 1.00 93.81 408 GLN A O 1
ATOM 3385 N N . GLY A 1 409 ? 14.414 21.897 4.519 1.00 89.88 409 GLY A N 1
ATOM 3386 C CA . GLY A 1 409 ? 14.341 23.296 4.087 1.00 89.88 409 GLY A CA 1
ATOM 3387 C C . GLY A 1 409 ? 13.069 24.009 4.577 1.00 89.88 409 GLY A C 1
ATOM 3388 O O . GLY A 1 409 ? 12.082 23.332 4.884 1.00 89.88 409 GLY A O 1
ATOM 3389 N N . PRO A 1 410 ? 13.061 25.356 4.590 1.00 88.69 410 PRO A N 1
ATOM 3390 C CA . PRO A 1 410 ? 11.986 26.168 5.175 1.00 88.69 410 PRO A CA 1
ATOM 3391 C C . PRO A 1 410 ? 10.612 25.838 4.584 1.00 88.69 410 PRO A C 1
ATOM 3393 O O . PRO A 1 410 ? 9.694 25.530 5.327 1.00 88.69 410 PRO A O 1
ATOM 3396 N N . TYR A 1 411 ? 10.507 25.703 3.256 1.00 87.44 411 TYR A N 1
ATOM 3397 C CA . TYR A 1 411 ? 9.247 25.348 2.588 1.00 87.44 411 TYR A CA 1
ATOM 3398 C C . TYR A 1 411 ? 8.573 24.077 3.138 1.00 87.44 411 TYR A C 1
ATOM 3400 O O . TYR A 1 411 ? 7.350 24.008 3.240 1.00 87.44 411 TYR A O 1
ATOM 3408 N N . PHE A 1 412 ? 9.358 23.045 3.464 1.00 89.56 412 PHE A N 1
ATOM 3409 C CA . PHE A 1 412 ? 8.802 21.814 4.025 1.00 89.56 412 PHE A CA 1
ATOM 3410 C C . PHE A 1 412 ? 8.368 22.019 5.477 1.00 89.56 412 PHE A C 1
ATOM 3412 O O . PHE A 1 412 ? 7.299 21.546 5.856 1.00 89.56 412 PHE A O 1
ATOM 3419 N N . LYS A 1 413 ? 9.180 22.732 6.266 1.00 91.62 413 LYS A N 1
ATOM 3420 C CA . LYS A 1 413 ? 8.887 23.039 7.669 1.00 91.62 413 LYS A CA 1
ATOM 3421 C C . LYS A 1 413 ? 7.629 23.892 7.809 1.00 91.62 413 LYS A C 1
ATOM 3423 O O . LYS A 1 413 ? 6.784 23.548 8.619 1.00 91.62 413 LYS A O 1
ATOM 3428 N N . ASP A 1 414 ? 7.451 24.902 6.963 1.00 89.44 414 ASP A N 1
ATOM 3429 C CA . ASP A 1 414 ? 6.251 25.749 6.966 1.00 89.44 414 ASP A CA 1
ATOM 3430 C C . ASP A 1 414 ? 4.995 24.929 6.652 1.00 89.44 414 ASP A C 1
ATOM 3432 O O . ASP A 1 414 ? 3.947 25.100 7.263 1.00 89.44 414 ASP A O 1
ATOM 3436 N N . LYS A 1 415 ? 5.110 23.992 5.705 1.00 87.38 415 LYS A N 1
ATOM 3437 C CA . LYS A 1 415 ? 3.987 23.164 5.264 1.00 87.38 415 LYS A CA 1
ATOM 3438 C C . LYS A 1 415 ? 3.604 22.068 6.263 1.00 87.38 415 LYS A C 1
ATOM 3440 O O . LYS A 1 415 ? 2.431 21.726 6.348 1.00 87.38 415 LYS A O 1
ATOM 3445 N N . PHE A 1 416 ? 4.582 21.457 6.933 1.00 90.75 416 PHE A N 1
ATOM 3446 C CA . PHE A 1 416 ? 4.373 20.270 7.773 1.00 90.75 416 PHE A CA 1
ATOM 3447 C C . PHE A 1 416 ? 4.631 20.500 9.264 1.00 90.75 416 PHE A C 1
ATOM 3449 O O . PHE A 1 416 ? 4.453 19.570 10.041 1.00 90.75 416 PHE A O 1
ATOM 3456 N N . GLY A 1 417 ? 5.033 21.701 9.680 1.00 91.88 417 GLY A N 1
ATOM 3457 C CA . GLY A 1 417 ? 5.414 22.000 11.062 1.00 91.88 417 GLY A CA 1
ATOM 3458 C C . GLY A 1 417 ? 4.301 21.718 12.063 1.00 91.88 417 GLY A C 1
ATOM 3459 O O . GLY A 1 417 ? 4.537 21.010 13.034 1.00 91.88 417 GLY A O 1
ATOM 3460 N N . GLN A 1 418 ? 3.080 22.174 11.775 1.00 93.12 418 GLN A N 1
ATOM 3461 C C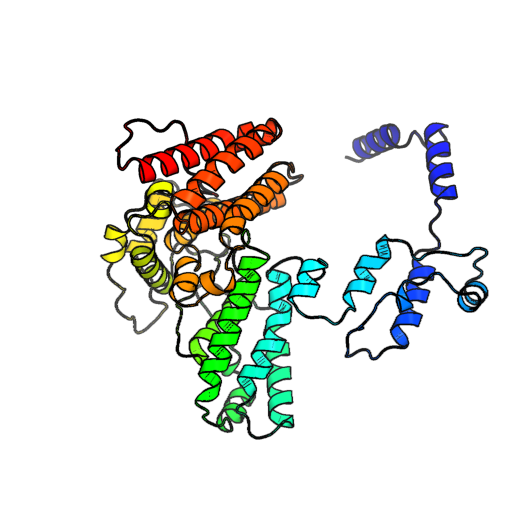A . GLN A 1 418 ? 1.915 21.923 12.633 1.00 93.12 418 GLN A CA 1
ATOM 3462 C C . GLN A 1 418 ? 1.598 20.426 12.759 1.00 93.12 418 GLN A C 1
ATOM 3464 O O . GLN A 1 418 ? 1.361 19.932 13.857 1.00 93.12 418 GLN A O 1
ATOM 3469 N N . PHE A 1 419 ? 1.694 19.676 11.659 1.00 93.88 419 PHE A N 1
ATOM 3470 C CA . PHE A 1 419 ? 1.460 18.227 11.662 1.00 93.88 419 PHE A CA 1
ATOM 3471 C C . PHE A 1 419 ? 2.561 17.440 12.373 1.00 93.88 419 PHE A C 1
ATOM 3473 O O . PHE A 1 419 ? 2.303 16.414 13.002 1.00 93.88 419 PHE A O 1
ATOM 3480 N N . PHE A 1 420 ? 3.799 17.921 12.267 1.00 94.19 420 PHE A N 1
ATOM 3481 C CA . PHE A 1 420 ? 4.945 17.374 12.975 1.00 94.19 420 PHE A CA 1
ATOM 3482 C C . PHE A 1 420 ? 4.810 17.575 14.489 1.00 94.19 420 PHE A C 1
ATOM 3484 O O . PHE A 1 420 ? 4.998 16.618 15.236 1.00 94.19 420 PHE A O 1
ATOM 3491 N N . LEU A 1 421 ? 4.423 18.773 14.937 1.00 93.25 421 LEU A N 1
ATOM 3492 C CA . LEU A 1 421 ? 4.148 19.044 16.351 1.00 93.25 421 LEU A CA 1
ATOM 3493 C C . LEU A 1 421 ? 2.986 18.191 16.870 1.00 93.25 421 LEU A C 1
ATOM 3495 O O . LEU A 1 421 ? 3.141 17.529 17.890 1.00 93.25 421 LEU A O 1
ATOM 3499 N N . GLY A 1 422 ? 1.885 18.097 16.115 1.00 93.38 422 GLY A N 1
ATOM 3500 C CA . GLY A 1 422 ? 0.742 17.257 16.484 1.00 93.38 422 GLY A CA 1
ATOM 3501 C C . GLY A 1 422 ? 1.113 15.779 16.652 1.00 93.38 422 GLY A C 1
ATOM 3502 O O . GLY A 1 422 ? 0.633 15.114 17.570 1.00 93.38 422 GLY A O 1
ATOM 3503 N N . LEU A 1 423 ? 2.023 15.258 15.819 1.00 95.50 423 LEU A N 1
ATOM 3504 C CA . LEU A 1 423 ? 2.568 13.905 15.981 1.00 95.50 423 LEU A CA 1
ATOM 3505 C C . LEU A 1 423 ? 3.346 13.750 17.291 1.00 95.50 423 LEU A C 1
ATOM 3507 O O . LEU A 1 423 ? 3.105 12.795 18.027 1.00 95.50 423 LEU A O 1
ATOM 3511 N N . LEU A 1 424 ? 4.260 14.676 17.587 1.00 94.50 424 LEU A N 1
ATOM 3512 C CA . LEU A 1 424 ? 5.056 14.623 18.814 1.00 94.50 424 LEU A CA 1
ATOM 3513 C C . LEU A 1 424 ? 4.182 14.735 20.068 1.00 94.50 424 LEU A C 1
ATOM 3515 O O . LEU A 1 424 ? 4.379 13.969 21.010 1.00 94.50 424 LEU A O 1
ATOM 3519 N N . ASP A 1 425 ? 3.195 15.631 20.058 1.00 91.81 425 ASP A N 1
ATOM 3520 C CA . ASP A 1 425 ? 2.244 15.791 21.157 1.00 91.81 425 ASP A CA 1
ATOM 3521 C C . ASP A 1 425 ? 1.449 14.510 21.404 1.00 91.81 425 ASP A C 1
ATOM 3523 O O . ASP A 1 425 ? 1.329 14.065 22.544 1.00 91.81 425 ASP A O 1
ATOM 3527 N N . THR A 1 426 ? 0.951 13.881 20.337 1.00 92.81 426 THR A N 1
ATOM 3528 C CA . THR A 1 426 ? 0.176 12.639 20.447 1.00 92.81 426 THR A CA 1
ATOM 3529 C C . THR A 1 426 ? 1.029 11.500 21.006 1.00 92.81 426 THR A C 1
ATOM 3531 O O . THR A 1 426 ? 0.583 10.783 21.902 1.00 92.81 426 THR A O 1
ATOM 3534 N N . ILE A 1 427 ? 2.269 11.352 20.522 1.00 93.31 427 ILE A N 1
ATOM 3535 C CA . ILE A 1 427 ? 3.203 10.344 21.042 1.00 93.31 427 ILE A CA 1
ATOM 3536 C C . ILE A 1 427 ? 3.449 10.569 22.537 1.00 93.31 427 ILE A C 1
ATOM 3538 O O . ILE A 1 427 ? 3.391 9.619 23.315 1.00 93.31 427 ILE A O 1
ATOM 3542 N N . GLN A 1 428 ? 3.667 11.819 22.950 1.00 89.00 428 GLN A N 1
ATOM 3543 C CA . GLN A 1 428 ? 3.893 12.149 24.354 1.00 89.00 428 GLN A CA 1
ATOM 3544 C C . GLN A 1 428 ? 2.668 11.840 25.226 1.00 89.00 428 GLN A C 1
ATOM 3546 O O . GLN A 1 428 ? 2.812 11.284 26.310 1.00 89.00 428 GLN A O 1
ATOM 3551 N N . ILE A 1 429 ? 1.458 12.146 24.749 1.00 87.44 429 ILE A N 1
ATOM 3552 C CA . ILE A 1 429 ? 0.203 11.847 25.459 1.00 87.44 429 ILE A CA 1
ATOM 3553 C C . ILE A 1 429 ? 0.032 10.343 25.672 1.00 87.44 429 ILE A C 1
ATOM 3555 O O . ILE A 1 429 ? -0.319 9.919 26.774 1.00 87.44 429 ILE A O 1
ATOM 3559 N N . CYS A 1 430 ? 0.313 9.539 24.643 1.00 86.81 430 CYS A N 1
ATOM 3560 C CA . CYS A 1 430 ? 0.223 8.083 24.741 1.00 86.81 430 CYS A CA 1
ATOM 3561 C C . CYS A 1 430 ? 1.237 7.515 25.746 1.00 86.81 430 CYS A C 1
ATOM 3563 O O . CYS A 1 430 ? 0.924 6.552 26.439 1.00 86.81 430 CYS A O 1
ATOM 3565 N N . LYS A 1 431 ? 2.423 8.130 25.866 1.00 82.44 431 LYS A N 1
ATOM 3566 C CA . LYS A 1 431 ? 3.455 7.731 26.837 1.00 82.44 431 LYS A CA 1
ATOM 3567 C C . LYS A 1 431 ? 3.114 8.117 28.269 1.00 82.44 431 LYS A C 1
ATOM 3569 O O . LYS A 1 431 ? 3.240 7.299 29.173 1.00 82.44 431 LYS A O 1
ATOM 3574 N N . ASP A 1 432 ? 2.672 9.352 28.477 1.00 79.38 432 ASP A N 1
ATOM 3575 C CA . ASP A 1 432 ? 2.463 9.886 29.823 1.00 79.38 432 ASP A CA 1
ATOM 3576 C C . ASP A 1 432 ? 1.135 9.433 30.450 1.00 79.38 432 ASP A C 1
ATOM 3578 O O . ASP A 1 432 ? 0.911 9.686 31.633 1.00 79.38 432 ASP A O 1
ATOM 3582 N N . MET A 1 433 ? 0.220 8.844 29.661 1.00 66.38 433 MET A N 1
ATOM 3583 C CA . MET A 1 433 ? -1.191 8.604 30.019 1.00 66.38 433 MET A CA 1
ATOM 3584 C C . MET A 1 433 ? -1.895 9.851 30.594 1.00 66.38 433 MET A C 1
ATOM 3586 O O . MET A 1 433 ? -2.904 9.761 31.296 1.00 66.38 433 MET A O 1
ATOM 3590 N N . LYS A 1 434 ? -1.360 11.045 30.318 1.00 58.16 434 LYS A N 1
ATOM 3591 C CA . LYS A 1 434 ? -1.863 12.321 30.829 1.00 58.16 434 LYS A CA 1
ATOM 3592 C C . LYS A 1 434 ? -2.680 13.013 29.752 1.00 58.16 434 LYS A C 1
ATOM 3594 O O . LYS A 1 434 ? -2.209 13.232 28.638 1.00 58.16 434 LYS A O 1
ATOM 3599 N N . LYS A 1 435 ? -3.884 13.457 30.118 1.00 55.78 435 LYS A N 1
ATOM 3600 C CA . LYS A 1 435 ? -4.637 14.422 29.311 1.00 55.78 435 LYS A CA 1
ATOM 3601 C C . LYS A 1 435 ? -3.856 15.738 29.282 1.00 55.78 435 LYS A C 1
ATOM 3603 O O . LYS A 1 435 ? -3.730 16.401 30.310 1.00 55.78 435 LYS A O 1
ATOM 3608 N N . ARG A 1 436 ? -3.328 16.127 28.119 1.00 54.78 436 ARG A N 1
ATOM 3609 C CA . ARG A 1 436 ? -2.869 17.505 27.901 1.00 54.78 436 ARG A CA 1
ATOM 3610 C C . ARG A 1 436 ? -4.078 18.391 27.611 1.00 54.78 436 ARG A C 1
ATOM 3612 O O . ARG A 1 436 ? -4.913 18.053 26.780 1.00 54.78 436 ARG A O 1
ATOM 3619 N N . ASN A 1 437 ? -4.141 19.541 28.278 1.00 49.88 437 ASN A N 1
ATOM 3620 C CA . ASN A 1 437 ? -5.197 20.539 28.071 1.00 49.88 437 ASN A CA 1
ATOM 3621 C C . ASN A 1 437 ? -4.959 21.420 26.829 1.00 49.88 437 ASN A C 1
ATOM 3623 O O . ASN A 1 437 ? -5.842 22.187 26.454 1.00 49.88 437 ASN A O 1
ATOM 3627 N N . LYS A 1 438 ? -3.778 21.341 26.200 1.00 57.38 438 LYS A N 1
ATOM 3628 C CA . LYS A 1 438 ? -3.413 22.138 25.025 1.00 57.38 438 LYS A CA 1
ATOM 3629 C C . LYS A 1 438 ? -2.491 21.336 24.103 1.00 57.38 438 LYS A C 1
ATOM 3631 O O . LYS A 1 438 ? -1.534 20.732 24.585 1.00 57.38 438 LYS A O 1
ATOM 3636 N N . TYR A 1 439 ? -2.818 21.331 22.815 1.00 67.44 439 TYR A N 1
ATOM 3637 C CA . TYR A 1 439 ? -1.990 20.791 21.737 1.00 67.44 439 TYR A CA 1
ATOM 3638 C C . TYR A 1 439 ? -1.277 21.956 21.052 1.00 67.44 439 TYR A C 1
ATOM 3640 O O . TYR A 1 439 ? -1.899 22.995 20.817 1.00 67.44 439 TYR A O 1
ATOM 3648 N N . ASP A 1 440 ? 0.005 21.785 20.746 1.00 74.38 440 ASP A N 1
ATOM 3649 C CA . ASP A 1 440 ? 0.802 22.780 20.025 1.00 74.38 440 ASP A CA 1
ATOM 3650 C C . ASP A 1 440 ? 0.751 22.555 18.503 1.00 74.38 440 ASP A C 1
ATOM 3652 O O . ASP A 1 440 ? 1.168 23.426 17.739 1.00 74.38 440 ASP A O 1
ATOM 3656 N N . GLY A 1 441 ? 0.223 21.408 18.055 1.00 81.81 441 GLY A N 1
ATOM 3657 C CA . GLY A 1 441 ? -0.007 21.096 16.646 1.00 81.81 441 GLY A CA 1
ATOM 3658 C C . GLY A 1 441 ? -1.311 20.347 16.364 1.00 81.81 441 GLY A C 1
ATOM 3659 O O . GLY A 1 441 ? -2.095 20.045 17.261 1.00 81.81 441 GLY A O 1
ATOM 3660 N N . GLU A 1 442 ? -1.534 20.028 15.089 1.00 87.19 442 GLU A N 1
ATOM 3661 C CA . GLU A 1 442 ? -2.772 19.418 14.583 1.00 87.19 442 GLU A CA 1
ATOM 3662 C C . GLU A 1 442 ? -2.498 18.073 13.892 1.00 87.19 442 GLU A C 1
ATOM 3664 O O . GLU A 1 442 ? -1.404 17.862 13.359 1.00 87.19 442 GLU A O 1
ATOM 3669 N N . PRO A 1 443 ? -3.467 17.142 13.838 1.00 87.50 443 PRO A N 1
ATOM 3670 C CA . PRO A 1 443 ? -3.309 15.920 13.064 1.00 87.50 443 PRO A CA 1
ATOM 3671 C C . PRO A 1 443 ? -3.367 16.193 11.558 1.00 87.50 443 PRO A C 1
ATOM 3673 O O . PRO A 1 443 ? -4.149 17.010 11.070 1.00 87.50 443 PRO A O 1
ATOM 3676 N N . TYR A 1 444 ? -2.573 15.452 10.783 1.00 90.00 444 TYR A N 1
ATOM 3677 C CA . TYR A 1 444 ? -2.665 15.494 9.328 1.00 90.00 444 TYR A CA 1
ATOM 3678 C C . TYR A 1 444 ? -3.779 14.569 8.830 1.00 90.00 444 TYR A C 1
ATOM 3680 O O . TYR A 1 444 ? -3.634 13.347 8.779 1.00 90.00 444 TYR A O 1
ATOM 3688 N N . LEU A 1 445 ? -4.884 15.176 8.408 1.00 84.69 445 LEU A N 1
ATOM 3689 C CA . LEU A 1 445 ? -6.094 14.540 7.882 1.00 84.69 445 LEU A CA 1
ATOM 3690 C C . LEU A 1 445 ? -6.132 14.550 6.340 1.00 84.69 445 LEU A C 1
ATOM 3692 O O . LEU A 1 445 ? -7.198 14.504 5.720 1.00 84.69 445 LEU A O 1
ATOM 3696 N N . GLY A 1 446 ? -4.965 14.653 5.696 1.00 82.94 446 GLY A N 1
ATOM 3697 C CA . GLY A 1 446 ? -4.802 14.474 4.254 1.00 82.94 446 GLY A CA 1
ATOM 3698 C C . GLY A 1 446 ? -5.514 15.526 3.395 1.00 82.94 446 GLY A C 1
ATOM 3699 O O . GLY A 1 446 ? -5.023 16.642 3.210 1.00 82.94 446 GLY A O 1
ATOM 3700 N N . TRP A 1 447 ? -6.647 15.146 2.795 1.00 75.50 447 TRP A N 1
ATOM 3701 C CA . TRP A 1 447 ? -7.469 16.028 1.948 1.00 75.50 447 TRP A CA 1
ATOM 3702 C C . TRP A 1 447 ? -8.280 17.063 2.734 1.00 75.50 447 TRP A C 1
ATOM 3704 O O . TRP A 1 447 ? -8.771 18.028 2.140 1.00 75.50 447 TRP A O 1
ATOM 3714 N N . VAL A 1 448 ? -8.409 16.880 4.048 1.00 64.19 448 VAL A N 1
ATOM 3715 C CA . VAL A 1 448 ? -9.098 17.824 4.937 1.00 64.19 448 VAL A CA 1
ATOM 3716 C C . VAL A 1 448 ? -8.152 18.934 5.423 1.00 64.19 448 VAL A C 1
ATOM 3718 O O . VAL A 1 448 ? -8.617 20.051 5.620 1.00 64.19 448 VAL A O 1
ATOM 3721 N N . SER A 1 449 ? -6.843 18.653 5.516 1.00 65.50 449 SER A N 1
ATOM 3722 C CA . SER A 1 449 ? -5.800 19.530 6.090 1.00 65.50 449 SER A CA 1
ATOM 3723 C C . SER A 1 449 ? -5.132 20.507 5.135 1.00 65.50 449 SER A C 1
ATOM 3725 O O . SER A 1 449 ? -4.845 20.110 3.979 1.00 65.50 449 SER A O 1
#

Sequence (449 aa):
MIRTIIAQFITKYGAPQSKKNNEIYAKKSQQLPLNRKIIAEILVQRLEKYPKHQGLESVERILCPVNEHEKKKYDLNLRFEIPSYFHPKVKLCLENSMEMLIEQKIITSPDVLATFIPQLTSKTLFKSYPDEDLQYLMSQIYQTFRNRRSLLLLNLEHQVQFEELPWVQQIDKLCLIEEDNAKEMTELLSYICTLVIRHFPHFIIPNKLLQELQKLSVQSGVNIPLVEELAADIFMGTFSSKFLGAAQKTAKILKGTLYETYYGIDFSEIEKFKKPTLSSYGVNTSVEFNHLCHKRANLSSDEKLWSVSNNGKIIEQAQILTTHNLALLFETLPIEEHLDAEFERLPRRCFKWICRKGKIKPNNWKRKLKDRKNLAYAWRQMIFYLSLLTSEALDSFVDWIKDYFIKQGPYFKDKFGQFFLGLLDTIQICKDMKKRNKYDGEPYLGWVS

Foldseek 3Di:
DVVVVQVVCCVVQNDPPDPSNVVVVVVVVVVVPDPVVLLVVLLVVQCVVDDPVAADQDCCSSQPWQDPVSCVVSVNDDGGGRDPVCVLVSCLRHDDDPLVCLVVCVQVALVSVLLCLLLVLLQLVLVQAPDPVLSVVSSVLSSVVLPDDDDDDAQPDDDQDSCNPPVNVVRVVRGHDDPVSLVVLQVSLQVSVLSCCLRPLLDQNAPSNVVSSQVSCVSNVLRQLADHQDQLVRDPLWDFLSLLVLLLLLLVQQPLFLLCLLLVHDSVVSVPFDRFDDDPDGGHTGPVLSVVLLVSLVQDPVNPPRDSLSSVSSSLSSCSSNVNCPSSSVVRHVSCVVCDPVLLCSLVVLVVVLLVLLPDDDPDDVVVLVSLQSNSSSQSSSSVSLRPDDLVSVVVVLVVVVVVLVPGDPSSCVVCVQQNQSSVVSNVCSVVVDDDPDGPHHHCSRSSD

Mean predicted aligned error: 9.1 Å

Radius of gyration: 26.76 Å; Cα contacts (8 Å, |Δi|>4): 463; chains: 1; bounding box: 68×69×71 Å

pLDDT: mean 87.32, std 10.78, range [47.22, 98.38]

Nearest PDB structures (foldseek):
  5tib-assembly1_A  TM=1.591E-01  e=2.095E+00  unclassified
  8e20-assembly1_A  TM=1.355E-01  e=3.079E+00  Homo sapiens
  8e20-assembly1_B  TM=1.392E-01  e=5.143E+00  Homo sapiens

Secondary structure (DSSP, 8-state):
-HHHHHHHHHHHH-STTSHHHHHHHHHHHHT--S-HHHHHHHHHHHHTTS-TTS-BS-SHHHHSPPPHHHHHHTT--S-PPPPGGGHHHHHTTB---HHHHHHTTSS-SHHHHTTTHHHHHHHHHTTTSSSHHHHHHHHHHHHHHHTSPPP--STT-----GGGSHHHHHHGGGPPP-THHHHHHHHHHHHHHHHHHHH-TTSPPPHHHHHHHHHHHHHTS----------TTT--S--BHHHHHHHHHHHHHHTTSHHHHHHT--HHHHTTPPPPPPPSSS--B-HHHHHHHHHHTT--TT--S--HHHHHHHHHHHHHHTGGGHHHHHHHS-HHHHHGGGGGGHHHHHHHHHHHHHTS--SSHHHHHHHHHHHHHHHHHHHHHHHTS-HHHHHHHHHHHHHHHHTS-HHHHHHHHHHHHHHHHHHHHHHH----S--SS----TT--